Protein AF-A0A1F6ZW51-F1 (afdb_monomer_lite)

Foldseek 3Di:
DVVVVVVVVVVVVVPPPPFQWWFWDDDDFPFQDPPVPADFKGWDDKPQLRGTLGPPDQKGKIKTKIFTPDQFQWKWKWKAWDPRDIAIFDIDGWDAPDPGMTMDMTMRRDPVVSVVLQDQAWIKIFMWMWTDDPHIDGRGRRDIIITHGSVLVVPPLVCQQVFFAEQDPVQCWGQGNVGDIHHVVFKDALVPDPPPQAPTRIGGPSSCVVVVNDHDRPQPQFKAFDDPPWGAHPVGHTHPCWDAQPVDNGMIGHPPDPPPPVSDDDDDDDDFDFKFWWDDDPDNQQIWGDRPPDTDRDQWDDEPPPTIIGNDPVPHDDDDDDDDDDDDDDDDDDDDDDDDDDQDPVNVLVVPPQQVPDPPSDGDPCNVLVVDPLSVVVVVVVVVVVVLVVVLVVQLVVLVVQCVVCVVPPVSNVVSVVSNVVSVVVVVVVVVVVVVVVVVCVVVVNDSD

Radius of gyration: 39.96 Å; chains: 1; bounding box: 56×119×99 Å

Sequence (449 aa):
MKKFLFVFFVLLMLIAPHFSTVNAEEYVIAGCGTAWLVSGVDITNITGLGTTIRSGTSSHQISITFDSSENYSEYYLKINSQGNSTITTDRVSANPITANRYSVTFIINDENALRAFSTTQARTFDVTFFAKRTYFDELCSIGSYTVRPAELDSINVNTPDKYCGTYKGDTFECRAVDGILYPSADHSLCDGSRNTNSQYECCSKGFLSLTQNICPSEPISGCGKLEGTSCKTEVGTYIWNYKTCNTDATICCSQDVVLPSTCTPAPTPTPVPTCGRLVEDKNPENNVCVFGTNPVTSGFVSCLKVGECCRQASQCTPVENGGGEEGGGGDDGNLEGGLTQGPTVAQFDALNPLKIGNKNNTASPHAVRLSTPGGIVTRFLQFAFPIAGLILFAMLSWAGFEILTGAANQKSLDAGKQRATAAIVGYLLLFASYWLMQIVEVVFGISVL

pLDDT: mean 75.54, std 15.64, range [35.97, 96.81]

Structure (mmCIF, N/CA/C/O backbone):
data_AF-A0A1F6ZW51-F1
#
_entry.id   AF-A0A1F6ZW51-F1
#
loop_
_atom_site.group_PDB
_atom_site.id
_atom_site.type_symbol
_atom_site.label_atom_id
_atom_site.label_alt_id
_atom_site.label_comp_id
_atom_site.label_asym_id
_atom_site.label_entity_id
_atom_site.label_seq_id
_atom_site.pdbx_PDB_ins_code
_atom_site.Cartn_x
_atom_site.Cartn_y
_atom_site.Cartn_z
_atom_site.occupancy
_atom_site.B_iso_or_equiv
_atom_site.auth_seq_id
_atom_site.auth_comp_id
_atom_site.auth_asym_id
_atom_site.auth_atom_id
_atom_site.pdbx_PDB_model_num
ATOM 1 N N . MET A 1 1 ? 23.062 21.269 1.852 1.00 50.94 1 MET A N 1
ATOM 2 C CA . MET A 1 1 ? 22.551 20.369 0.792 1.00 50.94 1 MET A CA 1
ATOM 3 C C . MET A 1 1 ? 22.356 18.918 1.258 1.00 50.94 1 MET A C 1
ATOM 5 O O . MET A 1 1 ? 21.213 18.488 1.303 1.00 50.94 1 MET A O 1
ATOM 9 N N . LYS A 1 2 ? 23.391 18.178 1.707 1.00 54.59 2 LYS A N 1
ATOM 10 C CA . LYS A 1 2 ? 23.266 16.745 2.095 1.00 54.59 2 LYS A CA 1
ATOM 11 C C . LYS A 1 2 ? 22.192 16.423 3.152 1.00 54.59 2 LYS A C 1
ATOM 13 O O . LYS A 1 2 ? 21.449 15.466 2.984 1.00 54.59 2 LYS A O 1
ATOM 18 N N . LYS A 1 3 ? 22.069 17.230 4.214 1.00 57.91 3 LYS A N 1
ATOM 19 C CA . LYS A 1 3 ? 21.062 17.003 5.272 1.00 57.91 3 LYS A CA 1
ATOM 20 C C . LYS A 1 3 ? 19.619 17.209 4.789 1.00 57.91 3 LYS A C 1
ATOM 22 O O . LYS A 1 3 ? 18.722 16.532 5.266 1.00 57.91 3 LYS A O 1
ATOM 27 N N . PHE A 1 4 ? 19.407 18.101 3.821 1.00 51.22 4 PHE A N 1
ATOM 28 C CA . PHE A 1 4 ? 18.075 18.394 3.284 1.00 51.22 4 PHE A CA 1
ATOM 29 C C . PHE A 1 4 ? 17.617 17.319 2.286 1.00 51.22 4 PHE A C 1
ATOM 31 O O . PHE A 1 4 ? 16.457 16.924 2.294 1.00 51.22 4 PHE A O 1
ATOM 38 N N . LEU A 1 5 ? 18.556 16.768 1.504 1.00 59.06 5 LEU A N 1
ATOM 39 C CA . LEU A 1 5 ? 18.305 15.626 0.619 1.00 59.06 5 LEU A CA 1
ATOM 40 C C . LEU A 1 5 ? 17.889 14.369 1.407 1.00 59.06 5 LEU A C 1
ATOM 42 O O . LEU A 1 5 ? 16.999 13.642 0.982 1.00 59.06 5 LEU A O 1
ATOM 46 N N . PHE A 1 6 ? 18.499 14.141 2.576 1.00 70.94 6 PHE A N 1
ATOM 47 C CA . PHE A 1 6 ? 18.163 13.008 3.444 1.00 70.94 6 PHE A CA 1
ATOM 48 C C . PHE A 1 6 ? 16.745 13.123 4.022 1.00 70.94 6 PHE A C 1
ATOM 50 O O . PHE A 1 6 ? 15.981 12.166 3.970 1.00 70.94 6 PHE A O 1
ATOM 57 N N . VAL A 1 7 ? 16.359 14.310 4.504 1.00 69.88 7 VAL A N 1
ATOM 58 C CA . VAL A 1 7 ? 15.002 14.552 5.027 1.00 69.88 7 VAL A CA 1
ATOM 59 C C . VAL A 1 7 ? 13.945 14.413 3.927 1.00 69.88 7 VAL A C 1
ATOM 61 O O . VAL A 1 7 ? 12.894 13.833 4.175 1.00 69.88 7 VAL A O 1
ATOM 64 N N . PHE A 1 8 ? 14.236 14.861 2.700 1.00 62.50 8 PHE A N 1
ATOM 65 C CA . PHE A 1 8 ? 13.346 14.666 1.553 1.00 62.50 8 PHE A CA 1
ATOM 66 C C . PHE A 1 8 ? 13.146 13.182 1.220 1.00 62.50 8 PHE A C 1
ATOM 68 O O . PHE A 1 8 ? 12.015 12.756 1.013 1.00 62.50 8 PHE A O 1
ATOM 75 N N . PHE A 1 9 ? 14.213 12.378 1.235 1.00 69.81 9 PHE A N 1
ATOM 76 C CA . PHE A 1 9 ? 14.120 10.941 0.958 1.00 69.81 9 PHE A CA 1
ATOM 77 C C . PHE A 1 9 ? 13.311 10.194 2.031 1.00 69.81 9 PHE A C 1
ATOM 79 O O . PHE A 1 9 ? 12.497 9.332 1.708 1.00 69.81 9 PHE A O 1
ATOM 86 N N . VAL A 1 10 ? 13.482 10.570 3.303 1.00 67.94 10 VAL A N 1
ATOM 87 C CA . VAL A 1 10 ? 12.714 10.007 4.426 1.00 67.94 10 VAL A CA 1
ATOM 88 C C . VAL A 1 10 ? 11.240 10.420 4.356 1.00 67.94 10 VAL A C 1
ATOM 90 O O . VAL A 1 10 ? 10.364 9.582 4.546 1.00 67.94 10 VAL A O 1
ATOM 93 N N . LEU A 1 11 ? 10.942 11.679 4.021 1.00 59.03 11 LEU A N 1
ATOM 94 C CA . LEU A 1 11 ? 9.565 12.161 3.877 1.00 59.03 11 LEU A CA 1
ATOM 95 C C . LEU A 1 11 ? 8.859 11.517 2.672 1.00 59.03 11 LEU A C 1
ATOM 97 O O . LEU A 1 11 ? 7.692 11.157 2.768 1.00 59.03 11 LEU A O 1
ATOM 101 N N . LEU A 1 12 ? 9.572 11.305 1.562 1.00 55.97 12 LEU A N 1
ATOM 102 C CA . LEU A 1 12 ? 9.039 10.640 0.371 1.00 55.97 12 LEU A CA 1
ATOM 103 C C . LEU A 1 12 ? 8.797 9.138 0.612 1.00 55.97 12 LEU A C 1
ATOM 105 O O . LEU A 1 12 ? 7.846 8.586 0.067 1.00 55.97 12 LEU A O 1
ATOM 109 N N . MET A 1 13 ? 9.582 8.500 1.491 1.00 54.34 13 MET A N 1
ATOM 110 C CA . MET A 1 13 ? 9.294 7.146 1.982 1.00 54.34 13 MET A CA 1
ATOM 111 C C . MET A 1 13 ? 8.104 7.084 2.949 1.00 54.34 13 MET A C 1
ATOM 113 O O . MET A 1 13 ? 7.393 6.086 2.945 1.00 54.34 13 MET A O 1
ATOM 117 N N . LEU A 1 14 ? 7.847 8.129 3.739 1.00 50.28 14 LEU A N 1
ATOM 118 C CA . LEU A 1 14 ? 6.696 8.183 4.655 1.00 50.28 14 LEU A CA 1
ATOM 119 C C . LEU A 1 14 ? 5.360 8.465 3.948 1.00 50.28 14 LEU A C 1
ATOM 121 O O . LEU A 1 14 ? 4.307 8.176 4.505 1.00 50.28 14 LEU A O 1
ATOM 125 N N . ILE A 1 15 ? 5.390 9.020 2.732 1.00 49.09 15 ILE A N 1
ATOM 126 C CA . ILE A 1 15 ? 4.194 9.267 1.903 1.00 49.09 15 ILE A CA 1
ATOM 127 C C . ILE A 1 15 ? 3.943 8.098 0.931 1.00 49.09 15 ILE A C 1
ATOM 129 O O . ILE A 1 15 ? 2.933 8.084 0.226 1.00 49.09 15 ILE A O 1
ATOM 133 N N . ALA A 1 16 ? 4.822 7.088 0.894 1.00 42.91 16 ALA A N 1
ATOM 134 C CA . ALA A 1 16 ? 4.549 5.860 0.161 1.00 42.91 16 ALA A CA 1
ATOM 135 C C . ALA A 1 16 ? 3.307 5.201 0.787 1.00 42.91 16 ALA A C 1
ATOM 137 O O . ALA A 1 16 ? 3.344 4.838 1.964 1.00 42.91 16 ALA A O 1
ATOM 138 N N . PRO A 1 17 ? 2.191 5.064 0.053 1.00 42.09 17 PRO A N 1
ATOM 139 C CA . PRO A 1 17 ? 1.006 4.441 0.615 1.00 42.09 17 PRO A CA 1
ATOM 140 C C . PRO A 1 17 ? 1.364 3.010 1.016 1.00 42.09 17 PRO A C 1
ATOM 142 O O . PRO A 1 17 ? 2.052 2.308 0.270 1.00 42.09 17 PRO A O 1
ATOM 145 N N . HIS A 1 18 ? 0.923 2.590 2.201 1.00 38.44 18 HIS A N 1
ATOM 146 C CA . HIS A 1 18 ? 1.040 1.210 2.658 1.00 38.44 18 HIS A CA 1
ATOM 147 C C . HIS A 1 18 ? 0.195 0.317 1.740 1.00 38.44 18 HIS A C 1
ATOM 149 O O . HIS A 1 18 ? -0.981 0.070 1.987 1.00 38.44 18 HIS A O 1
ATOM 155 N N . PHE A 1 19 ? 0.783 -0.105 0.625 1.00 40.47 19 PHE A N 1
ATOM 156 C CA . PHE A 1 19 ? 0.174 -1.020 -0.323 1.00 40.47 19 PHE A CA 1
ATOM 157 C C . PHE A 1 19 ? 0.589 -2.442 0.039 1.00 40.47 19 PHE A C 1
ATOM 159 O O . PHE A 1 19 ? 1.773 -2.775 0.006 1.00 40.47 19 PHE A O 1
ATOM 166 N N . SER A 1 20 ? -0.384 -3.280 0.380 1.00 38.59 20 SER A N 1
ATOM 167 C CA . SER A 1 20 ? -0.165 -4.695 0.675 1.00 38.59 20 SER A CA 1
ATOM 168 C C . SER A 1 20 ? 0.303 -5.442 -0.585 1.00 38.59 20 SER A C 1
ATOM 170 O 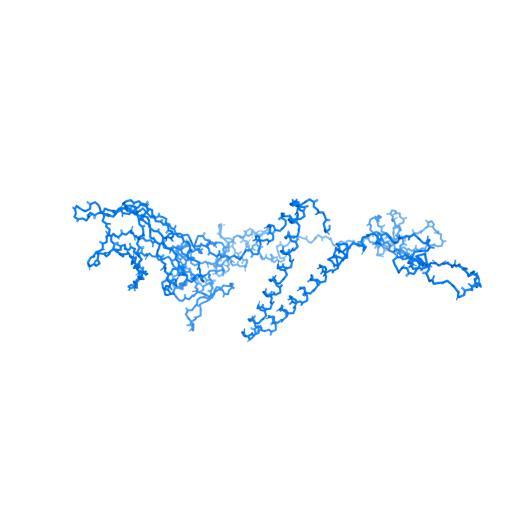O . SER A 1 20 ? -0.311 -5.327 -1.648 1.00 38.59 20 SER A O 1
ATOM 172 N N . THR A 1 21 ? 1.403 -6.194 -0.485 1.00 40.69 21 THR A N 1
ATOM 173 C CA . THR A 1 21 ? 2.072 -6.878 -1.610 1.00 40.69 21 THR A CA 1
ATOM 174 C C . THR A 1 21 ? 1.906 -8.399 -1.575 1.00 40.69 21 THR A C 1
ATOM 176 O O . THR A 1 21 ? 2.290 -9.028 -0.599 1.00 40.69 21 THR A O 1
ATOM 179 N N . VAL A 1 22 ? 1.350 -8.990 -2.634 1.00 43.81 22 VAL A N 1
ATOM 180 C CA . VAL A 1 22 ? 1.050 -10.428 -2.809 1.00 43.81 22 VAL A CA 1
ATOM 181 C C . VAL A 1 22 ? 2.308 -11.173 -3.269 1.00 43.81 22 VAL A C 1
ATOM 183 O O . VAL A 1 22 ? 2.810 -10.866 -4.347 1.00 43.81 22 VAL A O 1
ATOM 186 N N . ASN A 1 23 ? 2.816 -12.137 -2.502 1.00 46.66 23 ASN A N 1
ATOM 187 C CA . ASN A 1 23 ? 3.912 -13.016 -2.934 1.00 46.66 23 ASN A CA 1
ATOM 188 C C . ASN A 1 23 ? 3.341 -14.315 -3.522 1.00 46.66 23 ASN A C 1
ATOM 190 O O . ASN A 1 23 ? 2.468 -14.939 -2.919 1.00 46.66 23 ASN A O 1
ATOM 194 N N . ALA A 1 24 ? 3.833 -14.731 -4.689 1.00 47.44 24 ALA A N 1
ATOM 195 C CA . ALA A 1 24 ? 3.562 -16.060 -5.229 1.00 47.44 24 ALA A CA 1
ATOM 196 C C . ALA A 1 24 ? 4.763 -16.979 -4.973 1.00 47.44 24 ALA A C 1
ATOM 198 O O . ALA A 1 24 ? 5.914 -16.573 -5.120 1.00 47.44 24 ALA A O 1
ATOM 199 N N . GLU A 1 25 ? 4.484 -18.221 -4.593 1.00 51.22 25 GLU A N 1
ATOM 200 C CA . GLU A 1 25 ? 5.490 -19.261 -4.383 1.00 51.22 25 GLU A CA 1
ATOM 201 C C . GLU A 1 25 ? 5.865 -19.862 -5.754 1.00 51.22 25 GLU A C 1
ATOM 203 O O . GLU A 1 25 ? 4.990 -20.308 -6.499 1.00 51.22 25 GLU A O 1
ATOM 208 N N . GLU A 1 26 ? 7.145 -19.803 -6.135 1.00 51.72 26 GLU A N 1
ATOM 209 C CA . GLU A 1 26 ? 7.634 -20.264 -7.442 1.00 51.72 26 GLU A CA 1
ATOM 210 C C . GLU A 1 26 ? 7.613 -21.801 -7.510 1.00 51.72 26 GLU A C 1
ATOM 212 O O . GLU A 1 26 ? 8.305 -22.479 -6.750 1.00 51.72 26 GLU A O 1
ATOM 217 N N . TYR A 1 27 ? 6.794 -22.362 -8.406 1.00 56.97 27 TYR A N 1
ATOM 218 C CA . TYR A 1 27 ? 6.702 -23.806 -8.636 1.00 56.97 27 TYR A CA 1
ATOM 219 C C . TYR A 1 27 ? 7.538 -24.223 -9.853 1.00 56.97 27 TYR A C 1
ATOM 221 O O . TYR A 1 27 ? 7.608 -23.504 -10.851 1.00 56.97 27 TYR A O 1
ATOM 229 N N . VAL A 1 28 ? 8.158 -25.403 -9.771 1.00 59.47 28 VAL A N 1
ATOM 230 C CA . VAL A 1 28 ? 9.006 -25.974 -10.827 1.00 59.47 28 VAL A CA 1
ATOM 231 C C . VAL A 1 28 ? 8.170 -26.201 -12.087 1.00 59.47 28 VAL A C 1
ATOM 233 O O . VAL A 1 28 ? 7.170 -26.915 -12.048 1.00 59.47 28 VAL A O 1
ATOM 236 N N . ILE A 1 29 ? 8.593 -25.606 -13.205 1.00 58.81 29 ILE A N 1
ATOM 237 C CA . ILE A 1 29 ? 7.963 -25.787 -14.517 1.00 58.81 29 ILE A CA 1
ATOM 238 C C . ILE A 1 29 ? 8.009 -27.282 -14.852 1.00 58.81 29 ILE A C 1
ATOM 240 O O . ILE A 1 29 ? 9.082 -27.846 -15.080 1.00 58.81 29 ILE A O 1
ATOM 244 N N . ALA A 1 30 ? 6.851 -27.941 -14.853 1.00 58.06 30 ALA A N 1
ATOM 245 C CA . ALA A 1 30 ? 6.746 -29.290 -15.379 1.00 58.06 30 ALA A CA 1
ATOM 246 C C . ALA A 1 30 ? 6.960 -29.181 -16.892 1.00 58.06 30 ALA A C 1
ATOM 248 O O . ALA A 1 30 ? 6.148 -28.580 -17.590 1.00 58.06 30 ALA A O 1
ATOM 249 N N . GLY A 1 31 ? 8.100 -29.677 -17.380 1.00 58.41 31 GLY A N 1
ATOM 250 C CA . GLY A 1 31 ? 8.487 -29.552 -18.782 1.00 58.41 31 GLY A CA 1
ATOM 251 C C . GLY A 1 31 ? 7.355 -29.963 -19.726 1.00 58.41 31 GLY A C 1
ATOM 252 O O . GLY A 1 31 ? 6.717 -31.003 -19.545 1.00 58.41 31 GLY A O 1
ATOM 253 N N . CYS A 1 32 ? 7.125 -29.132 -20.737 1.00 65.25 32 CYS A N 1
ATOM 254 C CA . CYS A 1 32 ? 6.124 -29.321 -21.775 1.00 65.25 32 CYS A CA 1
ATOM 255 C C . CYS A 1 32 ? 6.506 -30.477 -22.699 1.00 65.25 32 CYS A C 1
ATOM 257 O O . CYS A 1 32 ? 7.011 -30.267 -23.790 1.00 65.25 32 CYS A O 1
ATOM 259 N N . GLY A 1 33 ? 6.285 -31.707 -22.237 1.00 53.31 33 GLY A N 1
ATOM 260 C CA . GLY A 1 33 ? 6.323 -32.908 -23.059 1.00 53.31 33 GLY A CA 1
ATOM 261 C C . GLY A 1 33 ? 7.681 -33.236 -23.686 1.00 53.31 33 GLY A C 1
ATOM 262 O O . GLY A 1 33 ? 8.020 -32.804 -24.777 1.00 53.31 33 GLY A O 1
ATOM 263 N N . THR A 1 34 ? 8.350 -34.232 -23.114 1.00 44.34 34 THR A N 1
ATOM 264 C CA . THR A 1 34 ? 9.069 -35.237 -23.918 1.00 44.34 34 THR A CA 1
ATOM 265 C C . THR A 1 34 ? 8.115 -36.315 -24.458 1.00 44.34 34 THR A C 1
ATOM 267 O O . THR A 1 34 ? 8.551 -37.394 -24.858 1.00 44.34 34 THR A O 1
ATOM 270 N N . ALA A 1 35 ? 6.797 -36.064 -24.471 1.00 54.19 35 ALA A N 1
ATOM 271 C CA . ALA A 1 35 ? 5.835 -36.976 -25.075 1.00 54.19 35 ALA A CA 1
ATOM 272 C C . ALA A 1 35 ? 6.156 -37.083 -26.572 1.00 54.19 35 ALA A C 1
ATOM 274 O O . ALA A 1 35 ? 6.052 -36.101 -27.300 1.00 54.19 35 ALA A O 1
ATOM 275 N N . TRP A 1 36 ? 6.554 -38.277 -27.022 1.00 56.22 36 TRP A N 1
ATOM 276 C CA . TRP A 1 36 ? 7.219 -38.536 -28.313 1.00 56.22 36 TRP A CA 1
ATOM 277 C C . TRP A 1 36 ? 6.453 -38.107 -29.588 1.00 56.22 36 TRP A C 1
ATOM 279 O O . TRP A 1 36 ? 6.946 -38.309 -30.692 1.00 56.22 36 TRP A O 1
ATOM 289 N N . LEU A 1 37 ? 5.248 -37.542 -29.447 1.00 56.81 37 LEU A N 1
ATOM 290 C CA . LEU A 1 37 ? 4.341 -37.151 -30.529 1.00 56.81 37 LEU A CA 1
ATOM 291 C C . LEU A 1 37 ? 4.108 -35.641 -30.648 1.00 56.81 37 LEU A C 1
ATOM 293 O O . LEU A 1 37 ? 3.535 -35.222 -31.648 1.00 56.81 37 LEU A O 1
ATOM 297 N N . VAL A 1 38 ? 4.536 -34.825 -29.680 1.00 57.25 38 VAL A N 1
ATOM 298 C CA . VAL A 1 38 ? 4.334 -33.368 -29.729 1.00 57.25 38 VAL A CA 1
ATOM 299 C C . VAL A 1 38 ? 5.700 -32.707 -29.834 1.00 57.25 38 VAL A C 1
ATOM 301 O O . VAL A 1 38 ? 6.374 -32.442 -28.845 1.00 57.25 38 VAL A O 1
ATOM 304 N N . SER A 1 39 ? 6.168 -32.517 -31.067 1.00 59.88 39 SER A N 1
ATOM 305 C CA . SER A 1 39 ? 7.356 -31.707 -31.302 1.00 59.88 39 SER A CA 1
ATOM 306 C C . SER A 1 39 ? 7.021 -30.243 -31.034 1.00 59.88 39 SER A C 1
ATOM 308 O O . SER A 1 39 ? 6.154 -29.668 -31.687 1.00 59.88 39 SER A O 1
ATOM 310 N N . GLY A 1 40 ? 7.787 -29.621 -30.142 1.00 69.56 40 GLY A N 1
ATOM 311 C CA . GLY A 1 40 ? 8.331 -28.324 -30.511 1.00 69.56 40 GLY A CA 1
ATOM 312 C C . GLY A 1 40 ? 7.864 -27.112 -29.732 1.00 69.56 40 GLY A C 1
ATOM 313 O O . GLY A 1 40 ? 7.778 -26.073 -30.364 1.00 69.56 40 GLY A O 1
ATOM 314 N N . VAL A 1 41 ? 7.636 -27.186 -28.417 1.00 79.88 41 VAL A N 1
ATOM 315 C CA . VAL A 1 41 ? 7.681 -25.984 -27.564 1.00 79.88 41 VAL A CA 1
ATOM 316 C C . VAL A 1 41 ? 8.369 -26.299 -26.235 1.00 79.88 41 VAL A C 1
ATOM 318 O O . VAL A 1 41 ? 7.853 -27.083 -25.447 1.00 79.88 41 VAL A O 1
ATOM 321 N N . ASP A 1 42 ? 9.508 -25.658 -25.975 1.00 85.94 42 ASP A N 1
ATOM 322 C CA . ASP A 1 42 ? 10.234 -25.723 -24.704 1.00 85.94 42 ASP A CA 1
ATOM 323 C C . ASP A 1 42 ? 10.175 -24.362 -23.998 1.00 85.94 42 ASP A C 1
ATOM 325 O O . ASP A 1 42 ? 10.673 -23.357 -24.513 1.00 85.94 42 ASP A O 1
ATOM 329 N N . ILE A 1 43 ? 9.521 -24.293 -22.837 1.00 85.19 43 ILE A N 1
ATOM 330 C CA . ILE A 1 43 ? 9.380 -23.039 -22.088 1.00 85.19 43 ILE A CA 1
ATOM 331 C C . ILE A 1 43 ? 10.682 -22.768 -21.334 1.00 85.19 43 ILE A C 1
ATOM 333 O O . ILE A 1 43 ? 11.032 -23.478 -20.397 1.00 85.19 43 ILE A O 1
ATOM 337 N N . THR A 1 44 ? 11.373 -21.692 -21.710 1.00 87.00 44 THR A N 1
ATOM 338 C CA . THR A 1 44 ? 12.673 -21.329 -21.124 1.00 87.00 44 THR A CA 1
ATOM 339 C C . THR A 1 44 ? 12.547 -20.365 -19.952 1.00 87.00 44 THR A C 1
ATOM 341 O O . THR A 1 44 ? 13.374 -20.396 -19.044 1.00 87.00 44 THR A O 1
ATOM 344 N N . ASN A 1 45 ? 11.544 -19.482 -19.968 1.00 86.31 45 ASN A N 1
ATOM 345 C CA . ASN A 1 45 ? 11.333 -18.501 -18.907 1.00 86.31 45 ASN A CA 1
ATOM 346 C C . ASN A 1 45 ? 9.871 -18.045 -18.847 1.00 86.31 45 ASN A C 1
ATOM 348 O O . ASN A 1 45 ? 9.234 -17.833 -19.880 1.00 86.31 45 ASN A O 1
ATOM 352 N N . ILE A 1 46 ? 9.366 -17.824 -17.637 1.00 85.12 46 ILE A N 1
ATOM 353 C CA . ILE A 1 46 ? 8.049 -17.253 -17.372 1.00 85.12 46 ILE A CA 1
ATOM 354 C C . ILE A 1 46 ? 8.235 -16.097 -16.394 1.00 85.12 46 ILE A C 1
ATOM 356 O O . ILE A 1 46 ? 8.717 -16.279 -15.282 1.00 85.12 46 ILE A O 1
ATOM 360 N N . THR A 1 47 ? 7.805 -14.901 -16.783 1.00 85.31 47 THR A N 1
ATOM 361 C CA . THR A 1 47 ? 7.789 -13.718 -15.920 1.00 85.31 47 THR A CA 1
ATOM 362 C C . THR A 1 47 ? 6.367 -13.180 -15.782 1.00 85.31 47 THR A C 1
ATOM 364 O O . THR A 1 47 ? 5.496 -13.425 -16.615 1.00 85.31 47 THR A O 1
ATOM 367 N N . GLY A 1 48 ? 6.081 -12.483 -14.683 1.00 79.56 48 GLY A N 1
ATOM 368 C CA . GLY A 1 48 ? 4.756 -11.904 -14.424 1.00 79.56 48 GLY A CA 1
ATOM 369 C C . GLY A 1 48 ? 3.751 -12.856 -13.761 1.00 79.56 48 GLY A C 1
ATOM 370 O O . GLY A 1 48 ? 2.888 -12.407 -13.011 1.00 79.56 48 GLY A O 1
ATOM 371 N N . LEU A 1 49 ? 3.902 -14.169 -13.935 1.00 74.94 49 LEU A N 1
ATOM 372 C CA . LEU A 1 49 ? 2.956 -15.168 -13.419 1.00 74.94 49 LEU A CA 1
ATOM 373 C C . LEU A 1 49 ? 2.982 -15.289 -11.882 1.00 74.94 49 LEU A C 1
ATOM 375 O O . LEU A 1 49 ? 1.936 -15.437 -11.262 1.00 74.94 49 LEU A O 1
ATOM 379 N N . GLY A 1 50 ? 4.160 -15.122 -11.270 1.00 63.00 50 GLY A N 1
ATOM 380 C CA . GLY A 1 50 ? 4.324 -15.026 -9.814 1.00 63.00 50 GLY A CA 1
ATOM 381 C C . GLY A 1 50 ? 4.366 -13.595 -9.265 1.00 63.00 50 GLY A C 1
ATOM 382 O O . GLY A 1 50 ? 4.665 -13.387 -8.091 1.00 63.00 50 GLY A O 1
ATOM 383 N N . THR A 1 51 ? 4.135 -12.584 -10.107 1.00 62.44 51 THR A N 1
ATOM 384 C CA . THR A 1 51 ? 4.229 -11.191 -9.653 1.00 62.44 51 THR A CA 1
ATOM 385 C C . THR A 1 51 ? 2.946 -10.740 -8.971 1.00 62.44 51 THR A C 1
ATOM 387 O O . THR A 1 51 ? 1.841 -11.122 -9.352 1.00 62.44 51 THR A O 1
ATOM 390 N N . THR A 1 52 ? 3.113 -9.905 -7.950 1.00 56.38 52 THR A N 1
ATOM 391 C CA . THR A 1 52 ? 2.042 -9.320 -7.150 1.00 56.38 52 THR A CA 1
ATOM 392 C C . THR A 1 52 ? 0.975 -8.629 -8.003 1.00 56.38 52 THR A C 1
ATOM 394 O O . THR A 1 52 ? 1.237 -7.572 -8.579 1.00 56.38 52 THR A O 1
ATOM 397 N N . ILE A 1 53 ? -0.256 -9.148 -7.999 1.00 58.72 53 ILE A N 1
ATOM 398 C CA . ILE A 1 53 ? -1.412 -8.436 -8.553 1.00 58.72 53 ILE A CA 1
ATOM 399 C C . ILE A 1 53 ? -1.897 -7.449 -7.492 1.00 58.72 53 ILE A C 1
ATOM 401 O O . ILE A 1 53 ? -2.348 -7.834 -6.414 1.00 58.72 53 ILE A O 1
ATOM 405 N N . ARG A 1 54 ? -1.750 -6.151 -7.770 1.00 55.72 54 ARG A N 1
ATOM 406 C CA . ARG A 1 54 ? -2.199 -5.088 -6.861 1.00 55.72 54 ARG A CA 1
ATOM 407 C C . ARG A 1 54 ? -3.693 -4.847 -7.063 1.00 55.72 54 ARG A C 1
ATOM 409 O O . ARG A 1 54 ? -4.133 -4.667 -8.201 1.00 55.72 54 ARG A O 1
ATOM 416 N N . SER A 1 55 ? -4.456 -4.783 -5.973 1.00 50.53 55 SER A N 1
ATOM 417 C CA . SER A 1 55 ? -5.852 -4.336 -6.027 1.00 50.53 55 SER A CA 1
ATOM 418 C C . SER A 1 55 ? -5.932 -2.954 -6.691 1.00 50.53 55 SER A C 1
ATOM 420 O O . SER A 1 55 ? -5.137 -2.065 -6.380 1.00 50.53 55 SER A O 1
ATOM 422 N N . GLY A 1 56 ? -6.838 -2.802 -7.661 1.00 55.38 56 GLY A N 1
ATOM 423 C CA . GLY A 1 56 ? -6.989 -1.582 -8.462 1.00 55.38 56 GLY A CA 1
ATOM 424 C C . GLY A 1 56 ? -6.105 -1.494 -9.714 1.00 55.38 56 GLY A C 1
ATOM 425 O O . GLY A 1 56 ? -6.124 -0.466 -10.389 1.00 55.38 56 GLY A O 1
ATOM 426 N N . THR A 1 57 ? -5.345 -2.539 -10.058 1.00 61.81 57 THR A N 1
ATOM 427 C CA . THR A 1 57 ? -4.703 -2.614 -11.381 1.00 61.81 57 THR A CA 1
ATOM 428 C C . THR A 1 57 ? -5.743 -2.907 -12.457 1.00 61.81 57 THR A C 1
ATOM 430 O O . THR A 1 57 ? -6.571 -3.798 -12.306 1.00 61.81 57 THR A O 1
ATOM 433 N N . SER A 1 58 ? -5.709 -2.143 -13.549 1.00 72.88 58 SER A N 1
ATOM 434 C CA . SER A 1 58 ? -6.602 -2.330 -14.700 1.00 72.88 58 SER A CA 1
ATOM 435 C C . SER A 1 58 ? -6.163 -3.468 -15.625 1.00 72.88 58 SER A C 1
ATOM 437 O O . SER A 1 58 ? -6.911 -3.849 -16.517 1.00 72.88 58 SER A O 1
ATOM 439 N N . SER A 1 59 ? -4.936 -3.967 -15.457 1.00 81.69 59 SER A N 1
ATOM 440 C CA . SER A 1 59 ? -4.341 -4.988 -16.317 1.00 81.69 59 SER A CA 1
ATOM 441 C C . SER A 1 59 ? -3.186 -5.699 -15.615 1.00 81.69 59 SER A C 1
ATOM 443 O O . SER A 1 59 ? -2.368 -5.028 -14.978 1.00 81.69 59 SER A O 1
ATOM 445 N N . HIS A 1 60 ? -3.051 -7.012 -15.809 1.00 83.06 60 HIS A N 1
ATOM 446 C CA . HIS A 1 60 ? -1.879 -7.791 -15.378 1.00 83.06 60 HIS A CA 1
ATOM 447 C C . HIS A 1 60 ? -1.138 -8.385 -16.576 1.00 83.06 60 HIS A C 1
ATOM 449 O O . HIS A 1 60 ? -1.783 -8.875 -17.500 1.00 83.06 60 HIS A O 1
ATOM 455 N N . GLN A 1 61 ? 0.197 -8.351 -16.573 1.00 88.25 61 GLN A N 1
ATOM 456 C CA . GLN A 1 61 ? 1.010 -8.843 -17.690 1.00 88.25 61 GLN A CA 1
ATOM 457 C C . GLN A 1 61 ? 1.772 -10.112 -17.312 1.00 88.25 61 GLN A C 1
ATOM 459 O O . GLN A 1 61 ? 2.492 -10.143 -16.316 1.00 88.25 61 GLN A O 1
ATOM 464 N N . ILE A 1 62 ? 1.658 -11.140 -18.148 1.00 88.31 62 ILE A N 1
ATOM 465 C CA . ILE A 1 62 ? 2.411 -12.393 -18.046 1.00 88.31 62 ILE A CA 1
ATOM 466 C C . ILE A 1 62 ? 3.258 -12.507 -19.306 1.00 88.31 62 ILE A C 1
ATOM 468 O O . ILE A 1 62 ? 2.708 -12.474 -20.400 1.00 88.31 62 ILE A O 1
ATOM 472 N N . SER A 1 63 ? 4.577 -12.644 -19.185 1.00 89.31 63 SER A N 1
ATOM 473 C CA . SER A 1 63 ? 5.454 -12.843 -20.343 1.00 89.31 63 SER A CA 1
ATOM 474 C C . SER A 1 63 ? 6.089 -14.226 -20.321 1.00 89.31 63 SER A C 1
ATOM 476 O O . SER A 1 63 ? 6.652 -14.640 -19.313 1.00 89.31 63 SER A O 1
ATOM 478 N N . ILE A 1 64 ? 6.020 -14.938 -21.441 1.00 89.62 64 ILE A N 1
ATOM 479 C CA . ILE A 1 64 ? 6.563 -16.289 -21.595 1.00 89.62 64 ILE A CA 1
ATOM 480 C C . ILE A 1 64 ? 7.586 -16.272 -22.724 1.00 89.62 64 ILE A C 1
ATOM 482 O O . ILE A 1 64 ? 7.297 -15.805 -23.824 1.00 89.62 64 ILE A O 1
ATOM 486 N N . THR A 1 65 ? 8.779 -16.793 -22.444 1.00 90.12 65 THR A N 1
ATOM 487 C CA . THR A 1 65 ? 9.819 -17.059 -23.440 1.00 90.12 65 THR A CA 1
ATOM 488 C C . THR A 1 65 ? 9.917 -18.559 -23.663 1.00 90.12 65 THR A C 1
ATOM 490 O O . THR A 1 65 ? 10.069 -19.324 -22.710 1.00 90.12 65 THR A O 1
ATOM 493 N N . PHE A 1 66 ? 9.849 -18.986 -24.917 1.00 91.12 66 PHE A N 1
ATOM 494 C CA . PHE A 1 66 ? 9.896 -20.397 -25.285 1.00 91.12 66 PHE A CA 1
ATOM 495 C C . PHE A 1 66 ? 10.649 -20.605 -26.598 1.00 91.12 66 PHE A C 1
ATOM 497 O O . PHE A 1 66 ? 10.705 -19.712 -27.446 1.00 91.12 66 PHE A O 1
ATOM 504 N N . ASP A 1 67 ? 11.219 -21.793 -26.755 1.00 90.19 67 ASP A N 1
ATOM 505 C CA . ASP A 1 67 ? 11.849 -22.245 -27.984 1.00 90.19 67 ASP A CA 1
ATOM 506 C C . ASP A 1 67 ? 10.876 -23.168 -28.734 1.00 90.19 67 ASP A C 1
ATOM 508 O O . ASP A 1 67 ? 10.373 -24.134 -28.169 1.00 90.19 67 ASP A O 1
ATOM 512 N N . SER A 1 68 ? 10.574 -22.864 -29.997 1.00 89.44 68 SER A N 1
ATOM 513 C CA . SER A 1 68 ? 9.672 -23.639 -30.849 1.00 89.44 68 SER A CA 1
ATOM 514 C C . SER A 1 68 ? 10.312 -23.951 -32.196 1.00 89.44 68 SER A C 1
ATOM 516 O O . SER A 1 68 ? 10.846 -23.062 -32.860 1.00 89.44 68 SER A O 1
ATOM 518 N N . SER A 1 69 ? 10.238 -25.215 -32.622 1.00 87.69 69 SER A N 1
ATOM 519 C CA . SER A 1 69 ? 10.660 -25.645 -33.966 1.00 87.69 69 SER A CA 1
ATOM 520 C C . SER A 1 69 ? 9.618 -25.334 -35.040 1.00 87.69 69 SER A C 1
ATOM 522 O O . SER A 1 69 ? 9.892 -25.462 -36.231 1.00 87.69 69 SER A O 1
ATOM 524 N N . GLU A 1 70 ? 8.412 -24.963 -34.618 1.00 87.00 70 GLU A N 1
ATOM 525 C CA . GLU A 1 70 ? 7.281 -24.661 -35.482 1.00 87.00 70 GLU A CA 1
ATOM 526 C C . GLU A 1 70 ? 6.837 -23.205 -35.320 1.00 87.00 70 GLU A C 1
ATOM 528 O O . GLU A 1 70 ? 6.947 -22.618 -34.242 1.00 87.00 70 GLU A O 1
ATOM 533 N N . ASN A 1 71 ? 6.328 -22.607 -36.396 1.00 85.62 71 ASN A N 1
ATOM 534 C CA . ASN A 1 71 ? 5.820 -21.240 -36.364 1.00 85.62 71 ASN A CA 1
ATOM 535 C C . ASN A 1 71 ? 4.289 -21.255 -36.269 1.00 85.62 71 ASN A C 1
ATOM 537 O O . ASN A 1 71 ? 3.606 -21.553 -37.251 1.00 85.62 71 ASN A O 1
ATOM 541 N N . TYR A 1 72 ? 3.758 -20.949 -35.086 1.00 88.81 72 TYR A N 1
ATOM 542 C CA . TYR A 1 72 ? 2.320 -20.806 -34.861 1.00 88.81 72 TYR A CA 1
ATOM 543 C C . TYR A 1 72 ? 1.880 -19.354 -35.059 1.00 88.81 72 TYR A C 1
ATOM 545 O O . TYR A 1 72 ? 2.600 -18.421 -34.704 1.00 88.81 72 TYR A O 1
ATOM 553 N N . SER A 1 73 ? 0.672 -19.152 -35.593 1.00 88.06 73 SER A N 1
ATOM 554 C CA . SER A 1 73 ? 0.177 -17.809 -35.925 1.00 88.06 73 SER A CA 1
ATOM 555 C C . SER A 1 73 ? -0.328 -17.027 -34.711 1.00 88.06 73 SER A C 1
ATOM 557 O O . SER A 1 73 ? -0.307 -15.802 -34.711 1.00 88.06 73 SER A O 1
ATOM 559 N N . GLU A 1 74 ? -0.847 -17.726 -33.699 1.00 91.50 74 GLU A N 1
ATOM 560 C CA . GLU A 1 74 ? -1.457 -17.122 -32.512 1.00 91.50 74 GLU A CA 1
ATOM 561 C C . GLU A 1 74 ? -1.176 -17.986 -31.281 1.00 91.50 74 GLU A C 1
ATOM 563 O O . GLU A 1 74 ? -1.204 -19.218 -31.358 1.00 91.50 74 GLU A O 1
ATOM 568 N N . TYR A 1 75 ? -0.987 -17.323 -30.144 1.00 91.38 75 TYR A N 1
ATOM 569 C CA . TYR A 1 75 ? -0.806 -17.926 -28.828 1.00 91.38 75 TYR A CA 1
ATOM 570 C C . TYR A 1 75 ? -1.800 -17.315 -27.840 1.00 91.38 75 TYR A C 1
ATOM 572 O O . TYR A 1 75 ? -2.177 -16.149 -27.977 1.00 91.38 75 TYR A O 1
ATOM 580 N N . TYR A 1 76 ? -2.224 -18.080 -26.837 1.00 92.25 76 TYR A N 1
ATOM 581 C CA . TYR A 1 76 ? -3.025 -17.567 -25.722 1.00 92.25 76 TYR A CA 1
ATOM 582 C C . TYR A 1 76 ? -2.848 -18.434 -24.475 1.00 92.25 76 TYR A C 1
ATOM 584 O O . TYR A 1 76 ? -2.414 -19.587 -24.543 1.00 92.25 76 TYR A O 1
ATOM 592 N N . LEU A 1 77 ? -3.214 -17.867 -23.329 1.00 90.94 77 LEU A N 1
ATOM 593 C CA . LEU A 1 77 ? -3.257 -18.567 -22.057 1.00 90.94 77 LEU A CA 1
ATOM 594 C C . LEU A 1 77 ? -4.695 -18.838 -21.645 1.00 90.94 77 LEU A C 1
ATOM 596 O O . LEU A 1 77 ? -5.567 -17.970 -21.743 1.00 90.94 77 LEU A O 1
ATOM 600 N N . LYS A 1 78 ? -4.918 -20.043 -21.129 1.00 89.94 78 LYS A N 1
ATOM 601 C CA . LYS A 1 78 ? -6.126 -20.396 -20.392 1.00 89.94 78 LYS A CA 1
ATOM 602 C C . LYS A 1 78 ? -5.750 -20.605 -18.933 1.00 89.94 78 LYS A C 1
ATOM 604 O O . LYS A 1 78 ? -4.867 -21.400 -18.633 1.00 89.94 78 LYS A O 1
ATOM 609 N N . ILE A 1 79 ? -6.426 -19.899 -18.041 1.00 88.69 79 ILE A N 1
ATOM 610 C CA . ILE A 1 79 ? -6.225 -19.966 -16.597 1.00 88.69 79 ILE A CA 1
ATOM 611 C C . ILE A 1 79 ? -7.519 -20.513 -15.998 1.00 88.69 79 ILE A C 1
ATOM 613 O O . ILE A 1 79 ? -8.557 -19.848 -16.023 1.00 88.69 79 ILE A O 1
ATOM 617 N N . ASN A 1 80 ? -7.479 -21.742 -15.496 1.00 88.25 80 ASN A N 1
ATOM 618 C CA . ASN A 1 80 ? -8.620 -22.374 -14.843 1.00 88.25 80 ASN A CA 1
ATOM 619 C C . ASN A 1 80 ? -8.543 -22.099 -13.337 1.00 88.25 80 ASN A C 1
ATOM 621 O O . ASN A 1 80 ? -7.514 -22.354 -12.717 1.00 88.25 80 ASN A O 1
ATOM 625 N N . SER A 1 81 ? -9.620 -21.583 -12.743 1.00 82.81 81 SER A N 1
ATOM 626 C CA . SER A 1 81 ? -9.722 -21.396 -11.291 1.00 82.81 81 SER A CA 1
ATOM 627 C C . SER A 1 81 ? -10.573 -22.499 -10.656 1.00 82.81 81 SER A C 1
ATOM 629 O O . SER A 1 81 ? -11.519 -23.006 -11.271 1.00 82.81 81 SER A O 1
ATOM 631 N N . GLN A 1 82 ? -10.279 -22.846 -9.400 1.00 74.75 82 GLN A N 1
ATOM 632 C CA . GLN A 1 82 ? -11.134 -23.722 -8.597 1.00 74.75 82 GLN A CA 1
ATOM 633 C C . GLN A 1 82 ? -12.519 -23.066 -8.431 1.00 74.75 82 GLN A C 1
ATOM 635 O O . GLN A 1 82 ? -12.665 -22.051 -7.751 1.00 74.75 82 GLN A O 1
ATOM 640 N N . GLY A 1 83 ? -13.529 -23.604 -9.122 1.00 71.81 83 GLY A N 1
ATOM 641 C CA . GLY A 1 83 ? -14.860 -22.989 -9.241 1.00 71.81 83 GLY A CA 1
ATOM 642 C C . GLY A 1 83 ? -15.443 -22.962 -10.657 1.00 71.81 83 GLY A C 1
ATOM 643 O O . GLY A 1 83 ? -16.494 -22.362 -10.863 1.00 71.81 83 GLY A O 1
ATOM 644 N N . ASN A 1 84 ? -14.796 -23.622 -11.625 1.00 67.50 84 ASN A N 1
ATOM 645 C CA . ASN A 1 84 ? -15.263 -23.751 -13.013 1.00 67.50 84 ASN A CA 1
ATOM 646 C C . ASN A 1 84 ? -15.267 -22.433 -13.813 1.00 67.50 84 ASN A C 1
ATOM 648 O O . ASN A 1 84 ? -15.809 -22.377 -14.918 1.00 67.50 84 ASN A O 1
ATOM 652 N N . SER A 1 85 ? -14.644 -21.374 -13.288 1.00 77.38 85 SER A N 1
ATOM 653 C CA . SER A 1 85 ? -14.349 -20.175 -14.063 1.00 77.38 85 SER A CA 1
ATOM 654 C C . SER A 1 85 ? -13.054 -20.384 -14.842 1.00 77.38 85 SER A C 1
ATOM 656 O O . SER A 1 85 ? -12.026 -20.805 -14.305 1.00 77.38 85 SER A O 1
ATOM 658 N N . THR A 1 86 ? -13.119 -20.111 -16.141 1.00 85.06 86 THR A N 1
ATOM 659 C CA . THR A 1 86 ? -11.965 -20.177 -17.035 1.00 85.06 86 THR A CA 1
ATOM 660 C C . THR A 1 86 ? -11.722 -18.795 -17.604 1.00 85.06 86 THR A C 1
ATOM 662 O O . THR A 1 86 ? -12.618 -18.174 -18.171 1.00 85.06 86 THR A O 1
ATOM 665 N N . ILE A 1 87 ? -10.514 -18.292 -17.395 1.00 85.69 87 ILE A N 1
ATOM 666 C CA . ILE A 1 87 ? -10.070 -16.991 -17.878 1.00 85.69 87 ILE A CA 1
ATOM 667 C C . ILE A 1 87 ? -9.216 -17.272 -19.105 1.00 85.69 87 ILE A C 1
ATOM 669 O O . ILE A 1 87 ? -8.272 -18.057 -19.039 1.00 85.69 87 ILE A O 1
ATOM 673 N N . THR A 1 88 ? -9.556 -16.659 -20.231 1.00 87.31 88 THR A N 1
ATOM 674 C CA . THR A 1 88 ? -8.768 -16.779 -21.460 1.00 87.31 88 THR A CA 1
ATOM 675 C C . THR A 1 88 ? -8.176 -15.416 -21.760 1.00 87.31 88 THR A C 1
ATOM 677 O O . THR A 1 88 ? -8.904 -14.426 -21.758 1.00 87.31 88 THR A O 1
ATOM 680 N N . THR A 1 89 ? -6.865 -15.346 -21.972 1.00 87.88 89 THR A N 1
ATOM 681 C CA . THR A 1 89 ? -6.220 -14.088 -22.356 1.00 87.88 89 THR A CA 1
ATOM 682 C C . THR A 1 89 ? -6.522 -13.753 -23.807 1.00 87.88 89 THR A C 1
ATOM 684 O O . THR A 1 89 ? -6.888 -14.626 -24.601 1.00 87.88 89 THR A O 1
ATOM 687 N N . ASP A 1 90 ? -6.267 -12.502 -24.181 1.00 87.69 90 ASP A N 1
ATOM 688 C CA . ASP A 1 90 ? -6.252 -12.120 -25.585 1.00 87.69 90 ASP A CA 1
ATOM 689 C C . ASP A 1 90 ? -5.257 -12.979 -26.376 1.00 87.69 90 ASP A C 1
ATOM 691 O O . ASP A 1 90 ? -4.224 -13.432 -25.863 1.00 87.69 90 ASP A O 1
ATOM 695 N N . ARG A 1 91 ? -5.599 -13.216 -27.643 1.00 89.38 91 ARG A N 1
ATOM 696 C CA . ARG A 1 91 ? -4.719 -13.904 -28.585 1.00 89.38 91 ARG A CA 1
ATOM 697 C C . ARG A 1 91 ? -3.634 -12.948 -29.029 1.00 89.38 91 ARG A C 1
ATOM 699 O O . ARG A 1 91 ? -3.909 -11.810 -29.400 1.00 89.38 91 ARG A O 1
ATOM 706 N N . VAL A 1 92 ? -2.411 -13.441 -29.034 1.00 91.00 92 VAL A N 1
ATOM 707 C CA . VAL A 1 92 ? -1.229 -12.639 -29.317 1.00 91.00 92 VAL A CA 1
ATOM 708 C C . VAL A 1 92 ? -0.361 -13.350 -30.343 1.00 91.00 92 VAL A C 1
ATOM 710 O O . VAL A 1 92 ? -0.147 -14.561 -30.279 1.00 91.00 92 VAL A O 1
ATOM 713 N N . SER A 1 93 ? 0.113 -12.586 -31.324 1.00 89.38 93 SER A N 1
ATOM 714 C CA . SER A 1 93 ? 1.116 -13.050 -32.279 1.00 89.38 93 SER A CA 1
ATOM 715 C C . SER A 1 93 ? 2.491 -12.936 -31.632 1.00 89.38 93 SER A C 1
ATOM 717 O O . SER A 1 93 ? 2.813 -11.902 -31.045 1.00 89.38 93 SER A O 1
ATOM 719 N N . ALA A 1 94 ? 3.311 -13.976 -31.754 1.00 87.62 94 ALA A N 1
ATOM 720 C CA . ALA A 1 94 ? 4.691 -13.927 -31.294 1.00 87.62 94 ALA A CA 1
ATOM 721 C C . ALA A 1 94 ? 5.597 -13.415 -32.412 1.00 87.62 94 ALA A C 1
ATOM 723 O O . ALA A 1 94 ? 5.527 -13.907 -33.537 1.00 87.62 94 ALA A O 1
ATOM 724 N N . ASN A 1 95 ? 6.490 -12.482 -32.090 1.00 84.44 95 ASN A N 1
ATOM 725 C CA . ASN A 1 95 ? 7.603 -12.163 -32.974 1.00 84.44 95 ASN A CA 1
ATOM 726 C C . ASN A 1 95 ? 8.819 -13.001 -32.553 1.00 84.44 95 ASN A C 1
ATOM 728 O O . ASN A 1 95 ? 9.145 -13.028 -31.360 1.00 84.44 95 ASN A O 1
ATOM 732 N N . PRO A 1 96 ? 9.494 -13.690 -33.491 1.00 88.25 96 PRO A N 1
ATOM 733 C CA . PRO A 1 96 ? 10.696 -14.442 -33.166 1.00 88.25 96 PRO A CA 1
ATOM 734 C C . PRO A 1 96 ? 11.804 -13.488 -32.702 1.00 88.25 96 PRO A C 1
ATOM 736 O O . PRO A 1 96 ? 12.118 -12.504 -33.370 1.00 88.25 96 PRO A O 1
ATOM 739 N N . ILE A 1 97 ? 12.415 -13.794 -31.559 1.00 90.25 97 ILE A N 1
ATOM 740 C CA . ILE A 1 97 ? 13.657 -13.168 -31.084 1.00 90.25 97 ILE A CA 1
ATOM 741 C C . ILE A 1 97 ? 14.845 -13.750 -31.858 1.00 90.25 97 ILE A C 1
ATOM 743 O O . ILE A 1 97 ? 15.765 -13.035 -32.245 1.00 90.25 97 ILE A O 1
ATOM 747 N N . THR A 1 98 ? 14.824 -15.066 -32.077 1.00 91.88 98 THR A N 1
ATOM 748 C CA . THR A 1 98 ? 15.775 -15.791 -32.933 1.00 91.88 98 THR A CA 1
ATOM 749 C C . THR A 1 98 ? 15.009 -16.797 -33.789 1.00 91.88 98 THR A C 1
ATOM 751 O O . THR A 1 98 ? 13.800 -16.925 -33.622 1.00 91.88 98 THR A O 1
ATOM 754 N N . ALA A 1 99 ? 15.692 -17.538 -34.670 1.00 90.25 99 ALA A N 1
ATOM 755 C CA . ALA A 1 99 ? 15.061 -18.495 -35.587 1.00 90.25 99 ALA A CA 1
ATOM 756 C C . ALA A 1 99 ? 14.032 -19.426 -34.914 1.00 90.25 99 ALA A C 1
ATOM 758 O O . ALA A 1 99 ? 12.991 -19.689 -35.504 1.00 90.25 99 ALA A O 1
ATOM 759 N N . ASN A 1 100 ? 14.300 -19.850 -33.672 1.00 90.62 100 ASN A N 1
ATOM 760 C CA . ASN A 1 100 ? 13.431 -20.760 -32.925 1.00 90.62 100 ASN A CA 1
ATOM 761 C C . ASN A 1 100 ? 12.991 -20.205 -31.564 1.00 90.62 100 ASN A C 1
ATOM 763 O O . ASN A 1 100 ? 12.339 -20.926 -30.828 1.00 90.62 100 ASN A O 1
ATOM 767 N N . ARG A 1 101 ? 13.339 -18.966 -31.193 1.00 93.12 101 ARG A N 1
ATOM 768 C CA . ARG A 1 101 ? 13.009 -18.409 -29.867 1.00 93.12 101 ARG A CA 1
ATOM 769 C C . ARG A 1 101 ? 11.948 -17.340 -29.980 1.00 93.12 101 ARG A C 1
ATOM 771 O O . ARG A 1 101 ? 12.140 -16.384 -30.726 1.00 93.12 101 ARG A O 1
ATOM 778 N N . TYR A 1 102 ? 10.911 -17.436 -29.165 1.00 91.94 102 TYR A N 1
ATOM 779 C CA . TYR A 1 102 ? 9.777 -16.522 -29.150 1.00 91.94 102 TYR A CA 1
ATOM 780 C C . TYR A 1 102 ? 9.589 -15.936 -27.751 1.00 91.94 102 TYR A C 1
ATOM 782 O O . TYR A 1 102 ? 9.883 -16.586 -26.748 1.00 91.94 102 TYR A O 1
ATOM 790 N N . SER A 1 103 ? 9.101 -14.698 -27.685 1.00 92.62 103 SER A N 1
ATOM 791 C CA . SER A 1 103 ? 8.634 -14.083 -26.442 1.00 92.62 103 SER A CA 1
ATOM 792 C C . SER A 1 103 ? 7.266 -13.472 -26.666 1.00 92.62 103 SER A C 1
ATOM 794 O O . SER A 1 103 ? 7.032 -12.786 -27.665 1.00 92.62 103 SER A O 1
ATOM 796 N N . VAL A 1 104 ? 6.356 -13.774 -25.750 1.00 91.88 104 VAL A N 1
ATOM 797 C CA . VAL A 1 104 ? 4.954 -13.394 -25.841 1.00 91.88 104 VAL A CA 1
ATOM 798 C C . VAL A 1 104 ? 4.510 -12.811 -24.515 1.00 91.88 104 VAL A C 1
ATOM 800 O O . VAL A 1 104 ? 4.731 -13.422 -23.472 1.00 91.88 104 VAL A O 1
ATOM 803 N N . THR A 1 105 ? 3.862 -11.649 -24.562 1.00 89.94 105 THR A N 1
ATOM 804 C CA . THR A 1 105 ? 3.261 -10.999 -23.395 1.00 89.94 105 THR A CA 1
ATOM 805 C C . THR A 1 105 ? 1.745 -11.073 -23.497 1.00 89.94 105 THR A C 1
ATOM 807 O O . THR A 1 105 ? 1.147 -10.545 -24.431 1.00 89.94 105 THR A O 1
ATOM 810 N N . PHE A 1 106 ? 1.124 -11.717 -22.518 1.00 90.31 106 PHE A N 1
ATOM 811 C CA . PHE A 1 106 ? -0.317 -11.814 -22.348 1.00 90.31 106 PHE A CA 1
ATOM 812 C C . PHE A 1 106 ? -0.778 -10.747 -21.367 1.00 90.31 106 PHE A C 1
ATOM 814 O O . PHE A 1 106 ? -0.157 -10.555 -20.320 1.00 90.31 106 PHE A O 1
ATOM 821 N N . ILE A 1 107 ? -1.879 -10.076 -21.693 1.00 86.06 107 ILE A N 1
ATOM 822 C CA . ILE A 1 107 ? -2.496 -9.081 -20.820 1.00 86.06 107 ILE A CA 1
ATOM 823 C C . ILE A 1 107 ? -3.835 -9.634 -20.330 1.00 86.06 107 ILE A C 1
ATOM 825 O O . ILE A 1 107 ? -4.685 -10.028 -21.125 1.00 86.06 107 ILE A O 1
ATOM 829 N N . ILE A 1 108 ? -4.017 -9.672 -19.013 1.00 86.38 108 ILE A N 1
ATOM 830 C CA . ILE A 1 108 ? -5.287 -9.998 -18.366 1.00 86.38 108 ILE A CA 1
ATOM 831 C C . ILE A 1 108 ? -5.979 -8.677 -18.041 1.00 86.38 108 ILE A C 1
ATOM 833 O O . ILE A 1 108 ? -5.585 -7.995 -17.097 1.00 86.38 108 ILE A O 1
ATOM 837 N N . ASN A 1 109 ? -6.997 -8.330 -18.828 1.00 82.31 109 ASN A N 1
ATOM 838 C CA . ASN A 1 109 ? -7.822 -7.128 -18.640 1.00 82.31 109 ASN A CA 1
ATOM 839 C C . ASN A 1 109 ? -9.229 -7.446 -18.105 1.00 82.31 109 ASN A C 1
ATOM 841 O O . ASN A 1 109 ? -10.043 -6.545 -17.921 1.00 82.31 109 ASN A O 1
ATOM 845 N N . ASP A 1 110 ? -9.541 -8.725 -17.892 1.00 80.62 110 ASP A N 1
ATOM 846 C CA . ASP A 1 110 ? -10.848 -9.143 -17.395 1.00 80.62 110 ASP A CA 1
ATOM 847 C C . ASP A 1 110 ? -10.973 -8.801 -15.902 1.00 80.62 110 ASP A C 1
ATOM 849 O O . ASP A 1 110 ? -10.213 -9.288 -15.062 1.00 80.62 110 ASP A O 1
ATOM 853 N N . GLU A 1 111 ? -11.937 -7.948 -15.561 1.00 76.19 111 GLU A N 1
ATOM 854 C CA . GLU A 1 111 ? -12.149 -7.494 -14.186 1.00 76.19 111 GLU A CA 1
ATOM 855 C C . GLU A 1 111 ? -12.534 -8.648 -13.246 1.00 76.19 111 GLU A C 1
ATOM 857 O O . GLU A 1 111 ? -12.118 -8.669 -12.088 1.00 76.19 111 GLU A O 1
ATOM 862 N N . ASN A 1 112 ? -13.277 -9.649 -13.729 1.00 73.75 112 ASN A N 1
ATOM 863 C CA . ASN A 1 112 ? -13.632 -10.824 -12.935 1.00 73.75 112 ASN A CA 1
ATOM 864 C C . ASN A 1 112 ? -12.405 -11.705 -12.684 1.00 73.75 112 ASN A C 1
ATOM 866 O O . ASN A 1 112 ? -12.240 -12.226 -11.579 1.00 73.75 112 ASN A O 1
ATOM 870 N N . ALA A 1 113 ? -11.520 -11.827 -13.677 1.00 72.44 113 ALA A N 1
ATOM 871 C CA . ALA A 1 113 ? -10.231 -12.491 -13.518 1.00 72.44 113 ALA A CA 1
ATOM 872 C C . ALA A 1 113 ? -9.358 -11.782 -12.477 1.00 72.44 113 ALA A C 1
ATOM 874 O O . ALA A 1 113 ? -8.857 -12.415 -11.550 1.00 72.44 113 ALA A O 1
ATOM 875 N N . LEU A 1 114 ? -9.226 -10.457 -12.584 1.00 71.94 114 LEU A N 1
ATOM 876 C CA . LEU A 1 114 ? -8.446 -9.638 -11.654 1.00 71.94 114 LEU A CA 1
ATOM 877 C C . LEU A 1 114 ? -9.017 -9.691 -10.228 1.00 71.94 114 LEU A C 1
ATOM 879 O O . LEU A 1 114 ? -8.260 -9.805 -9.264 1.00 71.94 114 LEU A O 1
ATOM 883 N N . ARG A 1 115 ? -10.347 -9.719 -10.076 1.00 69.94 115 ARG A N 1
ATOM 884 C CA . ARG A 1 115 ? -11.012 -9.943 -8.781 1.00 69.94 115 ARG A CA 1
ATOM 885 C C . ARG A 1 115 ? -10.733 -11.334 -8.211 1.00 69.94 115 ARG A C 1
ATOM 887 O O . ARG A 1 115 ? -10.565 -11.452 -7.000 1.00 69.94 115 ARG A O 1
ATOM 894 N N . ALA A 1 116 ? -10.633 -12.368 -9.050 1.00 68.56 116 ALA A N 1
ATOM 895 C CA . ALA A 1 116 ? -10.282 -13.718 -8.604 1.00 68.56 116 ALA A CA 1
ATOM 896 C C . ALA A 1 116 ? -8.851 -13.798 -8.043 1.00 68.56 116 ALA A C 1
ATOM 898 O O . ALA A 1 116 ? -8.601 -14.586 -7.136 1.00 68.56 116 ALA A O 1
ATOM 899 N N . PHE A 1 117 ? -7.930 -12.962 -8.528 1.00 67.31 117 PHE A N 1
ATOM 900 C CA . PHE A 1 117 ? -6.585 -12.829 -7.956 1.00 67.31 117 PHE A CA 1
ATOM 901 C C . PHE A 1 117 ? -6.533 -11.951 -6.696 1.00 67.31 117 PHE A C 1
ATOM 903 O O . PHE A 1 117 ? -5.593 -12.054 -5.914 1.00 67.31 117 PHE A O 1
ATOM 910 N N . SER A 1 118 ? -7.541 -11.101 -6.485 1.00 62.06 118 SER A N 1
ATOM 911 C CA . SER A 1 118 ? -7.646 -10.184 -5.342 1.00 62.06 118 SER A CA 1
ATOM 912 C C . SER A 1 118 ? -8.311 -10.809 -4.105 1.00 62.06 118 SER A C 1
ATOM 914 O O . SER A 1 118 ? -8.594 -10.091 -3.144 1.00 62.06 118 SER A O 1
ATOM 916 N N . THR A 1 119 ? -8.620 -12.109 -4.107 1.00 64.12 119 THR A N 1
ATOM 917 C CA . THR A 1 119 ? -9.311 -12.732 -2.967 1.00 64.12 119 THR A CA 1
ATOM 918 C C . THR A 1 119 ? -8.389 -12.872 -1.763 1.00 64.12 119 THR A C 1
ATOM 920 O O . THR A 1 119 ? -7.198 -13.099 -1.937 1.00 64.12 119 THR A O 1
ATOM 923 N N . THR A 1 120 ? -8.935 -12.800 -0.545 1.00 59.50 120 THR A N 1
ATOM 924 C CA . THR A 1 120 ? -8.175 -12.980 0.714 1.00 59.50 120 THR A CA 1
ATOM 925 C C . THR A 1 120 ? -7.905 -14.450 1.065 1.00 59.50 120 THR A C 1
ATOM 927 O O . THR A 1 120 ? -7.240 -14.751 2.056 1.00 59.50 120 THR A O 1
ATOM 930 N N . GLN A 1 121 ? -8.369 -15.381 0.232 1.00 63.59 121 GLN A N 1
ATOM 931 C CA . GLN A 1 121 ? -7.988 -16.786 0.294 1.00 63.59 121 GLN A CA 1
ATOM 932 C C . GLN A 1 121 ? -6.911 -17.100 -0.738 1.00 63.59 121 GLN A C 1
ATOM 934 O O . GLN A 1 121 ? -6.937 -16.573 -1.852 1.00 63.59 121 GLN A O 1
ATOM 939 N N . ALA A 1 122 ? -6.002 -18.009 -0.384 1.00 68.38 122 ALA A N 1
ATOM 940 C CA . ALA A 1 122 ? -5.099 -18.600 -1.357 1.00 68.38 122 ALA A CA 1
ATOM 941 C C . ALA A 1 122 ? -5.914 -19.335 -2.430 1.00 68.38 122 ALA A C 1
ATOM 943 O O . ALA A 1 122 ? -6.779 -20.151 -2.106 1.00 68.38 122 ALA A O 1
ATOM 944 N N . ARG A 1 123 ? -5.643 -19.042 -3.702 1.00 73.75 123 ARG A N 1
ATOM 945 C CA . ARG A 1 123 ? -6.281 -19.722 -4.832 1.00 73.75 123 ARG A CA 1
ATOM 946 C C . ARG A 1 123 ? -5.239 -20.351 -5.724 1.00 73.75 123 ARG A C 1
ATOM 948 O O . ARG A 1 123 ? -4.249 -19.717 -6.077 1.00 73.75 123 ARG A O 1
ATOM 955 N N . THR A 1 124 ? -5.508 -21.587 -6.109 1.00 77.69 124 THR A N 1
ATOM 956 C CA . THR A 1 124 ? -4.695 -22.326 -7.062 1.00 77.69 124 THR A CA 1
ATOM 957 C C . THR A 1 124 ? -5.314 -22.218 -8.454 1.00 77.69 124 THR A C 1
ATOM 959 O O . THR A 1 124 ? -6.527 -22.383 -8.615 1.00 77.69 124 THR A O 1
ATOM 962 N N . PHE A 1 125 ? -4.483 -21.912 -9.444 1.00 83.25 125 PHE A N 1
ATOM 963 C CA . PHE A 1 125 ? -4.861 -21.747 -10.839 1.00 83.25 125 PHE A CA 1
ATOM 964 C C . PHE A 1 125 ? -4.061 -22.702 -11.710 1.00 83.25 125 PHE A C 1
ATOM 966 O O . PHE A 1 125 ? -2.833 -22.688 -11.665 1.00 83.25 125 PHE A O 1
ATOM 973 N N . ASP A 1 126 ? -4.746 -23.468 -12.550 1.00 84.19 126 ASP A N 1
ATOM 974 C CA . ASP A 1 126 ? -4.082 -24.290 -13.557 1.00 84.19 126 ASP A CA 1
ATOM 975 C C . ASP A 1 126 ? -3.938 -23.475 -14.835 1.00 84.19 126 ASP A C 1
ATOM 977 O O . ASP A 1 126 ? -4.932 -23.007 -15.403 1.00 84.19 126 ASP A O 1
ATOM 981 N N . VAL A 1 127 ? -2.696 -23.276 -15.269 1.00 85.44 127 VAL A N 1
ATOM 982 C CA . VAL A 1 127 ? -2.393 -22.475 -16.452 1.00 85.44 127 VAL A CA 1
ATOM 983 C C . VAL A 1 127 ? -1.989 -23.390 -17.595 1.00 85.44 127 VAL A C 1
ATOM 985 O O . VAL A 1 127 ? -1.012 -24.135 -17.510 1.00 85.44 127 VAL A O 1
ATOM 988 N N . THR A 1 128 ? -2.724 -23.289 -18.695 1.00 87.75 128 THR A N 1
ATOM 989 C CA . THR A 1 128 ? -2.477 -24.049 -19.917 1.00 87.75 128 THR A CA 1
ATOM 990 C C . THR A 1 128 ? -2.116 -23.092 -21.047 1.00 87.75 128 THR A C 1
ATOM 992 O O . THR A 1 128 ? -2.822 -22.112 -21.313 1.00 87.75 128 THR A O 1
ATOM 995 N N . PHE A 1 129 ? -1.005 -23.386 -21.715 1.00 88.00 129 PHE A N 1
ATOM 996 C CA . PHE A 1 129 ? -0.518 -22.673 -22.882 1.00 88.00 129 PHE A CA 1
ATOM 997 C C . PHE A 1 129 ? -1.030 -23.325 -24.161 1.00 88.00 129 PHE A C 1
ATOM 999 O O . PHE A 1 129 ? -0.866 -24.530 -24.372 1.00 88.00 129 PHE A O 1
ATOM 1006 N N . PHE A 1 130 ? -1.627 -22.513 -25.027 1.00 89.00 130 PHE A N 1
ATOM 1007 C CA . PHE A 1 130 ? -2.173 -22.954 -26.300 1.00 89.00 130 PHE A CA 1
ATOM 1008 C C . PHE A 1 130 ? -1.534 -22.193 -27.454 1.00 89.00 130 PHE A C 1
ATOM 1010 O O . PHE A 1 130 ? -1.255 -20.993 -27.353 1.00 89.00 130 PHE A O 1
ATOM 1017 N N . ALA A 1 131 ? -1.393 -22.881 -28.584 1.00 87.25 131 ALA A N 1
ATOM 1018 C CA . ALA A 1 131 ? -1.080 -22.257 -29.857 1.00 87.25 131 ALA A CA 1
ATOM 1019 C C . ALA A 1 131 ? -2.038 -22.722 -30.944 1.00 87.25 131 ALA A C 1
ATOM 1021 O O . ALA A 1 131 ? -2.713 -23.748 -30.843 1.00 87.25 131 ALA A O 1
ATOM 1022 N N . LYS A 1 132 ? -2.110 -21.925 -32.004 1.00 84.50 132 LYS A N 1
ATOM 1023 C CA . LYS A 1 132 ? -2.971 -22.195 -33.145 1.00 84.50 132 LYS A CA 1
ATOM 1024 C C . LYS A 1 132 ? -2.141 -22.468 -34.388 1.00 84.50 132 LYS A C 1
ATOM 1026 O O . LYS A 1 132 ? -1.370 -21.610 -34.823 1.00 84.50 132 LYS A O 1
ATOM 1031 N N . ARG A 1 133 ? -2.361 -23.643 -34.983 1.00 78.12 133 ARG A N 1
ATOM 1032 C CA . ARG A 1 133 ? -1.860 -23.996 -36.319 1.00 78.12 133 ARG A CA 1
ATOM 1033 C C . ARG A 1 133 ? -2.996 -23.979 -37.340 1.00 78.12 133 ARG A C 1
ATOM 1035 O O . ARG A 1 133 ? -3.055 -23.101 -38.190 1.00 78.12 133 ARG A O 1
ATOM 1042 N N . THR A 1 134 ? -3.923 -24.930 -37.215 1.00 75.56 134 THR A N 1
ATOM 1043 C CA . THR A 1 134 ? -5.191 -24.996 -37.981 1.00 75.56 134 THR A CA 1
ATOM 1044 C C . THR A 1 134 ? -6.383 -25.067 -37.028 1.00 75.56 134 THR A C 1
ATOM 1046 O O . THR A 1 134 ? -7.371 -24.358 -37.207 1.00 75.56 134 THR A O 1
ATOM 1049 N N . TYR A 1 135 ? -6.234 -25.860 -35.967 1.00 73.56 135 TYR A N 1
ATOM 1050 C CA . TYR A 1 135 ? -7.092 -25.880 -34.789 1.00 73.56 135 TYR A CA 1
ATOM 1051 C C . TYR A 1 135 ? -6.277 -25.433 -33.570 1.00 73.56 135 TYR A C 1
ATOM 1053 O O . TYR A 1 135 ? -5.083 -25.138 -33.688 1.00 73.56 135 TYR A O 1
ATOM 1061 N N . PHE A 1 136 ? -6.944 -25.294 -32.427 1.00 70.88 136 PHE A N 1
ATOM 1062 C CA . PHE A 1 136 ? -6.261 -25.007 -31.174 1.00 70.88 136 PHE A CA 1
ATOM 1063 C C . PHE A 1 136 ? -5.634 -26.283 -30.646 1.00 70.88 136 PHE A C 1
ATOM 1065 O O . PHE A 1 136 ? -6.349 -27.200 -30.243 1.00 70.88 136 PHE A O 1
ATOM 1072 N N . ASP A 1 137 ? -4.309 -26.306 -30.665 1.00 75.94 137 ASP A N 1
ATOM 1073 C CA . ASP A 1 137 ? -3.528 -27.402 -30.132 1.00 75.94 137 ASP A CA 1
ATOM 1074 C C . ASP A 1 137 ? -3.139 -27.021 -28.699 1.00 75.94 137 ASP A C 1
ATOM 1076 O O . ASP A 1 137 ? -2.528 -25.974 -28.445 1.00 75.94 137 ASP A O 1
ATOM 1080 N N . GLU A 1 138 ? -3.559 -27.846 -27.740 1.00 79.31 138 GLU A N 1
ATOM 1081 C CA . GLU A 1 138 ? -3.059 -27.754 -26.373 1.00 79.31 138 GLU A CA 1
ATOM 1082 C C . GLU A 1 138 ? -1.573 -28.100 -26.402 1.00 79.31 138 GLU A C 1
ATOM 1084 O O . GLU A 1 138 ? -1.203 -29.250 -26.631 1.00 79.31 138 GLU A O 1
ATOM 1089 N N . LEU A 1 139 ? -0.719 -27.088 -26.233 1.00 74.62 139 LEU A N 1
ATOM 1090 C CA . LEU A 1 139 ? 0.722 -27.294 -26.281 1.00 74.62 139 LEU A CA 1
ATOM 1091 C C . LEU A 1 139 ? 1.218 -27.856 -24.958 1.00 74.62 139 LEU A C 1
ATOM 1093 O O . LEU A 1 139 ? 1.982 -28.818 -24.935 1.00 74.62 139 LEU A O 1
ATOM 1097 N N . CYS A 1 140 ? 0.825 -27.211 -23.856 1.00 76.69 140 CYS A N 1
ATOM 1098 C CA . CYS A 1 140 ? 1.399 -27.519 -22.560 1.00 76.69 140 CYS A CA 1
ATOM 1099 C C . CYS A 1 140 ? 0.558 -27.049 -21.376 1.00 76.69 140 CYS A C 1
ATOM 1101 O O . CYS A 1 140 ? 0.169 -25.883 -21.293 1.00 76.69 140 CYS A O 1
ATOM 1103 N N . SER A 1 141 ? 0.387 -27.933 -20.395 1.00 80.81 141 SER A N 1
ATOM 1104 C CA . SER A 1 141 ? 0.031 -27.537 -19.034 1.00 80.81 141 SER A CA 1
ATOM 1105 C C . SER A 1 141 ? 1.276 -26.979 -18.345 1.00 80.81 141 SER A C 1
ATOM 1107 O O . SER A 1 141 ? 2.165 -27.737 -17.971 1.00 80.81 141 SER A O 1
ATOM 1109 N N . ILE A 1 142 ? 1.333 -25.659 -18.180 1.00 78.94 142 ILE A N 1
ATOM 1110 C CA . ILE A 1 142 ? 2.486 -24.946 -17.612 1.00 78.94 142 ILE A CA 1
ATOM 1111 C C . ILE A 1 142 ? 2.676 -25.323 -16.137 1.00 78.94 142 ILE A C 1
ATOM 1113 O O . ILE A 1 142 ? 3.799 -25.459 -15.654 1.00 78.94 142 ILE A O 1
ATOM 1117 N N . GLY A 1 143 ? 1.565 -25.507 -15.423 1.00 77.94 143 GLY A N 1
ATOM 1118 C CA . GLY A 1 143 ? 1.565 -25.895 -14.022 1.00 77.94 143 GLY A CA 1
ATOM 1119 C C . GLY A 1 143 ? 0.390 -25.316 -13.250 1.00 77.94 143 GLY A C 1
ATOM 1120 O O . GLY A 1 143 ? -0.478 -24.634 -13.802 1.00 77.94 143 GLY A O 1
ATOM 1121 N N . SER A 1 144 ? 0.396 -25.608 -11.953 1.00 76.81 144 SER A N 1
ATOM 1122 C CA . SER A 1 144 ? -0.585 -25.123 -10.993 1.00 76.81 144 SER A CA 1
ATOM 1123 C C . SER A 1 144 ? 0.061 -24.049 -10.122 1.00 76.81 144 SER A C 1
ATOM 1125 O O . SER A 1 144 ? 1.065 -24.301 -9.457 1.00 76.81 144 SER A O 1
ATOM 1127 N N . TYR A 1 145 ? -0.490 -22.841 -10.144 1.00 72.62 145 TYR A N 1
ATOM 1128 C CA . TYR A 1 145 ? 0.056 -21.678 -9.453 1.00 72.62 145 TYR A CA 1
ATOM 1129 C C . TYR A 1 145 ? -0.854 -21.278 -8.307 1.00 72.62 145 TYR A C 1
ATOM 1131 O O . TYR A 1 145 ? -2.027 -20.978 -8.519 1.00 72.62 145 TYR A O 1
ATOM 1139 N N . THR A 1 146 ? -0.317 -21.246 -7.088 1.00 68.50 146 THR A N 1
ATOM 1140 C CA . THR A 1 146 ? -1.069 -20.776 -5.921 1.00 68.50 146 THR A CA 1
ATOM 1141 C C . THR A 1 146 ? -0.751 -19.314 -5.660 1.00 68.50 146 THR A C 1
ATOM 1143 O O . THR A 1 146 ? 0.351 -18.970 -5.237 1.00 68.50 146 THR A O 1
ATOM 1146 N N . VAL A 1 147 ? -1.730 -18.447 -5.898 1.00 65.94 147 VAL A N 1
ATOM 1147 C CA . VAL A 1 147 ? -1.655 -17.034 -5.530 1.00 65.94 147 VAL A CA 1
ATOM 1148 C C . VAL A 1 147 ? -2.120 -16.920 -4.086 1.00 65.94 147 VAL A C 1
ATOM 1150 O O . VAL A 1 147 ? -3.280 -17.204 -3.779 1.00 65.94 147 VAL A O 1
ATOM 1153 N N . ARG A 1 148 ? -1.206 -16.545 -3.185 1.00 59.59 148 ARG A N 1
ATOM 1154 C CA . ARG A 1 148 ? -1.514 -16.287 -1.775 1.00 59.59 148 ARG A CA 1
ATOM 1155 C C . ARG A 1 148 ? -1.685 -14.786 -1.571 1.00 59.59 148 ARG A C 1
ATOM 1157 O O . ARG A 1 148 ? -0.787 -14.043 -1.955 1.00 59.59 148 ARG A O 1
ATOM 1164 N N . PRO A 1 149 ? -2.783 -14.316 -0.965 1.00 59.31 149 PRO A N 1
ATOM 1165 C CA . PRO A 1 149 ? -2.948 -12.901 -0.677 1.00 59.31 149 PRO A CA 1
ATOM 1166 C C . PRO A 1 149 ? -1.794 -12.410 0.194 1.00 59.31 149 PRO A C 1
ATOM 1168 O O . PRO A 1 149 ? -1.460 -13.035 1.196 1.00 59.31 149 PRO A O 1
ATOM 1171 N N . ALA A 1 150 ? -1.246 -11.256 -0.186 1.00 52.38 150 ALA A N 1
ATOM 1172 C CA . ALA A 1 150 ? -0.226 -10.477 0.520 1.00 52.38 150 ALA A CA 1
ATOM 1173 C C . ALA A 1 150 ? -0.326 -10.524 2.035 1.00 52.38 150 ALA A C 1
ATOM 1175 O O . ALA A 1 150 ? 0.663 -10.580 2.761 1.00 52.38 150 ALA A O 1
ATOM 1176 N N . GLU A 1 151 ? -1.571 -10.414 2.485 1.00 57.12 151 GLU A N 1
ATOM 1177 C CA . GLU A 1 151 ? -1.870 -10.185 3.869 1.00 57.12 151 GLU A CA 1
ATOM 1178 C C . GLU A 1 151 ? -1.427 -11.377 4.709 1.00 57.12 151 GLU A C 1
ATOM 1180 O O . GLU A 1 151 ? -0.854 -11.116 5.757 1.00 57.12 151 GLU A O 1
ATOM 1185 N N . LEU A 1 152 ? -1.527 -12.623 4.209 1.00 56.06 152 LEU A N 1
ATOM 1186 C CA . LEU A 1 152 ? -1.170 -13.857 4.933 1.00 56.06 152 LEU A CA 1
ATOM 1187 C C . LEU A 1 152 ? 0.271 -13.889 5.450 1.00 56.06 152 LEU A C 1
ATOM 1189 O O . LEU A 1 152 ? 0.474 -14.279 6.596 1.00 56.06 152 LEU A O 1
ATOM 1193 N N . ASP A 1 153 ? 1.250 -13.424 4.674 1.00 56.19 153 ASP A N 1
ATOM 1194 C CA . ASP A 1 153 ? 2.653 -13.402 5.122 1.00 56.19 153 ASP A CA 1
ATOM 1195 C C . ASP A 1 153 ? 2.931 -12.256 6.113 1.00 56.19 153 ASP A C 1
ATOM 1197 O O . ASP A 1 153 ? 3.922 -12.269 6.843 1.00 56.19 153 ASP A O 1
ATOM 1201 N N . SER A 1 154 ? 2.037 -11.263 6.163 1.00 62.34 154 SER A N 1
ATOM 1202 C CA . SER A 1 154 ? 2.084 -10.118 7.080 1.00 62.34 154 SER A CA 1
ATOM 1203 C C . SER A 1 154 ? 1.086 -10.210 8.240 1.00 62.34 154 SER A C 1
ATOM 1205 O O . SER A 1 154 ? 0.973 -9.259 9.022 1.00 62.34 154 SER A O 1
ATOM 1207 N N . ILE A 1 155 ? 0.359 -11.330 8.379 1.00 73.94 155 ILE A N 1
ATOM 1208 C CA . ILE A 1 155 ? -0.563 -11.526 9.500 1.00 73.94 155 ILE A CA 1
ATOM 1209 C C . ILE A 1 155 ? 0.272 -11.646 10.767 1.00 73.94 155 ILE A C 1
ATOM 1211 O O . ILE A 1 155 ? 0.811 -12.695 11.118 1.00 73.94 155 ILE A O 1
ATOM 1215 N N . ASN A 1 156 ? 0.361 -10.534 11.484 1.00 77.69 156 ASN A N 1
ATOM 1216 C CA . ASN A 1 156 ? 0.880 -10.523 12.831 1.00 77.69 156 ASN A CA 1
ATOM 1217 C C . ASN A 1 156 ? -0.144 -11.203 13.748 1.00 77.69 156 ASN A C 1
ATOM 1219 O O . ASN A 1 156 ? -1.141 -10.603 14.149 1.00 77.69 156 ASN A O 1
ATOM 1223 N N . VAL A 1 157 ? 0.119 -12.465 14.088 1.00 81.31 157 VAL A N 1
ATOM 1224 C CA . VAL A 1 157 ? -0.687 -13.256 15.035 1.00 81.31 157 VAL A CA 1
ATOM 1225 C C . VAL A 1 157 ? -0.818 -12.598 16.414 1.00 81.31 157 VAL A C 1
ATOM 1227 O O . VAL A 1 157 ? -1.740 -12.925 17.154 1.00 81.31 157 VAL A O 1
ATOM 1230 N N . ASN A 1 158 ? 0.050 -11.636 16.746 1.00 77.06 158 ASN A N 1
ATOM 1231 C CA . ASN A 1 158 ? -0.005 -10.888 18.003 1.00 77.06 158 ASN A CA 1
ATOM 1232 C C . ASN A 1 158 ? -0.980 -9.695 17.975 1.00 77.06 158 ASN A C 1
ATOM 1234 O O . ASN A 1 158 ? -1.122 -9.019 18.987 1.00 77.06 158 ASN A O 1
ATOM 1238 N N . THR A 1 159 ? -1.637 -9.410 16.845 1.00 79.81 159 THR A N 1
ATOM 1239 C CA . THR A 1 159 ? -2.643 -8.336 16.717 1.00 79.81 159 THR A CA 1
ATOM 1240 C C . THR A 1 159 ? -3.971 -8.902 16.194 1.00 79.81 159 THR A C 1
ATOM 1242 O O . THR A 1 159 ? -4.344 -8.623 15.049 1.00 79.81 159 THR A O 1
ATOM 1245 N N . PRO A 1 160 ? -4.667 -9.746 16.979 1.00 85.25 160 PRO A N 1
ATOM 1246 C CA . PRO A 1 160 ? -5.893 -10.421 16.545 1.00 85.25 160 PRO A CA 1
ATOM 1247 C C . PRO A 1 160 ? -7.036 -9.453 16.213 1.00 85.25 160 PRO A C 1
ATOM 1249 O O . PRO A 1 160 ? -7.829 -9.737 15.321 1.00 85.25 160 PRO A O 1
ATOM 1252 N N . ASP A 1 161 ? -7.068 -8.286 16.850 1.00 82.81 161 ASP A N 1
ATOM 1253 C CA . ASP A 1 161 ? -8.090 -7.237 16.721 1.00 82.81 161 ASP A CA 1
ATOM 1254 C C . ASP A 1 161 ? -8.263 -6.731 15.278 1.00 82.81 161 ASP A C 1
ATOM 1256 O O . ASP A 1 161 ? -9.338 -6.284 14.882 1.00 82.81 161 ASP A O 1
ATOM 1260 N N . LYS A 1 162 ? -7.203 -6.832 14.467 1.00 84.94 162 LYS A N 1
ATOM 1261 C CA . LYS A 1 162 ? -7.214 -6.468 13.044 1.00 84.94 162 LYS A CA 1
ATOM 1262 C C . LYS A 1 162 ? -7.955 -7.499 12.176 1.00 84.94 162 LYS A C 1
ATOM 1264 O O . LYS A 1 162 ? -8.435 -7.191 11.087 1.00 84.94 162 LYS A O 1
ATOM 1269 N N . TYR A 1 163 ? -8.024 -8.748 12.631 1.00 90.00 163 TYR A N 1
ATOM 1270 C CA . TYR A 1 163 ? -8.483 -9.889 11.832 1.00 90.00 163 TYR A CA 1
ATOM 1271 C C . TYR A 1 163 ? -9.731 -10.568 12.392 1.00 90.00 163 TYR A C 1
ATOM 1273 O O . TYR A 1 163 ? -10.374 -11.336 11.678 1.00 90.00 163 TYR A O 1
ATOM 1281 N N . CYS A 1 164 ? -10.071 -10.302 13.648 1.00 91.75 164 CYS A N 1
ATOM 1282 C CA . CYS A 1 164 ? -11.184 -10.898 14.365 1.00 91.75 164 CYS A CA 1
ATOM 1283 C C . CYS A 1 164 ? -12.113 -9.819 14.914 1.00 91.75 164 CYS A C 1
ATOM 1285 O O . CYS A 1 164 ? -11.679 -8.707 15.211 1.00 91.75 164 CYS A O 1
ATOM 1287 N N . GLY A 1 165 ? -13.401 -10.133 15.030 1.00 91.44 165 GLY A N 1
ATOM 1288 C CA . GLY A 1 165 ? -14.391 -9.166 15.486 1.00 91.44 165 GLY A CA 1
ATOM 1289 C C . GLY A 1 165 ? -15.802 -9.726 15.622 1.00 91.44 165 GLY A C 1
ATOM 1290 O O . GLY A 1 165 ? -15.991 -10.890 15.983 1.00 91.44 165 GLY A O 1
ATOM 1291 N N . THR A 1 166 ? -16.791 -8.872 15.362 1.00 90.19 166 THR A N 1
ATOM 1292 C CA . THR A 1 166 ? -18.222 -9.158 15.538 1.00 90.19 166 THR A CA 1
ATOM 1293 C C . THR A 1 166 ? -18.858 -9.546 14.209 1.00 90.19 166 THR A C 1
ATOM 1295 O O . THR A 1 166 ? -18.654 -8.880 13.188 1.00 90.19 166 THR A O 1
ATOM 1298 N N . TYR A 1 167 ? -19.660 -10.604 14.215 1.00 91.62 167 TYR A N 1
ATOM 1299 C CA . TYR A 1 167 ? -20.361 -11.083 13.039 1.00 91.62 167 TYR A CA 1
ATOM 1300 C C . TYR A 1 167 ? -21.690 -10.344 12.882 1.00 91.62 167 TYR A C 1
ATOM 1302 O O . TYR A 1 167 ? -22.545 -10.329 13.764 1.00 91.62 167 TYR A O 1
ATOM 1310 N N . LYS A 1 168 ? -21.899 -9.725 11.721 1.00 90.56 168 LYS A N 1
ATOM 1311 C CA . LYS A 1 168 ? -23.174 -9.097 11.379 1.00 90.56 168 LYS A CA 1
ATOM 1312 C C . LYS A 1 168 ? -24.058 -10.090 10.642 1.00 90.56 168 LYS A C 1
ATOM 1314 O O . LYS A 1 168 ? -23.893 -10.298 9.442 1.00 90.56 168 LYS A O 1
ATOM 1319 N N . GLY A 1 169 ? -25.039 -10.641 11.357 1.00 87.50 169 GLY A N 1
ATOM 1320 C CA . GLY A 1 169 ? -26.014 -11.583 10.799 1.00 87.50 169 GLY A CA 1
ATOM 1321 C C . GLY A 1 169 ? -26.785 -11.048 9.587 1.00 87.50 169 GLY A C 1
ATOM 1322 O O . GLY A 1 169 ? -27.067 -11.817 8.675 1.00 87.50 169 GLY A O 1
ATOM 1323 N N . ASP A 1 170 ? -27.057 -9.740 9.533 1.00 91.12 170 ASP A N 1
ATOM 1324 C CA . ASP A 1 170 ? -27.835 -9.134 8.442 1.00 91.12 170 ASP A CA 1
ATOM 1325 C C . ASP A 1 170 ? -27.061 -9.054 7.115 1.00 91.12 170 ASP A C 1
ATOM 1327 O O . ASP A 1 170 ? -27.651 -9.198 6.046 1.00 91.12 170 ASP A O 1
ATOM 1331 N N . THR A 1 171 ? -25.745 -8.808 7.167 1.00 89.06 171 THR A N 1
ATOM 1332 C CA . THR A 1 171 ? -24.898 -8.663 5.967 1.00 89.06 171 THR A CA 1
ATOM 1333 C C . THR A 1 171 ? -24.038 -9.889 5.682 1.00 89.06 171 THR A C 1
ATOM 1335 O O . THR A 1 171 ? -23.443 -9.970 4.610 1.00 89.06 171 THR A O 1
ATOM 1338 N N . PHE A 1 172 ? -24.003 -10.868 6.592 1.00 90.62 172 PHE A N 1
ATOM 1339 C CA . PHE A 1 172 ? -23.087 -12.010 6.545 1.00 90.62 172 PHE A CA 1
ATOM 1340 C C . PHE A 1 172 ? -21.624 -11.554 6.439 1.00 90.62 172 PHE A C 1
ATOM 1342 O O . PHE A 1 172 ? -20.836 -12.101 5.667 1.00 90.62 172 PHE A O 1
ATOM 1349 N N . GLU A 1 173 ? -21.257 -10.522 7.196 1.00 91.06 173 GLU A N 1
ATOM 1350 C CA . GLU A 1 173 ? -19.909 -9.951 7.217 1.00 91.06 173 GLU A CA 1
ATOM 1351 C C . GLU A 1 173 ? -19.340 -10.000 8.631 1.00 91.06 173 GLU A C 1
ATOM 1353 O O . GLU A 1 173 ? -20.041 -9.758 9.613 1.00 91.06 173 GLU A O 1
ATOM 1358 N N . CYS A 1 174 ? -18.042 -10.253 8.736 1.00 91.06 174 CYS A N 1
ATOM 1359 C CA . CYS A 1 174 ? -17.300 -10.121 9.974 1.00 91.06 174 CYS A CA 1
ATOM 1360 C C . CYS A 1 174 ? -16.661 -8.737 10.045 1.00 91.06 174 CYS A C 1
ATOM 1362 O O . CYS A 1 174 ? -15.852 -8.387 9.190 1.00 91.06 174 CYS A O 1
ATOM 1364 N N . ARG A 1 175 ? -17.006 -7.938 11.053 1.00 89.94 175 ARG A N 1
ATOM 1365 C CA . ARG A 1 175 ? -16.386 -6.633 11.291 1.00 89.94 175 ARG A CA 1
ATOM 1366 C C . ARG A 1 175 ? -15.301 -6.782 12.347 1.00 89.94 175 ARG A C 1
ATOM 1368 O O . ARG A 1 175 ? -15.646 -6.940 13.514 1.00 89.94 175 ARG A O 1
ATOM 1375 N N . ALA A 1 176 ? -14.034 -6.693 11.952 1.00 87.81 176 ALA A N 1
ATOM 1376 C CA . ALA A 1 176 ? -12.913 -6.633 12.887 1.00 87.81 176 ALA A CA 1
ATOM 1377 C C . ALA A 1 176 ? -12.984 -5.404 13.805 1.00 87.81 176 ALA A C 1
ATOM 1379 O O . ALA A 1 176 ? -13.697 -4.438 13.516 1.00 87.81 176 ALA A O 1
ATOM 1380 N N . VAL A 1 177 ? -12.255 -5.448 14.922 1.00 78.38 177 VAL A N 1
ATOM 1381 C CA . VAL A 1 177 ? -12.254 -4.388 15.949 1.00 78.38 177 VAL A CA 1
ATOM 1382 C C . VAL A 1 177 ?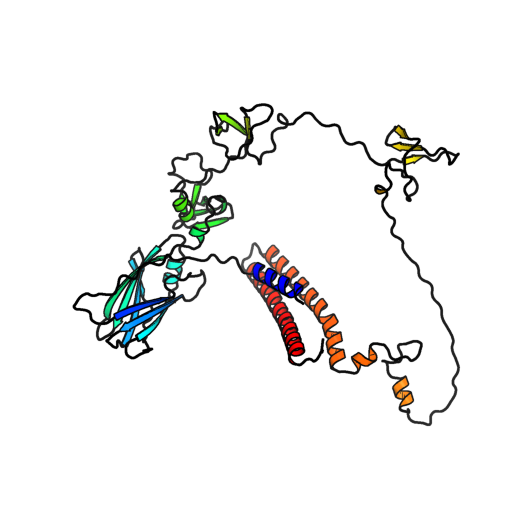 -11.783 -3.051 15.379 1.00 78.38 177 VAL A C 1
ATOM 1384 O O . VAL A 1 177 ? -12.311 -1.999 15.736 1.00 78.38 177 VAL A O 1
ATOM 1387 N N . ASP A 1 178 ? -10.842 -3.080 14.437 1.00 78.38 178 ASP A N 1
ATOM 1388 C CA . ASP A 1 178 ? -10.359 -1.894 13.722 1.00 78.38 178 ASP A CA 1
ATOM 1389 C C . ASP A 1 178 ? -11.354 -1.337 12.680 1.00 78.38 178 ASP A C 1
ATOM 1391 O O . ASP A 1 178 ? -11.124 -0.281 12.087 1.00 78.38 178 ASP A O 1
ATOM 1395 N N . GLY A 1 179 ? -12.479 -2.025 12.471 1.00 80.19 179 GLY A N 1
ATOM 1396 C CA . GLY A 1 179 ? -13.541 -1.650 11.546 1.00 80.19 179 GLY A CA 1
ATOM 1397 C C . GLY A 1 179 ? -13.436 -2.276 10.155 1.00 80.19 179 GLY A C 1
ATOM 1398 O O . GLY A 1 179 ? -14.344 -2.045 9.350 1.00 80.19 179 GLY A O 1
ATOM 1399 N N . ILE A 1 180 ? -12.400 -3.072 9.860 1.00 82.56 180 ILE A N 1
ATOM 1400 C CA . ILE A 1 180 ? -12.287 -3.788 8.582 1.00 82.56 180 ILE A CA 1
ATOM 1401 C C . ILE A 1 180 ? -13.432 -4.802 8.455 1.00 82.56 180 ILE A C 1
ATOM 1403 O O . ILE A 1 180 ? -13.761 -5.528 9.393 1.00 82.56 180 ILE A O 1
ATOM 1407 N N . LEU A 1 181 ? -14.060 -4.843 7.279 1.00 88.44 181 LEU A N 1
ATOM 1408 C CA . LEU A 1 181 ? -15.142 -5.773 6.961 1.00 88.44 181 LEU A CA 1
ATOM 1409 C C . LEU A 1 181 ? -14.598 -6.943 6.137 1.00 88.44 181 LEU A C 1
ATOM 1411 O O . LEU A 1 181 ? -14.074 -6.742 5.043 1.00 88.44 181 LEU A O 1
ATOM 1415 N N . TYR A 1 182 ? -14.774 -8.159 6.644 1.00 85.88 182 TYR A N 1
ATOM 1416 C CA . TYR A 1 182 ? -14.473 -9.405 5.950 1.00 85.88 182 TYR A CA 1
ATOM 1417 C C . TYR A 1 182 ? -15.787 -10.058 5.486 1.00 85.88 182 TYR A C 1
ATOM 1419 O O . TYR A 1 182 ? -16.585 -10.487 6.327 1.00 85.88 182 TYR A O 1
ATOM 1427 N N . PRO A 1 183 ? -16.050 -10.166 4.172 1.00 88.38 183 PRO A N 1
ATOM 1428 C CA . PRO A 1 183 ? -17.275 -10.783 3.657 1.00 88.38 183 PRO A CA 1
ATOM 1429 C C . PRO A 1 183 ? -17.362 -12.275 4.012 1.00 88.38 183 PRO A C 1
ATOM 1431 O O . PRO A 1 183 ? -16.370 -12.878 4.417 1.00 88.38 183 PRO A O 1
ATOM 1434 N N . SER A 1 184 ? -18.533 -12.901 3.852 1.00 87.12 184 SER A N 1
ATOM 1435 C CA . SER A 1 184 ? -18.777 -14.332 4.154 1.00 87.12 184 SER A CA 1
ATOM 1436 C C . SER A 1 184 ? -17.817 -15.306 3.472 1.00 87.12 184 SER A C 1
ATOM 1438 O O . SER A 1 184 ? -17.499 -16.368 4.011 1.00 87.12 184 SER A O 1
ATOM 1440 N N . ALA A 1 185 ? -17.308 -14.941 2.296 1.00 82.31 185 ALA A N 1
ATOM 1441 C CA . ALA A 1 185 ? -16.276 -15.714 1.625 1.00 82.31 185 ALA A CA 1
ATOM 1442 C C . ALA A 1 185 ? -14.980 -15.756 2.447 1.00 82.31 185 ALA A C 1
ATOM 1444 O O . ALA A 1 185 ? -14.304 -16.775 2.445 1.00 82.31 185 ALA A O 1
ATOM 1445 N N . ASP A 1 186 ? -14.674 -14.726 3.225 1.00 84.06 186 ASP A N 1
ATOM 1446 C CA . ASP A 1 186 ? -13.324 -14.416 3.692 1.00 84.06 186 ASP A CA 1
ATOM 1447 C C . ASP A 1 186 ? -13.152 -14.519 5.212 1.00 84.06 186 ASP A C 1
ATOM 1449 O O . ASP A 1 186 ? -12.040 -14.395 5.725 1.00 84.06 186 ASP A O 1
ATOM 1453 N N . HIS A 1 187 ? -14.224 -14.819 5.940 1.00 90.56 187 HIS A N 1
ATOM 1454 C CA . HIS A 1 187 ? -14.184 -15.115 7.367 1.00 90.56 187 HIS A CA 1
ATOM 1455 C C . HIS A 1 187 ? -14.808 -16.477 7.667 1.00 90.56 187 HIS A C 1
ATOM 1457 O O . HIS A 1 187 ? -15.548 -17.039 6.858 1.00 90.56 187 HIS A O 1
ATOM 1463 N N . SER A 1 188 ? -14.510 -17.001 8.847 1.00 93.00 188 SER A N 1
ATOM 1464 C CA . SER A 1 188 ? -15.260 -18.104 9.440 1.00 93.00 188 SER A CA 1
ATOM 1465 C C . SER A 1 188 ? -15.750 -17.682 10.817 1.00 93.00 188 SER A C 1
ATOM 1467 O O . SER A 1 188 ? -15.100 -16.888 11.504 1.00 93.00 188 SER A O 1
ATOM 1469 N N . LEU A 1 189 ? -16.911 -18.205 11.208 1.00 91.31 189 LEU A N 1
ATOM 1470 C CA . LEU A 1 189 ? -17.420 -18.042 12.562 1.00 91.31 189 LEU A CA 1
ATOM 1471 C C . LEU A 1 189 ? -16.513 -18.779 13.544 1.00 91.31 189 LEU A C 1
ATOM 1473 O O . LEU A 1 189 ? -15.994 -19.858 13.256 1.00 91.31 189 LEU A O 1
ATOM 1477 N N . CYS A 1 190 ? -16.369 -18.201 14.726 1.00 85.69 190 CYS A N 1
ATOM 1478 C CA . CYS A 1 190 ? -15.661 -18.813 15.839 1.00 85.69 190 CYS A CA 1
ATOM 1479 C C . CYS A 1 190 ? -16.520 -19.826 16.615 1.00 85.69 190 CYS A C 1
ATOM 1481 O O . CYS A 1 190 ? -16.042 -20.383 17.603 1.00 85.69 190 CYS A O 1
ATOM 1483 N N . ASP A 1 191 ? -17.754 -20.101 16.166 1.00 68.56 191 ASP A N 1
ATOM 1484 C CA . ASP A 1 191 ? -18.764 -20.855 16.929 1.00 68.56 191 ASP A CA 1
ATOM 1485 C C . ASP A 1 191 ? -18.461 -22.358 17.113 1.00 68.56 191 ASP A C 1
ATOM 1487 O O . ASP A 1 191 ? -19.053 -23.007 17.974 1.00 68.56 191 ASP A O 1
ATOM 1491 N N . GLY A 1 192 ? -17.478 -22.895 16.381 1.00 58.31 192 GLY A N 1
ATOM 1492 C CA . GLY A 1 192 ? -17.100 -24.312 16.417 1.00 58.31 192 GLY A CA 1
ATOM 1493 C C . GLY A 1 192 ? -15.733 -24.620 17.036 1.00 58.31 192 GLY A C 1
ATOM 1494 O O . GLY A 1 192 ? -15.305 -25.777 17.024 1.00 58.31 192 GLY A O 1
ATOM 1495 N N . SER A 1 193 ? -15.005 -23.622 17.545 1.00 48.31 193 SER A N 1
ATOM 1496 C CA . SER A 1 193 ? -13.698 -23.861 18.169 1.00 48.31 193 SER A CA 1
ATOM 1497 C C . SER A 1 193 ? -13.873 -24.405 19.590 1.00 48.31 193 SER A C 1
ATOM 1499 O O . SER A 1 193 ? -14.844 -24.089 20.270 1.00 48.31 193 SER A O 1
ATOM 1501 N N . ARG A 1 194 ? -12.911 -25.195 20.085 1.00 49.09 194 ARG A N 1
ATOM 1502 C CA . ARG A 1 194 ? -12.849 -25.797 21.441 1.00 49.09 194 ARG A CA 1
ATOM 1503 C C . ARG A 1 194 ? -12.788 -24.767 22.591 1.00 49.09 194 ARG A C 1
ATOM 1505 O O . ARG A 1 194 ? -12.372 -25.088 23.702 1.00 49.09 194 ARG A O 1
ATOM 1512 N N . ASN A 1 195 ? -13.183 -23.531 22.319 1.00 51.31 195 ASN A N 1
ATOM 1513 C CA . ASN A 1 195 ? -12.937 -22.338 23.092 1.00 51.31 195 ASN A CA 1
ATOM 1514 C C . ASN A 1 195 ? -14.284 -21.617 23.265 1.00 51.31 195 ASN A C 1
ATOM 1516 O O . ASN A 1 195 ? -14.554 -20.636 22.578 1.00 51.31 195 ASN A O 1
ATOM 1520 N N . THR A 1 196 ? -15.115 -22.042 24.220 1.00 54.94 196 THR A N 1
ATOM 1521 C CA . THR A 1 196 ? -16.354 -21.331 24.629 1.00 54.94 196 THR A CA 1
ATOM 1522 C C . THR A 1 196 ? -16.108 -19.915 25.177 1.00 54.94 196 THR A C 1
ATOM 1524 O O . THR A 1 196 ? -17.032 -19.257 25.637 1.00 54.94 196 THR A O 1
ATOM 1527 N N . ASN A 1 197 ? -14.856 -19.455 25.153 1.00 57.72 197 ASN A N 1
ATOM 1528 C CA . ASN A 1 197 ? -14.363 -18.245 25.798 1.00 57.72 197 ASN A CA 1
ATOM 1529 C C . ASN A 1 197 ? -13.775 -17.235 24.787 1.00 57.72 197 ASN A C 1
ATOM 1531 O O . ASN A 1 197 ? -13.051 -16.327 25.190 1.00 57.72 197 ASN A O 1
ATOM 1535 N N . SER A 1 198 ? -14.015 -17.407 23.480 1.00 62.34 198 SER A N 1
ATOM 1536 C CA . SER A 1 198 ? -13.644 -16.402 22.472 1.00 62.34 198 SER A CA 1
ATOM 1537 C C . SER A 1 198 ? -14.570 -15.190 22.587 1.00 62.34 198 SER A C 1
ATOM 1539 O O . SER A 1 198 ? -15.786 -15.352 22.578 1.00 62.34 198 SER A O 1
ATOM 1541 N N . GLN A 1 199 ? -14.006 -13.982 22.673 1.00 66.50 199 GLN A N 1
ATOM 1542 C CA . GLN A 1 199 ? -14.778 -12.732 22.585 1.00 66.50 199 GLN A CA 1
ATOM 1543 C C . GLN A 1 199 ? -15.112 -12.354 21.131 1.00 66.50 199 GLN A C 1
ATOM 1545 O O . GLN A 1 199 ? -15.973 -11.513 20.885 1.00 66.50 199 GLN A O 1
ATOM 1550 N N . TYR A 1 200 ? -14.441 -12.985 20.165 1.00 78.06 200 TYR A N 1
ATOM 1551 C CA . TYR A 1 200 ? -14.687 -12.791 18.743 1.00 78.06 200 TYR A CA 1
ATOM 1552 C C . TYR A 1 200 ? -15.712 -13.795 18.234 1.00 78.06 200 TYR A C 1
ATOM 1554 O O . TYR A 1 200 ? -15.569 -15.000 18.455 1.00 78.06 200 TYR A O 1
ATOM 1562 N N . GLU A 1 201 ? -16.717 -13.290 17.523 1.00 89.06 201 GLU A N 1
ATOM 1563 C CA . GLU A 1 201 ? -17.752 -14.097 16.871 1.00 89.06 201 GLU A CA 1
ATOM 1564 C C . GLU A 1 201 ? -17.255 -14.659 15.535 1.00 89.06 201 GLU A C 1
ATOM 1566 O O . GLU A 1 201 ? -17.714 -15.705 15.074 1.00 89.06 201 GLU A O 1
ATOM 1571 N N . CYS A 1 202 ? -16.291 -13.982 14.915 1.00 92.19 202 CYS A N 1
ATOM 1572 C CA . CYS A 1 202 ? -15.740 -14.340 13.620 1.00 92.19 202 CYS A CA 1
ATOM 1573 C C . CYS A 1 202 ? -14.295 -13.846 13.474 1.00 92.19 202 CYS A C 1
ATOM 1575 O O . CYS A 1 202 ? -13.887 -12.860 14.090 1.00 92.19 202 CYS A O 1
ATOM 1577 N N . CYS A 1 203 ? -13.531 -14.525 12.623 1.00 92.56 203 CYS A N 1
ATOM 1578 C CA . CYS A 1 203 ? -12.173 -14.141 12.243 1.00 92.56 203 CYS A CA 1
ATOM 1579 C C . CYS A 1 203 ? -11.959 -14.355 10.747 1.00 92.56 203 CYS A C 1
ATOM 1581 O O . CYS A 1 203 ? -12.579 -15.237 10.143 1.00 92.56 203 CYS A O 1
ATOM 1583 N N . SER A 1 204 ? -11.037 -13.599 10.151 1.00 92.38 204 SER A N 1
ATOM 1584 C CA . SER A 1 204 ? -10.611 -13.826 8.773 1.00 92.38 204 SER A CA 1
ATOM 1585 C C . SER A 1 204 ? -10.063 -15.250 8.609 1.00 92.38 204 SER A C 1
ATOM 1587 O O . SER A 1 204 ? -9.364 -15.788 9.474 1.00 92.38 204 SER A O 1
ATOM 1589 N N . LYS A 1 205 ? -10.368 -15.887 7.475 1.00 89.75 205 LYS A N 1
ATOM 1590 C CA . LYS A 1 205 ? -9.879 -17.240 7.167 1.00 89.75 205 LYS A CA 1
ATOM 1591 C C . LYS A 1 205 ? -8.359 -17.296 7.085 1.00 89.75 205 LYS A C 1
ATOM 1593 O O . LYS A 1 205 ? -7.776 -18.309 7.458 1.00 89.75 205 LYS A O 1
ATOM 1598 N N . GLY A 1 206 ? -7.722 -16.210 6.639 1.00 84.69 206 GLY A N 1
ATOM 1599 C CA . GLY A 1 206 ? -6.266 -16.094 6.620 1.00 84.69 206 GLY A CA 1
ATOM 1600 C C . GLY A 1 206 ? -5.662 -16.213 8.021 1.00 84.69 206 GLY A C 1
ATOM 1601 O O . GLY A 1 206 ? -4.747 -17.008 8.226 1.00 84.69 206 GLY A O 1
ATOM 1602 N N . PHE A 1 207 ? -6.225 -15.497 9.000 1.00 87.88 207 PHE A N 1
ATOM 1603 C CA . PHE A 1 207 ? -5.784 -15.573 10.394 1.00 87.88 207 PHE A CA 1
ATOM 1604 C C . PHE A 1 207 ? -6.012 -16.972 10.974 1.00 87.88 207 PHE A C 1
ATOM 1606 O O . PHE A 1 207 ? -5.090 -17.571 11.525 1.00 87.88 207 PHE A O 1
ATOM 1613 N N . LEU A 1 208 ? -7.209 -17.531 10.773 1.00 88.31 208 LEU A N 1
ATOM 1614 C CA . LEU A 1 208 ? -7.546 -18.870 11.260 1.00 88.31 208 LEU A CA 1
ATOM 1615 C C . LEU A 1 208 ? -6.662 -19.957 10.646 1.00 88.31 208 LEU A C 1
ATOM 1617 O O . LEU A 1 208 ? -6.242 -20.869 11.349 1.00 88.31 208 LEU A O 1
ATOM 1621 N N . SER A 1 209 ? -6.311 -19.861 9.363 1.00 84.25 209 SER A N 1
ATOM 1622 C CA . SER A 1 209 ? -5.402 -20.821 8.733 1.00 84.25 209 SER A CA 1
ATOM 1623 C C . SER A 1 209 ? -4.022 -20.838 9.398 1.00 84.25 209 SER A C 1
ATOM 1625 O O . SER A 1 209 ? -3.408 -21.901 9.482 1.00 84.25 209 SER A O 1
ATOM 1627 N N . LEU A 1 210 ? -3.531 -19.688 9.871 1.00 82.12 210 LEU A N 1
ATOM 1628 C CA . LEU A 1 210 ? -2.238 -19.579 10.554 1.00 82.12 210 LEU A CA 1
ATOM 1629 C C . LEU A 1 210 ? -2.310 -20.044 12.009 1.00 82.12 210 LEU A C 1
ATOM 1631 O O . LEU A 1 210 ? -1.372 -20.668 12.501 1.00 82.12 210 LEU A O 1
ATOM 1635 N N . THR A 1 211 ? -3.429 -19.794 12.692 1.00 81.88 211 THR A N 1
ATOM 1636 C CA . THR A 1 211 ? -3.644 -20.218 14.083 1.00 81.88 211 THR A CA 1
ATOM 1637 C C . THR A 1 211 ? -4.238 -21.620 14.211 1.00 81.88 211 THR A C 1
ATOM 1639 O O . THR A 1 211 ? -4.696 -21.989 15.286 1.00 81.88 211 THR A O 1
ATOM 1642 N N . GLN A 1 212 ? -4.246 -22.424 13.142 1.00 85.94 212 GLN A N 1
ATOM 1643 C CA . GLN A 1 212 ? -4.821 -23.779 13.133 1.00 85.94 212 GLN A CA 1
ATOM 1644 C C . GLN A 1 212 ? -6.313 -23.814 13.526 1.00 85.94 212 GLN A C 1
ATOM 1646 O O . GLN A 1 212 ? -6.769 -24.699 14.248 1.00 85.94 212 GLN A O 1
ATOM 1651 N N . ASN A 1 213 ? -7.082 -22.847 13.028 1.00 84.56 213 ASN A N 1
ATOM 1652 C CA . ASN A 1 213 ? -8.496 -22.601 13.320 1.00 84.56 213 ASN A CA 1
ATOM 1653 C C . ASN A 1 213 ? -8.786 -22.290 14.798 1.00 84.56 213 ASN A C 1
ATOM 1655 O O . ASN A 1 213 ? -9.908 -22.474 15.272 1.00 84.56 213 ASN A O 1
ATOM 1659 N N . ILE A 1 214 ? -7.786 -21.803 15.535 1.00 82.69 214 ILE A N 1
ATOM 1660 C CA . ILE A 1 214 ? -7.949 -21.361 16.918 1.00 82.69 214 ILE A CA 1
ATOM 1661 C C . ILE A 1 214 ? -8.294 -19.870 16.905 1.00 82.69 214 ILE A C 1
ATOM 1663 O O . ILE A 1 214 ? -7.467 -19.033 16.535 1.00 82.69 214 ILE A O 1
ATOM 1667 N N . CYS A 1 215 ? -9.518 -19.534 17.316 1.00 86.25 215 CYS A N 1
ATOM 1668 C CA . CYS A 1 215 ? -9.899 -18.144 17.546 1.00 86.25 215 CYS A CA 1
ATOM 1669 C C . CYS A 1 215 ? -9.153 -17.578 18.764 1.00 86.25 215 CYS A C 1
ATOM 1671 O O . CYS A 1 215 ? -9.023 -18.279 19.778 1.00 86.25 215 CYS A O 1
ATOM 1673 N N . PRO A 1 216 ? -8.668 -16.330 18.682 1.00 80.62 216 PRO A N 1
ATOM 1674 C CA . PRO A 1 216 ? -7.961 -15.700 19.777 1.00 80.62 216 PRO A CA 1
ATOM 1675 C C . PRO A 1 216 ? -8.950 -15.419 20.909 1.00 80.62 216 PRO A C 1
ATOM 1677 O O . PRO A 1 216 ? -9.995 -14.811 20.714 1.00 80.62 216 PRO A O 1
ATOM 1680 N N . SER A 1 217 ? -8.632 -15.865 22.116 1.00 71.25 217 SER A N 1
ATOM 1681 C CA . SER A 1 217 ? -9.241 -15.311 23.321 1.00 71.25 217 SER A CA 1
ATOM 1682 C C . SER A 1 217 ? -8.394 -14.109 23.719 1.00 71.25 217 SER A C 1
ATOM 1684 O O . SER A 1 217 ? -7.196 -14.292 23.950 1.00 71.25 217 SER A O 1
ATOM 1686 N N . GLU A 1 218 ? -8.957 -12.901 23.778 1.00 59.94 218 GLU A N 1
ATOM 1687 C CA . GLU A 1 218 ? -8.237 -11.766 24.365 1.00 59.94 218 GLU A CA 1
ATOM 1688 C C . GLU A 1 218 ? -7.645 -12.143 25.740 1.00 59.94 218 GLU A C 1
ATOM 1690 O O . GLU A 1 218 ? -8.261 -12.913 26.492 1.00 59.94 218 GLU A O 1
ATOM 1695 N N . PRO A 1 219 ? -6.481 -11.585 26.112 1.00 54.75 219 PRO A N 1
ATOM 1696 C CA . PRO A 1 219 ? -6.066 -11.555 27.503 1.00 54.75 219 PRO A CA 1
ATOM 1697 C C . PRO A 1 219 ? -7.094 -10.729 28.277 1.00 54.75 219 PRO A C 1
ATOM 1699 O O . PRO A 1 219 ? -7.212 -9.524 28.084 1.00 54.75 219 PRO A O 1
ATOM 1702 N N . ILE A 1 220 ? -7.862 -11.374 29.150 1.00 55.75 220 ILE A N 1
ATOM 1703 C CA . ILE A 1 220 ? -8.882 -10.676 29.933 1.00 55.75 220 ILE A CA 1
ATOM 1704 C C . ILE A 1 220 ? -8.171 -9.616 30.778 1.00 55.75 220 ILE A C 1
ATOM 1706 O O . ILE A 1 220 ? -7.338 -9.947 31.629 1.00 55.75 220 ILE A O 1
ATOM 1710 N N . SER A 1 221 ? -8.493 -8.340 30.558 1.00 61.69 221 SER A N 1
ATOM 1711 C CA . SER A 1 221 ? -8.065 -7.277 31.459 1.00 61.69 221 SER A CA 1
ATOM 1712 C C . SER A 1 221 ? -8.822 -7.455 32.773 1.00 61.69 221 SER A C 1
ATOM 1714 O O . SER A 1 221 ? -10.011 -7.158 32.881 1.00 61.69 221 SER A O 1
ATOM 1716 N N . GLY A 1 222 ? -8.151 -8.016 33.767 1.00 79.50 222 GLY A N 1
ATOM 1717 C CA . GLY A 1 222 ? -8.739 -8.281 35.067 1.00 79.50 222 GLY A CA 1
ATOM 1718 C C . GLY A 1 222 ? -7.728 -8.885 36.023 1.00 79.50 222 GLY A C 1
ATOM 1719 O O . GLY A 1 222 ? -6.574 -9.138 35.665 1.00 79.50 222 GLY A O 1
ATOM 1720 N N . CYS A 1 223 ? -8.181 -9.099 37.250 1.00 88.44 223 CYS A N 1
ATOM 1721 C CA . CYS A 1 223 ? -7.467 -9.866 38.256 1.00 88.44 223 CYS A CA 1
ATOM 1722 C C . CYS A 1 223 ? -8.120 -11.239 38.420 1.00 88.44 223 CYS A C 1
ATOM 1724 O O . CYS A 1 223 ? -9.320 -11.409 38.202 1.00 88.44 223 CYS A O 1
ATOM 1726 N N . GLY A 1 224 ? -7.318 -12.215 38.813 1.00 91.88 224 GLY A N 1
ATOM 1727 C CA . GLY A 1 224 ? -7.712 -13.595 39.021 1.00 91.88 224 GLY A CA 1
ATOM 1728 C C . GLY A 1 224 ? -6.847 -14.277 40.077 1.00 91.88 224 GLY A C 1
ATOM 1729 O O . GLY A 1 224 ? -6.031 -13.638 40.747 1.00 91.88 224 GLY A O 1
ATOM 1730 N N . LYS A 1 225 ? -7.030 -15.590 40.219 1.00 95.06 225 LYS A N 1
ATOM 1731 C CA . LYS A 1 225 ? -6.287 -16.451 41.134 1.00 95.06 225 LYS A CA 1
ATOM 1732 C C . LYS A 1 225 ? -5.269 -17.304 40.378 1.00 95.06 225 LYS A C 1
ATOM 1734 O O . LYS A 1 225 ? -5.547 -17.804 39.287 1.00 95.06 225 LYS A O 1
ATOM 1739 N N . LEU A 1 226 ? -4.087 -17.465 40.957 1.00 92.69 226 LEU A N 1
ATOM 1740 C CA . LEU A 1 226 ? -3.005 -18.272 40.418 1.00 92.69 226 LEU A CA 1
ATOM 1741 C C . LEU A 1 226 ? -3.208 -19.740 40.816 1.00 92.69 226 LEU A C 1
ATOM 1743 O O . LEU A 1 226 ? -3.124 -20.096 41.991 1.00 92.69 226 LEU A O 1
ATOM 1747 N N . GLU A 1 227 ? -3.451 -20.596 39.830 1.00 92.94 227 GLU A N 1
ATOM 1748 C CA . GLU A 1 227 ? -3.549 -22.046 39.985 1.00 92.94 227 GLU A CA 1
ATOM 1749 C C . GLU A 1 227 ? -2.341 -22.698 39.300 1.00 92.94 227 GLU A C 1
ATOM 1751 O O . GLU A 1 227 ? -2.301 -22.863 38.079 1.00 92.94 227 GLU A O 1
ATOM 1756 N N . GLY A 1 228 ? -1.309 -23.032 40.079 1.00 91.19 228 GLY A N 1
ATOM 1757 C CA . GLY A 1 228 ? -0.036 -23.508 39.533 1.00 91.19 228 GLY A CA 1
ATOM 1758 C C . GLY A 1 228 ? 0.724 -22.385 38.822 1.00 91.19 228 GLY A C 1
ATOM 1759 O O . GLY A 1 228 ? 1.141 -21.423 39.461 1.00 91.19 228 GLY A O 1
ATOM 1760 N N . THR A 1 229 ? 0.916 -22.505 37.506 1.00 83.88 229 THR A N 1
ATOM 1761 C CA . THR A 1 229 ? 1.595 -21.500 36.660 1.00 83.88 229 THR A CA 1
ATOM 1762 C C . THR A 1 229 ? 0.626 -20.698 35.788 1.00 83.88 229 THR A C 1
ATOM 1764 O O . THR A 1 229 ? 1.048 -20.062 34.825 1.00 83.88 229 THR A O 1
ATOM 1767 N N . SER A 1 230 ? -0.680 -20.768 36.055 1.00 76.12 230 SER A N 1
ATOM 1768 C CA . SER A 1 230 ? -1.706 -20.131 35.227 1.00 76.12 230 SER A CA 1
ATOM 1769 C C . SER A 1 230 ? -2.629 -19.256 36.068 1.00 76.12 230 SER A C 1
ATOM 1771 O O . SER A 1 230 ? -3.086 -19.668 37.131 1.00 76.12 230 SER A O 1
ATOM 1773 N N . CYS A 1 231 ? -2.917 -18.050 35.581 1.00 85.44 231 CYS A N 1
ATOM 1774 C CA . CYS A 1 231 ? -3.828 -17.102 36.216 1.00 85.44 231 CYS A CA 1
ATOM 1775 C C . CYS A 1 231 ? -5.251 -17.247 35.660 1.00 85.44 231 CYS A C 1
ATOM 1777 O O . CYS A 1 231 ? -5.409 -17.225 34.438 1.00 85.44 231 CYS A O 1
ATOM 1779 N N . LYS A 1 232 ? -6.276 -17.367 36.516 1.00 85.50 232 LYS A N 1
ATOM 1780 C CA . LYS A 1 232 ? -7.688 -17.496 36.103 1.00 85.50 232 LYS A CA 1
ATOM 1781 C C . LYS A 1 232 ? -8.615 -16.517 36.818 1.00 85.50 232 LYS A C 1
ATOM 1783 O O . LYS A 1 232 ? -8.504 -16.339 38.025 1.00 85.50 232 LYS A O 1
ATOM 1788 N N . THR A 1 233 ? -9.567 -15.928 36.103 1.00 83.56 233 THR A N 1
ATOM 1789 C CA . THR A 1 233 ? -10.662 -15.136 36.690 1.00 83.56 233 THR A CA 1
ATOM 1790 C C . THR A 1 233 ? -11.620 -16.015 37.508 1.00 83.56 233 THR A C 1
ATOM 1792 O O . THR A 1 233 ? -11.591 -17.241 37.400 1.00 83.56 233 THR A O 1
ATOM 1795 N N . GLU A 1 234 ? -12.517 -15.407 38.294 1.00 83.00 234 GLU A N 1
ATOM 1796 C CA . GLU A 1 234 ? -13.561 -16.141 39.042 1.00 83.00 234 GLU A CA 1
ATOM 1797 C C . GLU A 1 234 ? -14.495 -16.961 38.137 1.00 83.00 234 GLU A C 1
ATOM 1799 O O . GLU A 1 234 ? -15.040 -17.976 38.562 1.00 83.00 234 GLU A O 1
ATOM 1804 N N . VAL A 1 235 ? -14.634 -16.561 36.870 1.00 73.00 235 VAL A N 1
ATOM 1805 C CA . VAL A 1 235 ? -15.404 -17.279 35.840 1.00 73.00 235 VAL A CA 1
ATOM 1806 C C . VAL A 1 235 ? -14.605 -18.404 35.159 1.00 73.00 235 VAL A C 1
ATOM 1808 O O . VAL A 1 235 ? -15.116 -19.065 34.260 1.00 73.00 235 VAL A O 1
ATOM 1811 N N . GLY A 1 236 ? -13.364 -18.657 35.592 1.00 72.69 236 GLY A N 1
ATOM 1812 C CA . GLY A 1 236 ? -12.512 -19.736 35.084 1.00 72.69 236 GLY A CA 1
ATOM 1813 C C . GLY A 1 236 ? -11.734 -19.397 33.809 1.00 72.69 236 GLY A C 1
ATOM 1814 O O . GLY A 1 236 ? -11.180 -20.293 33.171 1.00 72.69 236 GLY A O 1
ATOM 1815 N N . THR A 1 237 ? -11.669 -18.123 33.426 1.00 68.38 237 THR A N 1
ATOM 1816 C CA . THR A 1 237 ? -11.061 -17.677 32.165 1.00 68.38 237 THR A CA 1
ATOM 1817 C C . THR A 1 237 ? -9.588 -17.286 32.373 1.00 68.38 237 THR A C 1
ATOM 1819 O O . THR A 1 237 ? -9.252 -16.655 33.372 1.00 68.38 237 THR A O 1
ATOM 1822 N N . TYR A 1 238 ? -8.690 -17.658 31.453 1.00 69.12 238 TYR A N 1
ATOM 1823 C CA . TYR A 1 238 ? -7.232 -17.508 31.615 1.00 69.12 238 TYR A CA 1
ATOM 1824 C C . TYR A 1 238 ? -6.702 -16.101 31.284 1.00 69.12 238 TYR A C 1
ATOM 1826 O O . TYR A 1 238 ? -6.997 -15.567 30.218 1.00 69.12 238 TYR A O 1
ATOM 1834 N N . ILE A 1 239 ? -5.848 -15.545 32.151 1.00 76.75 239 ILE A N 1
ATOM 1835 C CA . ILE A 1 239 ? -5.174 -14.247 31.963 1.00 76.75 239 ILE A CA 1
ATOM 1836 C C . ILE A 1 239 ? -3.714 -14.486 31.533 1.00 76.75 239 ILE A C 1
ATOM 1838 O O . ILE A 1 239 ? -2.948 -15.123 32.259 1.00 76.75 239 ILE A O 1
ATOM 1842 N N . TRP A 1 240 ? -3.315 -13.958 30.371 1.00 68.94 240 TRP A N 1
ATOM 1843 C CA . TRP A 1 240 ? -1.945 -14.035 29.834 1.00 68.94 240 TRP A CA 1
ATOM 1844 C C . TRP A 1 240 ? -1.131 -12.775 30.173 1.00 68.94 240 TRP A C 1
ATOM 1846 O O . TRP A 1 240 ? -1.707 -11.720 30.414 1.00 68.94 240 TRP A O 1
ATOM 1856 N N . ASN A 1 241 ? 0.207 -12.880 30.215 1.00 75.00 241 ASN A N 1
ATOM 1857 C CA . ASN A 1 241 ? 1.121 -11.792 30.617 1.00 75.00 241 ASN A CA 1
ATOM 1858 C C . ASN A 1 241 ? 0.787 -11.159 31.981 1.00 75.00 241 ASN A C 1
ATOM 1860 O O . ASN A 1 241 ? 0.967 -9.961 32.191 1.00 75.00 241 ASN A O 1
ATOM 1864 N N . TYR A 1 242 ? 0.308 -11.969 32.925 1.00 85.75 242 TYR A N 1
ATOM 1865 C CA . TYR A 1 242 ? -0.068 -11.497 34.250 1.00 85.75 242 TYR A CA 1
ATOM 1866 C C . TYR A 1 242 ? 1.154 -11.142 35.109 1.00 85.75 242 TYR A C 1
ATOM 1868 O O . TYR A 1 242 ? 2.249 -11.685 34.952 1.00 85.75 242 TYR A O 1
ATOM 1876 N N . LYS A 1 243 ? 0.938 -10.263 36.085 1.00 91.31 243 LYS A N 1
ATOM 1877 C CA . LYS A 1 243 ? 1.864 -10.008 37.188 1.00 91.31 243 LYS A CA 1
ATOM 1878 C C . LYS A 1 243 ? 1.202 -10.437 38.493 1.00 91.31 243 LYS A C 1
ATOM 1880 O O . LYS A 1 243 ? 0.026 -10.151 38.712 1.00 91.31 243 LYS A O 1
ATOM 1885 N N . THR A 1 244 ? 1.932 -11.149 39.346 1.00 90.56 244 THR A N 1
ATOM 1886 C CA . THR A 1 244 ? 1.450 -11.523 40.685 1.00 90.56 244 THR A CA 1
ATOM 1887 C C . THR A 1 244 ? 1.536 -10.323 41.629 1.00 90.56 244 THR A C 1
ATOM 1889 O O . THR A 1 244 ? 2.503 -9.558 41.547 1.00 90.56 244 THR A O 1
ATOM 1892 N N . CYS A 1 245 ? 0.565 -10.141 42.531 1.00 87.50 245 CYS A N 1
ATOM 1893 C CA . CYS A 1 245 ? 0.697 -9.122 43.580 1.00 87.50 245 CYS A CA 1
ATOM 1894 C C . CYS A 1 245 ? 1.844 -9.498 44.535 1.00 87.50 245 CYS A C 1
ATOM 1896 O O . CYS A 1 245 ? 2.041 -10.661 44.876 1.00 87.50 245 CYS A O 1
ATOM 1898 N N . ASN A 1 246 ? 2.598 -8.497 44.999 1.00 82.81 246 ASN A N 1
ATOM 1899 C CA . ASN A 1 246 ? 3.706 -8.716 45.940 1.00 82.81 246 ASN A CA 1
ATOM 1900 C C . ASN A 1 246 ? 3.227 -9.159 47.333 1.00 82.81 246 ASN A C 1
ATOM 1902 O O . ASN A 1 246 ? 3.987 -9.771 48.077 1.00 82.81 246 ASN A O 1
ATOM 1906 N N . THR A 1 247 ? 1.998 -8.800 47.704 1.00 83.44 247 THR A N 1
ATOM 1907 C CA . THR A 1 247 ? 1.397 -9.095 49.011 1.00 83.44 247 THR A CA 1
ATOM 1908 C C . THR A 1 247 ? 0.757 -10.481 49.070 1.00 83.44 247 THR A C 1
ATOM 1910 O O . THR A 1 247 ? 0.746 -11.087 50.137 1.00 83.44 247 THR A O 1
ATOM 1913 N N . ASP A 1 248 ? 0.266 -10.996 47.939 1.00 90.62 248 ASP A N 1
ATOM 1914 C CA . ASP A 1 248 ? -0.320 -12.330 47.815 1.00 90.62 248 ASP A CA 1
ATOM 1915 C C . ASP A 1 248 ? 0.027 -12.929 46.444 1.00 90.62 248 ASP A C 1
ATOM 1917 O O . ASP A 1 248 ? -0.500 -12.515 45.407 1.00 90.62 248 ASP A O 1
ATOM 1921 N N . ALA A 1 249 ? 0.913 -13.929 46.448 1.00 89.19 249 ALA A N 1
ATOM 1922 C CA . ALA A 1 249 ? 1.354 -14.625 45.240 1.00 89.19 249 ALA A CA 1
ATOM 1923 C C . ALA A 1 249 ? 0.234 -15.445 44.572 1.00 89.19 249 ALA A C 1
ATOM 1925 O O . ALA A 1 249 ? 0.397 -15.883 43.434 1.00 89.19 249 ALA A O 1
ATOM 1926 N N . THR A 1 250 ? -0.897 -15.654 45.255 1.00 93.06 250 THR A N 1
ATOM 1927 C CA . THR A 1 250 ? -2.064 -16.341 44.696 1.00 93.06 250 THR A CA 1
ATOM 1928 C C . THR A 1 250 ? -2.965 -15.420 43.879 1.00 93.06 250 THR A C 1
ATOM 1930 O O . THR A 1 250 ? -3.871 -15.925 43.228 1.00 93.06 250 THR A O 1
ATOM 1933 N N . ILE A 1 251 ? -2.723 -14.103 43.859 1.00 91.56 251 ILE A N 1
ATOM 1934 C CA . ILE A 1 251 ? -3.485 -13.137 43.056 1.00 91.56 251 ILE A CA 1
ATOM 1935 C C . ILE A 1 251 ? -2.622 -12.645 41.898 1.00 91.56 251 ILE A C 1
ATOM 1937 O O . ILE A 1 251 ? -1.463 -12.261 42.070 1.00 91.56 251 ILE A O 1
ATOM 1941 N N . CYS A 1 252 ? -3.202 -12.630 40.706 1.00 91.69 252 CYS A N 1
ATOM 1942 C CA . CYS A 1 252 ? -2.527 -12.268 39.469 1.00 91.69 252 CYS A CA 1
ATOM 1943 C C . CYS A 1 252 ? -3.430 -11.381 38.613 1.00 91.69 252 CYS A C 1
ATOM 1945 O O . CYS A 1 252 ? -4.629 -11.621 38.521 1.00 91.69 252 CYS A O 1
ATOM 1947 N N . CYS A 1 253 ? -2.869 -10.344 37.997 1.00 91.38 253 CYS A N 1
ATOM 1948 C CA . CYS A 1 253 ? -3.629 -9.399 37.178 1.00 91.38 253 CYS A CA 1
ATOM 1949 C C . CYS A 1 253 ? -2.917 -9.126 35.855 1.00 91.38 253 CYS A C 1
ATOM 1951 O O . CYS A 1 253 ? -1.687 -9.205 35.793 1.00 91.38 253 CYS A O 1
ATOM 1953 N N . SER A 1 254 ? -3.680 -8.786 34.814 1.00 87.50 254 SER A N 1
ATOM 1954 C CA . SER A 1 254 ? -3.110 -8.276 33.559 1.00 87.50 254 SER A CA 1
ATOM 1955 C C . SER A 1 254 ? -2.261 -7.022 33.827 1.00 87.50 254 SER A C 1
ATOM 1957 O O . SER A 1 254 ? -2.611 -6.215 34.690 1.00 87.50 254 SER A O 1
ATOM 1959 N N . GLN A 1 255 ? -1.142 -6.861 33.111 1.00 80.81 255 GLN A N 1
ATOM 1960 C CA . GLN A 1 255 ? -0.211 -5.733 33.288 1.00 80.81 255 GLN A CA 1
ATOM 1961 C C . GLN A 1 255 ? -0.856 -4.362 33.056 1.00 80.81 255 GLN A C 1
ATOM 1963 O O . GLN A 1 255 ? -0.389 -3.374 33.621 1.00 80.81 255 GLN A O 1
ATOM 1968 N N . ASP A 1 256 ? -1.936 -4.320 32.279 1.00 71.19 256 ASP A N 1
ATOM 1969 C CA . ASP A 1 256 ? -2.625 -3.084 31.908 1.00 71.19 256 ASP A CA 1
ATOM 1970 C C . ASP A 1 256 ? -3.646 -2.632 32.967 1.00 71.19 256 ASP A C 1
ATOM 1972 O O . ASP A 1 256 ? -4.165 -1.516 32.910 1.00 71.19 256 ASP A O 1
ATOM 1976 N N . VAL A 1 257 ? -3.936 -3.478 33.963 1.00 76.06 257 VAL A N 1
ATOM 1977 C CA . VAL A 1 257 ? -4.855 -3.146 35.055 1.00 76.06 257 VAL A CA 1
ATOM 1978 C C . VAL A 1 257 ? -4.074 -2.498 36.191 1.00 76.06 257 VAL A C 1
ATOM 1980 O O . VAL A 1 257 ? -3.178 -3.103 36.783 1.00 76.06 257 VAL A O 1
ATOM 1983 N N . VAL A 1 258 ? -4.456 -1.265 36.542 1.00 70.06 258 VAL A N 1
ATOM 1984 C CA . VAL A 1 258 ? -4.002 -0.620 37.778 1.00 70.06 258 VAL A CA 1
ATOM 1985 C C . VAL A 1 258 ? -4.438 -1.512 38.934 1.00 70.06 258 VAL A C 1
ATOM 1987 O O . VAL A 1 258 ? -5.632 -1.638 39.210 1.00 70.06 258 VAL A O 1
ATOM 1990 N N . LEU A 1 259 ? -3.465 -2.172 39.567 1.00 72.38 259 LEU A N 1
ATOM 1991 C CA . LEU A 1 259 ? -3.720 -3.069 40.686 1.00 72.38 259 LEU A CA 1
ATOM 1992 C C . LEU A 1 259 ? -4.589 -2.340 41.726 1.00 72.38 259 LEU A C 1
ATOM 1994 O O . LEU A 1 259 ? -4.290 -1.182 42.044 1.00 72.38 259 LEU A O 1
ATOM 1998 N N . PRO A 1 260 ? -5.653 -2.976 42.253 1.00 66.31 260 PRO A N 1
ATOM 1999 C CA . PRO A 1 260 ? -6.485 -2.370 43.285 1.00 66.31 260 PRO A CA 1
ATOM 2000 C C . PRO A 1 260 ? -5.603 -1.866 44.434 1.00 66.31 260 PRO A C 1
ATOM 2002 O O . PRO A 1 260 ? -4.579 -2.471 44.749 1.00 66.31 260 PRO A O 1
ATOM 2005 N N . SER A 1 261 ? -5.987 -0.754 45.068 1.00 59.72 261 SER A N 1
ATOM 2006 C CA . SER A 1 261 ? -5.216 -0.061 46.123 1.00 59.72 261 SER A CA 1
ATOM 2007 C C . SER A 1 261 ? -4.884 -0.926 47.352 1.00 59.72 261 SER A C 1
ATOM 2009 O O . SER A 1 261 ? -4.121 -0.525 48.227 1.00 59.72 261 SER A O 1
ATOM 2011 N N . THR A 1 262 ? -5.400 -2.149 47.417 1.00 55.66 262 THR A N 1
ATOM 2012 C CA . THR A 1 262 ? -4.977 -3.181 48.367 1.00 55.66 262 THR A CA 1
ATOM 2013 C C . THR A 1 262 ? -3.631 -3.834 48.011 1.00 55.66 262 THR A C 1
ATOM 2015 O O . THR A 1 262 ? -3.054 -4.512 48.857 1.00 55.66 262 THR A O 1
ATOM 2018 N N . CYS A 1 263 ? -3.086 -3.598 46.811 1.00 57.16 263 CYS A N 1
ATOM 2019 C CA . CYS A 1 263 ? -1.737 -4.003 46.395 1.00 57.16 263 CYS A CA 1
ATOM 2020 C C . CYS A 1 263 ? -0.719 -2.836 46.388 1.00 57.16 263 CYS A C 1
ATOM 2022 O O . CYS A 1 263 ? 0.417 -3.034 45.950 1.00 57.16 263 CYS A O 1
ATOM 2024 N N . THR A 1 264 ? -1.060 -1.630 46.875 1.00 41.44 264 THR A N 1
ATOM 2025 C CA . THR A 1 264 ? -0.066 -0.544 47.006 1.00 41.44 264 THR A CA 1
ATOM 2026 C C . THR A 1 264 ? 0.804 -0.692 48.264 1.00 41.44 264 THR A C 1
ATOM 2028 O O . THR A 1 264 ? 0.266 -0.921 49.349 1.00 41.44 264 THR A O 1
ATOM 2031 N N . PRO A 1 265 ? 2.137 -0.514 48.167 1.00 45.50 265 PRO A N 1
ATOM 2032 C CA . PRO A 1 265 ? 2.991 -0.334 49.339 1.00 45.50 265 PRO A CA 1
ATOM 2033 C C . PRO A 1 265 ? 2.609 0.951 50.096 1.00 45.50 265 PRO A C 1
ATOM 2035 O O . PRO A 1 265 ? 2.112 1.905 49.499 1.00 45.50 265 PRO A O 1
ATOM 2038 N N . ALA A 1 266 ? 2.832 0.954 51.414 1.00 35.97 266 ALA A N 1
ATOM 2039 C CA . ALA A 1 266 ? 2.474 2.035 52.335 1.00 35.97 266 ALA A CA 1
ATOM 2040 C C . ALA A 1 266 ? 2.860 3.441 51.810 1.00 35.97 266 ALA A C 1
ATOM 2042 O O . ALA A 1 266 ? 3.931 3.596 51.213 1.00 35.97 266 ALA A O 1
ATOM 2043 N N . PRO A 1 267 ? 2.019 4.474 52.030 1.00 35.97 267 PRO A N 1
ATOM 2044 C CA . PRO A 1 267 ? 2.217 5.790 51.433 1.00 35.97 267 PRO A CA 1
ATOM 2045 C C . PRO A 1 267 ? 3.543 6.419 51.874 1.00 35.97 267 PRO A C 1
ATOM 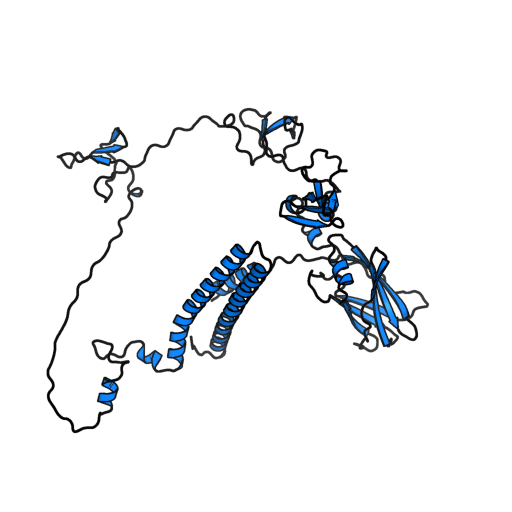2047 O O . PRO A 1 267 ? 3.837 6.552 53.061 1.00 35.97 267 PRO A O 1
ATOM 2050 N N . THR A 1 268 ? 4.331 6.834 50.884 1.00 43.44 268 THR A N 1
ATOM 2051 C CA . THR A 1 268 ? 5.507 7.695 51.056 1.00 43.44 268 THR A CA 1
ATOM 2052 C C . THR A 1 268 ? 5.036 9.136 51.329 1.00 43.44 268 THR A C 1
ATOM 2054 O O . THR A 1 268 ? 4.078 9.575 50.688 1.00 43.44 268 THR A O 1
ATOM 2057 N N . PRO A 1 269 ? 5.650 9.874 52.277 1.00 36.47 269 PRO A N 1
ATOM 2058 C CA . PRO A 1 269 ? 5.154 11.170 52.744 1.00 36.47 269 PRO A CA 1
ATOM 2059 C C . PRO A 1 269 ? 5.164 12.269 51.668 1.00 36.47 269 PRO A C 1
ATOM 2061 O O . PRO A 1 269 ? 6.077 12.369 50.850 1.00 36.47 269 PRO A O 1
ATOM 2064 N N . THR A 1 270 ? 4.130 13.110 51.721 1.00 37.41 270 THR A N 1
ATOM 2065 C CA . THR A 1 270 ? 3.810 14.228 50.821 1.00 37.41 270 THR A CA 1
ATOM 2066 C C . THR A 1 270 ? 4.960 15.245 50.678 1.00 37.41 270 THR A C 1
ATOM 2068 O O . THR A 1 270 ? 5.561 15.618 51.689 1.00 37.41 270 THR A O 1
ATOM 2071 N N . PRO A 1 271 ? 5.259 15.752 49.462 1.00 46.25 271 PRO A N 1
ATOM 2072 C CA . PRO A 1 271 ? 6.337 16.716 49.245 1.00 46.25 271 PRO A CA 1
ATOM 2073 C C . PRO A 1 271 ? 6.041 18.093 49.862 1.00 46.25 271 PRO A C 1
ATOM 2075 O O . PRO A 1 271 ? 4.951 18.647 49.729 1.00 46.25 271 PRO A O 1
ATOM 2078 N N . VAL A 1 272 ? 7.059 18.644 50.525 1.00 46.59 272 VAL A N 1
ATOM 2079 C CA . VAL A 1 272 ? 7.072 19.956 51.190 1.00 46.59 272 VAL A CA 1
ATOM 2080 C C . VAL A 1 272 ? 7.232 21.082 50.144 1.00 46.59 272 VAL A C 1
ATOM 2082 O O . VAL A 1 272 ? 8.081 20.952 49.258 1.00 46.59 272 VAL A O 1
ATOM 2085 N N . PRO A 1 273 ? 6.472 22.195 50.225 1.00 53.62 273 PRO A N 1
ATOM 2086 C CA . PRO A 1 273 ? 6.580 23.319 49.287 1.00 53.62 273 PRO A CA 1
ATOM 2087 C C . PRO A 1 273 ? 7.963 23.993 49.334 1.00 53.62 273 PRO A C 1
ATOM 2089 O O . PRO A 1 273 ? 8.566 24.145 50.397 1.00 53.62 273 PRO A O 1
ATOM 2092 N N . THR A 1 274 ? 8.475 24.381 48.162 1.00 68.44 274 THR A N 1
ATOM 2093 C CA . THR A 1 274 ? 9.912 24.639 47.941 1.00 68.44 274 THR A CA 1
ATOM 2094 C C . THR A 1 274 ? 10.328 26.122 47.965 1.00 68.44 274 THR A C 1
ATOM 2096 O O . THR A 1 274 ? 11.518 26.404 48.079 1.00 68.44 274 THR A O 1
ATOM 2099 N N . CYS A 1 275 ? 9.389 27.075 47.949 1.00 79.94 275 CYS A N 1
ATOM 2100 C CA . CYS A 1 275 ? 9.673 28.512 48.100 1.00 79.94 275 CYS A CA 1
ATOM 2101 C C . CYS A 1 275 ? 8.750 29.153 49.147 1.00 79.94 275 CYS A C 1
ATOM 2103 O O . CYS A 1 275 ? 7.626 28.695 49.360 1.00 79.94 275 CYS A O 1
ATOM 2105 N N . GLY A 1 276 ? 9.262 30.174 49.835 1.00 83.62 276 GLY A N 1
ATOM 2106 C CA . GLY A 1 276 ? 8.609 30.890 50.926 1.00 83.62 276 GLY A CA 1
ATOM 2107 C C . GLY A 1 276 ? 8.539 32.398 50.675 1.00 83.62 276 GLY A C 1
ATOM 2108 O O . GLY A 1 276 ? 9.026 32.909 49.665 1.00 83.62 276 GLY A O 1
ATOM 2109 N N . ARG A 1 277 ? 7.920 33.118 51.614 1.00 85.94 277 ARG A N 1
ATOM 2110 C CA . ARG A 1 277 ? 7.774 34.579 51.565 1.00 85.94 277 ARG A CA 1
ATOM 2111 C C . ARG A 1 277 ? 8.814 35.241 52.466 1.00 85.94 277 ARG A C 1
ATOM 2113 O O . ARG A 1 277 ? 8.978 34.830 53.616 1.00 85.94 277 ARG A O 1
ATOM 2120 N N . LEU A 1 278 ? 9.481 36.273 51.957 1.00 85.12 278 LEU A N 1
ATOM 2121 C CA . LEU A 1 278 ? 10.409 37.086 52.737 1.00 85.12 278 LEU A CA 1
ATOM 2122 C C . LEU A 1 278 ? 9.604 38.061 53.609 1.00 85.12 278 LEU A C 1
ATOM 2124 O O . LEU A 1 278 ? 8.718 38.763 53.116 1.00 85.12 278 LEU A O 1
ATOM 2128 N N . VAL A 1 279 ? 9.884 38.090 54.909 1.00 85.94 279 VAL A N 1
ATOM 2129 C CA . VAL A 1 279 ? 9.330 39.083 55.834 1.00 85.94 279 VAL A CA 1
ATOM 2130 C C . VAL A 1 279 ? 10.463 40.032 56.201 1.00 85.94 279 VAL A C 1
ATOM 2132 O O . VAL A 1 279 ? 11.440 39.613 56.820 1.00 85.94 279 VAL A O 1
ATOM 2135 N N . GLU A 1 280 ? 10.351 41.288 55.768 1.00 81.88 280 GLU A N 1
ATOM 2136 C CA . GLU A 1 280 ? 11.333 42.331 56.075 1.00 81.88 280 GLU A CA 1
ATOM 2137 C C . GLU A 1 280 ? 11.144 42.823 57.514 1.00 81.88 280 GLU A C 1
ATOM 2139 O O . GLU A 1 280 ? 10.048 43.235 57.909 1.00 81.88 280 GLU A O 1
ATOM 2144 N N . ASP A 1 281 ? 12.220 42.769 58.297 1.00 77.69 281 ASP A N 1
ATOM 2145 C CA . ASP A 1 281 ? 12.313 43.433 59.597 1.00 77.69 281 ASP A CA 1
ATOM 2146 C C . ASP A 1 281 ? 12.892 44.847 59.395 1.00 77.69 281 ASP A C 1
ATOM 2148 O O . ASP A 1 281 ? 13.575 45.133 58.412 1.00 77.69 281 ASP A O 1
ATOM 2152 N N . LYS A 1 282 ? 12.656 45.758 60.343 1.00 76.81 282 LYS A N 1
ATOM 2153 C CA . LYS A 1 282 ? 13.209 47.123 60.326 1.00 76.81 282 LYS A CA 1
ATOM 2154 C C . LYS A 1 282 ? 14.740 47.147 60.355 1.00 76.81 282 LYS A C 1
ATOM 2156 O O . LYS A 1 282 ? 15.329 48.186 60.065 1.00 76.81 282 LYS A O 1
ATOM 2161 N N . ASN A 1 283 ? 15.372 46.034 60.725 1.00 76.38 283 ASN A N 1
ATOM 2162 C CA . ASN A 1 283 ? 16.805 45.831 60.598 1.00 76.38 283 ASN A CA 1
ATOM 2163 C C . ASN A 1 283 ? 17.092 44.916 59.386 1.00 76.38 283 ASN A C 1
ATOM 2165 O O . ASN A 1 283 ? 16.731 43.739 59.442 1.00 76.38 283 ASN A O 1
ATOM 2169 N N . PRO A 1 284 ? 17.756 45.402 58.318 1.00 69.25 284 PRO A N 1
ATOM 2170 C CA . PRO A 1 284 ? 17.995 44.624 57.097 1.00 69.25 284 PRO A CA 1
ATOM 2171 C C . PRO A 1 284 ? 18.867 43.374 57.302 1.00 69.25 284 PRO A C 1
ATOM 2173 O O . PRO A 1 284 ? 18.875 42.491 56.447 1.00 69.25 284 PRO A O 1
ATOM 2176 N N . GLU A 1 285 ? 19.569 43.258 58.433 1.00 76.56 285 GLU A N 1
ATOM 2177 C CA . GLU A 1 285 ? 20.332 42.053 58.790 1.00 76.56 285 GLU A CA 1
ATOM 2178 C C . GLU A 1 285 ? 19.454 40.898 59.319 1.00 76.56 285 GLU A C 1
ATOM 2180 O O . GLU A 1 285 ? 19.933 39.773 59.433 1.00 76.56 285 GLU A O 1
ATOM 2185 N N . ASN A 1 286 ? 18.166 41.142 59.591 1.00 81.44 286 ASN A N 1
ATOM 2186 C CA . ASN A 1 286 ? 17.241 40.188 60.219 1.00 81.44 286 ASN A CA 1
ATOM 2187 C C . ASN A 1 286 ? 16.127 39.683 59.287 1.00 81.44 286 ASN A C 1
ATOM 2189 O O . ASN A 1 286 ? 15.070 39.258 59.753 1.00 81.44 286 ASN A O 1
ATOM 2193 N N . ASN A 1 287 ? 16.326 39.707 57.970 1.00 82.19 287 ASN A N 1
ATOM 2194 C CA . ASN A 1 287 ? 15.314 39.185 57.052 1.00 82.19 287 ASN A CA 1
ATOM 2195 C C . ASN A 1 287 ? 15.069 37.687 57.300 1.00 82.19 287 ASN A C 1
ATOM 2197 O O . ASN A 1 287 ? 16.003 36.885 57.317 1.00 82.19 287 ASN A O 1
ATOM 2201 N N . VAL A 1 288 ? 13.800 37.302 57.467 1.00 86.44 288 VAL A N 1
ATOM 2202 C CA . VAL A 1 288 ? 13.395 35.910 57.715 1.00 86.44 288 VAL A CA 1
ATOM 2203 C C . VAL A 1 288 ? 12.584 35.397 56.533 1.00 86.44 288 VAL A C 1
ATOM 2205 O O . VAL A 1 288 ? 11.617 36.027 56.101 1.00 86.44 288 VAL A O 1
ATOM 2208 N N . CYS A 1 289 ? 12.957 34.225 56.023 1.00 86.56 289 CYS A N 1
ATOM 2209 C CA . CYS A 1 289 ? 12.191 33.530 54.998 1.00 86.56 289 CYS A CA 1
ATOM 2210 C C . CYS A 1 289 ? 11.199 32.565 55.656 1.00 86.56 289 CYS A C 1
ATOM 2212 O O . CYS A 1 289 ? 11.606 31.685 56.416 1.00 86.56 289 CYS A O 1
ATOM 2214 N N . VAL A 1 290 ? 9.902 32.703 55.381 1.00 86.12 290 VAL A N 1
ATOM 2215 C CA . VAL A 1 290 ? 8.867 31.854 55.987 1.00 86.12 290 VAL A CA 1
ATOM 2216 C C . VAL A 1 290 ? 8.347 30.848 54.960 1.00 86.12 290 VAL A C 1
ATOM 2218 O O . VAL A 1 290 ? 7.721 31.223 53.966 1.00 86.12 290 VAL A O 1
ATOM 2221 N N . PHE A 1 291 ? 8.584 29.557 55.217 1.00 84.38 291 PHE A N 1
ATOM 2222 C CA . PHE A 1 291 ? 8.033 28.446 54.434 1.00 84.38 291 PHE A CA 1
ATOM 2223 C C . PHE A 1 291 ? 6.818 27.877 55.178 1.00 84.38 291 PHE A C 1
ATOM 2225 O O . PHE A 1 291 ? 6.958 27.130 56.150 1.00 84.38 291 PHE A O 1
ATOM 2232 N N . GLY A 1 292 ? 5.612 28.265 54.762 1.00 82.75 292 GLY A N 1
ATOM 2233 C CA . GLY A 1 292 ? 4.391 27.937 55.503 1.00 82.75 292 GLY A CA 1
ATOM 2234 C C . GLY A 1 292 ? 4.341 28.673 56.845 1.00 82.75 292 GLY A C 1
ATOM 2235 O O . GLY A 1 292 ? 4.216 29.891 56.863 1.00 82.75 292 GLY A O 1
ATOM 2236 N N . THR A 1 293 ? 4.439 27.951 57.965 1.00 80.38 293 THR A N 1
ATOM 2237 C CA . THR A 1 293 ? 4.451 28.526 59.328 1.00 80.38 293 THR A CA 1
ATOM 2238 C C . THR A 1 293 ? 5.833 28.536 59.980 1.00 80.38 293 THR A C 1
ATOM 2240 O O . THR A 1 293 ? 5.967 29.007 61.106 1.00 80.38 293 THR A O 1
ATOM 2243 N N . ASN A 1 294 ? 6.859 28.005 59.308 1.00 81.56 294 ASN A N 1
ATOM 2244 C CA . ASN A 1 294 ? 8.187 27.840 59.893 1.00 81.56 294 ASN A CA 1
ATOM 2245 C C . ASN A 1 294 ? 9.141 28.940 59.393 1.00 81.56 294 ASN A C 1
ATOM 2247 O O . ASN A 1 294 ? 9.460 28.959 58.197 1.00 81.56 294 ASN A O 1
ATOM 2251 N N . PRO A 1 295 ? 9.605 29.848 60.272 1.00 86.44 295 PRO A N 1
ATOM 2252 C CA . PRO A 1 295 ? 10.621 30.833 59.925 1.00 86.44 295 PRO A CA 1
ATOM 2253 C C . PRO A 1 295 ? 11.999 30.175 59.782 1.00 86.44 295 PRO A C 1
ATOM 2255 O O . PRO A 1 295 ? 12.400 29.357 60.610 1.00 86.44 295 PRO A O 1
ATOM 2258 N N . VAL A 1 296 ? 12.741 30.553 58.741 1.00 86.25 296 VAL A N 1
ATOM 2259 C CA . VAL A 1 296 ? 14.123 30.131 58.493 1.00 86.25 296 VAL A CA 1
ATOM 2260 C C . VAL A 1 296 ? 15.009 31.374 58.469 1.00 86.25 296 VAL A C 1
ATOM 2262 O O . VAL A 1 296 ? 14.790 32.286 57.673 1.00 86.25 296 VAL A O 1
ATOM 2265 N N . THR A 1 297 ? 16.003 31.409 59.356 1.00 84.56 297 THR A N 1
ATOM 2266 C CA . THR A 1 297 ? 16.871 32.576 59.588 1.00 84.56 297 THR A CA 1
ATOM 2267 C C . THR A 1 297 ? 18.212 32.509 58.852 1.00 84.56 297 THR A C 1
ATOM 2269 O O . THR A 1 297 ? 18.944 33.490 58.839 1.00 84.56 297 THR A O 1
ATOM 2272 N N . SER A 1 298 ? 18.559 31.383 58.218 1.00 85.12 298 SER A N 1
ATOM 2273 C CA . SER A 1 298 ? 19.801 31.242 57.446 1.00 85.12 298 SER A CA 1
ATOM 2274 C C . SER A 1 298 ? 19.659 30.259 56.276 1.00 85.12 298 SER A C 1
ATOM 2276 O O . SER A 1 298 ? 18.802 29.376 56.286 1.00 85.12 298 SER A O 1
ATOM 2278 N N . GLY A 1 299 ? 20.494 30.416 55.242 1.00 82.88 299 GLY A N 1
ATOM 2279 C CA . GLY A 1 299 ? 20.573 29.471 54.117 1.00 82.88 299 GLY A CA 1
ATOM 2280 C C . GLY A 1 299 ? 19.480 29.600 53.046 1.00 82.88 299 GLY A C 1
ATOM 2281 O O . GLY A 1 299 ? 19.218 28.630 52.337 1.00 82.88 299 GLY A O 1
ATOM 2282 N N . PHE A 1 300 ? 18.841 30.765 52.917 1.00 85.81 300 PHE A N 1
ATOM 2283 C CA . PHE A 1 300 ? 17.914 31.073 51.821 1.00 85.81 300 PHE A CA 1
ATOM 2284 C C . PHE A 1 300 ? 18.529 32.085 50.841 1.00 85.81 300 PHE A C 1
ATOM 2286 O O . PHE A 1 300 ? 19.437 32.835 51.194 1.00 85.81 300 PHE A O 1
ATOM 2293 N N . VAL A 1 301 ? 18.021 32.109 49.609 1.00 84.56 301 VAL A N 1
ATOM 2294 C CA . VAL A 1 301 ? 18.393 33.069 48.561 1.00 84.56 301 VAL A CA 1
ATOM 2295 C C . VAL A 1 301 ? 17.185 33.962 48.279 1.00 84.56 301 VAL A C 1
ATOM 2297 O O . VAL A 1 301 ? 16.087 33.447 48.052 1.00 84.56 301 VAL A O 1
ATOM 2300 N N . SER A 1 302 ? 17.364 35.285 48.314 1.00 81.25 302 SER A N 1
ATOM 2301 C CA . SER A 1 302 ? 16.333 36.241 47.894 1.00 81.25 302 SER A CA 1
ATOM 2302 C C . SER A 1 302 ? 16.239 36.272 46.366 1.00 81.25 302 SER A C 1
ATOM 2304 O O . SER A 1 302 ? 17.251 36.393 45.673 1.00 81.25 302 SER A O 1
ATOM 2306 N N . CYS A 1 303 ? 15.030 36.137 45.820 1.00 81.75 303 CYS A N 1
ATOM 2307 C CA . CYS A 1 303 ? 14.812 36.246 44.378 1.00 81.75 303 CYS A CA 1
ATOM 2308 C C . CYS A 1 303 ? 14.643 37.721 43.963 1.00 81.75 303 CYS A C 1
ATOM 2310 O O . CYS A 1 303 ? 14.191 38.548 44.750 1.00 81.75 303 CYS A O 1
ATOM 2312 N N . LEU A 1 304 ? 14.984 38.061 42.710 1.00 76.50 304 LEU A N 1
ATOM 2313 C CA . LEU A 1 304 ? 14.933 39.446 42.197 1.00 76.50 304 LEU A CA 1
ATOM 2314 C C . LEU A 1 304 ? 13.518 40.059 42.168 1.00 76.50 304 LEU A C 1
ATOM 2316 O O . LEU A 1 304 ? 13.383 41.278 42.088 1.00 76.50 304 LEU A O 1
ATOM 2320 N N . LYS A 1 305 ? 12.462 39.236 42.216 1.00 67.50 305 LYS A N 1
ATOM 2321 C CA . LYS A 1 305 ? 11.090 39.718 42.411 1.00 67.50 305 LYS A CA 1
ATOM 2322 C C . LYS A 1 305 ? 10.864 40.010 43.893 1.00 67.50 305 LYS A C 1
ATOM 2324 O O . LYS A 1 305 ? 11.054 39.143 44.740 1.00 67.50 305 LYS A O 1
ATOM 2329 N N . VAL A 1 306 ? 10.448 41.241 44.180 1.00 71.50 306 VAL A N 1
ATOM 2330 C CA . VAL A 1 306 ? 10.262 41.783 45.532 1.00 71.50 306 VAL A CA 1
ATOM 2331 C C . VAL A 1 306 ? 9.360 40.861 46.372 1.00 71.50 306 VAL A C 1
ATOM 2333 O O . VAL A 1 306 ? 8.162 40.768 46.113 1.00 71.50 306 VAL A O 1
ATOM 2336 N N . GLY A 1 307 ? 9.941 40.190 47.376 1.00 76.75 307 GLY A N 1
ATOM 2337 C CA . GLY A 1 307 ? 9.209 39.488 48.443 1.00 76.75 307 GLY A CA 1
ATOM 2338 C C . GLY A 1 307 ? 9.278 37.952 48.478 1.00 76.75 307 GLY A C 1
ATOM 2339 O O . GLY A 1 307 ? 8.684 37.362 49.384 1.00 76.75 307 GLY A O 1
ATOM 2340 N N . GLU A 1 308 ? 9.992 37.283 47.566 1.00 83.88 308 GLU A N 1
ATOM 2341 C CA . GLU A 1 308 ? 10.112 35.810 47.552 1.00 83.88 308 GLU A CA 1
ATOM 2342 C C . GLU A 1 308 ? 11.521 35.313 47.917 1.00 83.88 308 GLU A C 1
ATOM 2344 O O . GLU A 1 308 ? 12.538 35.932 47.589 1.00 83.88 308 GLU A O 1
ATOM 2349 N N . CYS A 1 309 ? 11.584 34.165 48.597 1.00 87.06 309 CYS A N 1
ATOM 2350 C CA . CYS A 1 309 ? 12.829 33.515 49.001 1.00 87.06 309 CYS A CA 1
ATOM 2351 C C . CYS A 1 309 ? 12.752 31.992 48.814 1.00 87.06 309 CYS A C 1
ATOM 2353 O O . CYS A 1 309 ? 11.764 31.347 49.167 1.00 87.06 309 CYS A O 1
ATOM 2355 N N . CYS A 1 310 ? 13.811 31.399 48.264 1.00 86.12 310 CYS A N 1
ATOM 2356 C CA . CYS A 1 310 ? 13.894 29.962 47.983 1.00 86.12 310 CYS A CA 1
ATOM 2357 C C . CYS A 1 310 ? 15.169 29.361 48.594 1.00 86.12 310 CYS A C 1
ATOM 2359 O O . CYS A 1 310 ? 16.102 30.079 48.960 1.00 86.12 310 CYS A O 1
ATOM 2361 N N . ARG A 1 311 ? 15.234 28.028 48.719 1.00 84.06 311 ARG A N 1
ATOM 2362 C CA . ARG A 1 311 ? 16.418 27.346 49.284 1.00 84.06 311 ARG A CA 1
ATOM 2363 C C . ARG A 1 311 ? 17.602 27.281 48.316 1.00 84.06 311 ARG A C 1
ATOM 2365 O O . ARG A 1 311 ? 18.731 27.102 48.758 1.00 84.06 311 ARG A O 1
ATOM 2372 N N . GLN A 1 312 ? 17.362 27.392 47.009 1.00 84.00 312 GLN A N 1
ATOM 2373 C CA . GLN A 1 312 ? 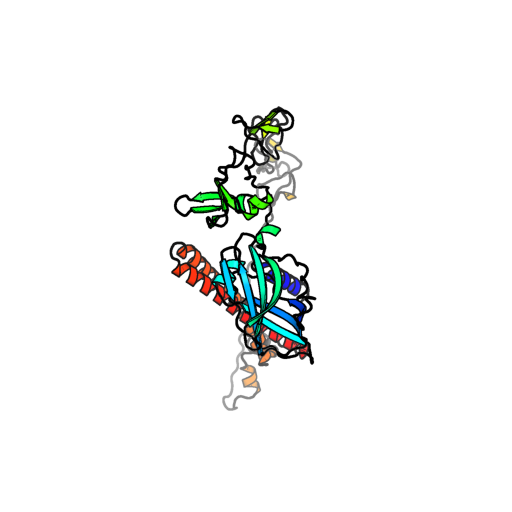18.402 27.342 45.979 1.00 84.00 312 GLN A CA 1
ATOM 2374 C C . GLN A 1 312 ? 18.169 28.422 44.917 1.00 84.00 312 GLN A C 1
ATOM 2376 O O . GLN A 1 312 ? 17.034 28.676 44.524 1.00 84.00 312 GLN A O 1
ATOM 2381 N N . ALA A 1 313 ? 19.249 29.029 44.412 1.00 75.56 313 ALA A N 1
ATOM 2382 C CA . ALA A 1 313 ? 19.182 30.111 43.422 1.00 75.56 313 ALA A CA 1
ATOM 2383 C C . ALA A 1 313 ? 18.564 29.683 42.073 1.00 75.56 313 ALA A C 1
ATOM 2385 O O . ALA A 1 313 ? 17.966 30.503 41.383 1.00 75.56 313 ALA A O 1
ATOM 2386 N N . SER A 1 314 ? 18.655 28.396 41.715 1.00 76.62 314 SER A N 1
ATOM 2387 C CA . SER A 1 314 ? 18.054 27.826 40.497 1.00 76.62 314 SER A CA 1
ATOM 2388 C C . SER A 1 314 ? 16.521 27.854 40.488 1.00 76.62 314 SER A C 1
ATOM 2390 O O . SER A 1 314 ? 15.914 27.566 39.461 1.00 76.62 314 SER A O 1
ATOM 2392 N N . GLN A 1 315 ? 15.897 28.183 41.621 1.00 76.75 315 GLN A N 1
ATOM 2393 C CA . GLN A 1 315 ? 14.445 28.201 41.791 1.00 76.75 315 GLN A CA 1
ATOM 2394 C C . GLN A 1 315 ? 13.831 29.591 41.550 1.00 76.75 315 GLN A C 1
ATOM 2396 O O . GLN A 1 315 ? 12.611 29.719 41.569 1.00 76.75 315 GLN A O 1
ATOM 2401 N N . CYS A 1 316 ? 14.643 30.622 41.285 1.00 78.25 316 CYS A N 1
ATOM 2402 C CA . CYS A 1 316 ? 14.158 31.959 40.941 1.00 78.25 316 CYS A CA 1
ATOM 2403 C C . CYS A 1 316 ? 13.912 32.084 39.421 1.00 78.25 316 CYS A C 1
ATOM 2405 O O . CYS A 1 316 ? 14.800 31.801 38.617 1.00 78.25 316 CYS A O 1
ATOM 2407 N N . THR A 1 317 ? 12.730 32.549 39.002 1.00 66.12 317 THR A N 1
ATOM 2408 C CA . THR A 1 317 ? 12.404 32.767 37.577 1.00 66.12 317 THR A CA 1
ATOM 2409 C C . THR A 1 317 ? 13.064 34.043 37.014 1.00 66.12 317 THR A C 1
ATOM 2411 O O . THR A 1 317 ? 12.988 35.078 37.683 1.00 66.12 317 THR A O 1
ATOM 2414 N N . PRO A 1 318 ? 13.652 34.030 35.800 1.00 53.59 318 PRO A N 1
ATOM 2415 C CA . PRO A 1 318 ? 14.276 35.209 35.180 1.00 53.59 318 PRO A CA 1
ATOM 2416 C C . PRO A 1 318 ? 13.258 36.267 34.694 1.00 53.59 318 PRO A C 1
ATOM 2418 O O . PRO A 1 318 ? 12.119 35.941 34.365 1.00 53.59 318 PRO A O 1
ATOM 2421 N N . VAL A 1 319 ? 13.676 37.541 34.662 1.00 55.88 319 VAL A N 1
ATOM 2422 C CA . VAL A 1 319 ? 12.870 38.729 34.294 1.00 55.88 319 VAL A CA 1
ATOM 2423 C C . VAL A 1 319 ? 13.129 39.120 32.827 1.00 55.88 319 VAL A C 1
ATOM 2425 O O . VAL A 1 319 ? 14.287 39.256 32.437 1.00 55.88 319 VAL A O 1
ATOM 2428 N N . GLU A 1 320 ? 12.081 39.321 32.018 1.00 45.00 320 GLU A N 1
ATOM 2429 C CA . GLU A 1 320 ? 12.173 39.878 30.653 1.00 45.00 320 GLU A CA 1
ATOM 2430 C C . GLU A 1 320 ? 12.256 41.419 30.684 1.00 45.00 320 GLU A C 1
ATOM 2432 O O . GLU A 1 320 ? 11.444 42.075 31.335 1.00 45.00 320 GLU A O 1
ATOM 2437 N N . ASN A 1 321 ? 13.228 42.002 29.970 1.00 46.03 321 ASN A N 1
ATOM 2438 C CA . ASN A 1 321 ? 13.438 43.454 29.856 1.00 46.03 321 ASN A CA 1
ATOM 2439 C C . ASN A 1 321 ? 12.797 44.017 28.570 1.00 46.03 321 ASN A C 1
ATOM 2441 O O . ASN A 1 321 ? 13.078 43.518 27.481 1.00 46.03 321 ASN A O 1
ATOM 2445 N N . GLY A 1 322 ? 12.010 45.095 28.679 1.00 42.28 322 GLY A N 1
ATOM 2446 C CA . GLY A 1 322 ? 11.506 45.898 27.551 1.00 42.28 322 GLY A CA 1
ATOM 2447 C C . GLY A 1 322 ? 12.304 47.200 27.365 1.00 42.28 322 GLY A C 1
ATOM 2448 O O . GLY A 1 322 ? 12.615 47.867 28.349 1.00 42.28 322 GLY A O 1
ATOM 2449 N N . GLY A 1 323 ? 12.652 47.549 26.119 1.00 38.72 323 GLY A N 1
ATOM 2450 C CA . GLY A 1 323 ? 13.435 48.741 25.747 1.00 38.72 323 GLY A CA 1
ATOM 2451 C C . GLY A 1 323 ? 12.604 49.837 25.059 1.00 38.72 323 GLY A C 1
ATOM 2452 O O . GLY A 1 323 ? 11.640 49.526 24.363 1.00 38.72 323 GLY A O 1
ATOM 2453 N N . GLY A 1 324 ? 12.990 51.103 25.269 1.00 39.09 324 GLY A N 1
ATOM 2454 C CA . GLY A 1 324 ? 12.367 52.318 24.716 1.00 39.09 324 GLY A CA 1
ATOM 2455 C C . GLY A 1 324 ? 13.195 53.030 23.628 1.00 39.09 324 GLY A C 1
ATOM 2456 O O . GLY A 1 324 ? 14.369 52.721 23.427 1.00 39.09 324 GLY A O 1
ATOM 2457 N N . GLU A 1 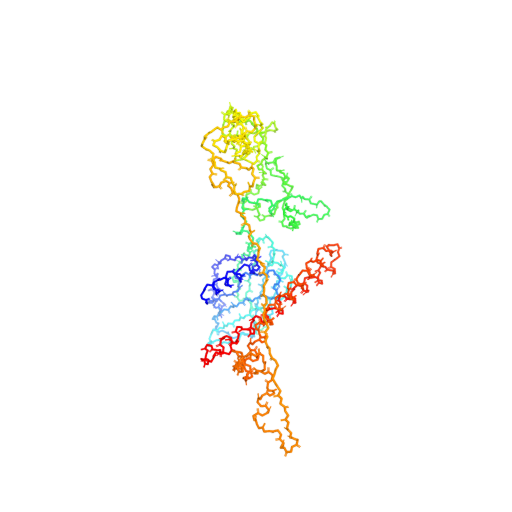325 ? 12.540 53.972 22.936 1.00 44.84 325 GLU A N 1
ATOM 2458 C CA . GLU A 1 325 ? 13.005 54.790 21.797 1.00 44.84 325 GLU A CA 1
ATOM 2459 C C . GLU A 1 325 ? 13.543 56.178 22.213 1.00 44.84 325 GLU A C 1
ATOM 2461 O O . GLU A 1 325 ? 13.003 56.783 23.135 1.00 44.84 325 GLU A O 1
ATOM 2466 N N . GLU A 1 326 ? 14.496 56.736 21.447 1.00 40.41 326 GLU A N 1
ATOM 2467 C CA . GLU A 1 326 ? 14.789 58.185 21.353 1.00 40.41 326 GLU A CA 1
ATOM 2468 C C . GLU A 1 326 ? 15.256 58.579 19.928 1.00 40.41 326 GLU A C 1
ATOM 2470 O O . GLU A 1 326 ? 15.868 57.777 19.218 1.00 40.41 326 GLU A O 1
ATOM 2475 N N . GLY A 1 327 ? 14.942 59.816 19.505 1.00 43.97 327 GLY A N 1
ATOM 2476 C CA . GLY A 1 327 ? 15.156 60.374 18.156 1.00 43.97 327 GLY A CA 1
ATOM 2477 C C . GLY A 1 327 ? 16.242 61.464 18.028 1.00 43.97 327 GLY A C 1
ATOM 2478 O O . GLY A 1 327 ? 16.975 61.744 18.969 1.00 43.97 327 GLY A O 1
ATOM 2479 N N . GLY A 1 328 ? 16.330 62.104 16.848 1.00 36.66 328 GLY A N 1
ATOM 2480 C CA . GLY A 1 328 ? 17.191 63.277 16.575 1.00 36.66 328 GLY A CA 1
ATOM 2481 C C . GLY A 1 328 ? 17.188 63.739 15.098 1.00 36.66 328 GLY A C 1
ATOM 2482 O O . GLY A 1 328 ? 17.265 62.901 14.198 1.00 36.66 328 GLY A O 1
ATOM 2483 N N . GLY A 1 329 ? 17.061 65.059 14.861 1.00 46.03 329 GLY A N 1
ATOM 2484 C CA . GLY A 1 329 ? 16.833 65.724 13.556 1.00 46.03 329 GLY A CA 1
ATOM 2485 C C . GLY A 1 329 ? 18.041 66.435 12.906 1.00 46.03 329 GLY A C 1
ATOM 2486 O O . GLY A 1 329 ? 19.177 66.170 13.286 1.00 46.03 329 GLY A O 1
ATOM 2487 N N . GLY A 1 330 ? 17.784 67.328 11.927 1.00 39.62 330 GLY A N 1
ATOM 2488 C CA . GLY A 1 330 ? 18.775 68.276 11.373 1.00 39.62 330 GLY A CA 1
ATOM 2489 C C . GLY A 1 330 ? 18.477 68.895 9.984 1.00 39.62 330 GLY A C 1
ATOM 2490 O O . GLY A 1 330 ? 18.444 68.164 9.000 1.00 39.62 330 GLY A O 1
ATOM 2491 N N . ASP A 1 331 ? 18.332 70.231 9.993 1.00 42.53 331 ASP A N 1
ATOM 2492 C CA . ASP A 1 331 ? 18.688 71.333 9.060 1.00 42.53 331 ASP A CA 1
ATOM 2493 C C . ASP A 1 331 ? 18.239 71.465 7.583 1.00 42.53 331 ASP A C 1
ATOM 2495 O O . ASP A 1 331 ? 18.518 70.637 6.718 1.00 42.53 331 ASP A O 1
ATOM 2499 N N . ASP A 1 332 ? 17.699 72.666 7.303 1.00 45.31 332 ASP A N 1
ATOM 2500 C CA . ASP A 1 332 ? 17.331 73.237 6.003 1.00 45.31 332 ASP A CA 1
ATOM 2501 C C . ASP A 1 332 ? 18.378 74.262 5.514 1.00 45.31 332 ASP A C 1
ATOM 2503 O O . ASP A 1 332 ? 18.776 75.171 6.248 1.00 45.31 332 ASP A O 1
ATOM 2507 N N . GLY A 1 333 ? 18.773 74.168 4.239 1.00 42.88 333 GLY A N 1
ATOM 2508 C CA . GLY A 1 333 ? 19.671 75.105 3.558 1.00 42.88 333 GLY A CA 1
ATOM 2509 C C . GLY A 1 333 ? 19.141 75.539 2.184 1.00 42.88 333 GLY A C 1
ATOM 2510 O O . GLY A 1 333 ? 18.805 74.717 1.339 1.00 42.88 333 GLY A O 1
ATOM 2511 N N . ASN A 1 334 ? 19.089 76.858 2.009 1.00 51.44 334 ASN A N 1
ATOM 2512 C CA . ASN A 1 334 ? 18.609 77.692 0.899 1.00 51.44 334 ASN A CA 1
ATOM 2513 C C . ASN A 1 334 ? 19.225 77.399 -0.497 1.00 51.44 334 ASN A C 1
ATOM 2515 O O . ASN A 1 334 ? 20.427 77.159 -0.592 1.00 51.44 334 ASN A O 1
ATOM 2519 N N . LEU A 1 335 ? 18.443 77.534 -1.584 1.00 46.25 335 LEU A N 1
ATOM 2520 C CA . LEU A 1 335 ? 18.949 77.622 -2.969 1.00 46.25 335 LEU A CA 1
ATOM 2521 C C . LEU A 1 335 ? 18.008 78.433 -3.885 1.00 46.25 335 LEU A C 1
ATOM 2523 O O . LEU A 1 335 ? 16.966 77.955 -4.336 1.00 46.25 335 LEU A O 1
ATOM 2527 N N . GLU A 1 336 ? 18.427 79.661 -4.193 1.00 51.22 336 GLU A N 1
ATOM 2528 C CA . GLU A 1 336 ? 17.937 80.474 -5.310 1.00 51.22 336 GLU A CA 1
ATOM 2529 C C . GLU A 1 336 ? 18.657 80.084 -6.622 1.00 51.22 336 GLU A C 1
ATOM 2531 O O . GLU A 1 336 ? 19.875 79.906 -6.621 1.00 51.22 336 GLU A O 1
ATOM 2536 N N . GLY A 1 337 ? 17.936 80.046 -7.758 1.00 48.38 337 GLY A N 1
ATOM 2537 C CA . GLY A 1 337 ? 18.524 80.316 -9.085 1.00 48.38 337 GLY A CA 1
ATOM 2538 C C . GLY A 1 337 ? 18.168 79.390 -10.269 1.00 48.38 337 GLY A C 1
ATOM 2539 O O . GLY A 1 337 ? 18.633 78.261 -10.342 1.00 48.38 337 GLY A O 1
ATOM 2540 N N . GLY A 1 338 ? 17.473 79.950 -11.277 1.00 47.94 338 GLY A N 1
ATOM 2541 C CA . GLY A 1 338 ? 17.809 79.787 -12.712 1.00 47.94 338 GLY A CA 1
ATOM 2542 C C . GLY A 1 338 ? 17.161 78.656 -13.542 1.00 47.94 338 GLY A C 1
ATOM 2543 O O . GLY A 1 338 ? 17.683 77.551 -13.615 1.00 47.94 338 GLY A O 1
ATOM 2544 N N . LEU A 1 339 ? 16.097 78.972 -14.298 1.00 51.47 339 LEU A N 1
ATOM 2545 C CA . LEU A 1 339 ? 15.317 78.070 -15.179 1.00 51.47 339 LEU A CA 1
ATOM 2546 C C . LEU A 1 339 ? 15.746 78.057 -16.674 1.00 51.47 339 LEU A C 1
ATOM 2548 O O . LEU A 1 339 ? 14.891 78.159 -17.552 1.00 51.47 339 LEU A O 1
ATOM 2552 N N . THR A 1 340 ? 17.034 77.946 -17.028 1.00 56.84 340 THR A N 1
ATOM 2553 C CA . THR A 1 340 ? 17.437 77.961 -18.465 1.00 56.84 340 THR A CA 1
ATOM 2554 C C . THR A 1 340 ? 18.406 76.873 -18.930 1.00 56.84 340 THR A C 1
ATOM 2556 O O . THR A 1 340 ? 18.899 76.937 -20.055 1.00 56.84 340 THR A O 1
ATOM 2559 N N . GLN A 1 341 ? 18.624 75.813 -18.151 1.00 59.38 341 GLN A N 1
ATOM 2560 C CA . GLN A 1 341 ? 19.294 74.605 -18.647 1.00 59.38 341 GLN A CA 1
ATOM 2561 C C . GLN A 1 341 ? 18.359 73.405 -18.522 1.00 59.38 341 GLN A C 1
ATOM 2563 O O . GLN A 1 341 ? 17.795 73.155 -17.458 1.00 59.38 341 GLN A O 1
ATOM 2568 N N . GLY A 1 342 ? 18.169 72.679 -19.629 1.00 72.31 342 GLY A N 1
ATOM 2569 C CA . GLY A 1 342 ? 17.487 71.387 -19.602 1.00 72.31 342 GLY A CA 1
ATOM 2570 C C . GLY A 1 342 ? 18.183 70.443 -18.614 1.00 72.31 342 GLY A C 1
ATOM 2571 O O . GLY A 1 342 ? 19.396 70.567 -18.424 1.00 72.31 342 GLY A O 1
ATOM 2572 N N . PRO A 1 343 ? 17.439 69.529 -17.967 1.00 71.19 343 PRO A N 1
ATOM 2573 C CA . PRO A 1 343 ? 17.972 68.715 -16.889 1.00 71.19 343 PRO A CA 1
ATOM 2574 C C . PRO A 1 343 ? 19.194 67.922 -17.358 1.00 71.19 343 PRO A C 1
ATOM 2576 O O . PRO A 1 343 ? 19.130 67.101 -18.272 1.00 71.19 343 PRO A O 1
ATOM 2579 N N . THR A 1 344 ? 20.330 68.209 -16.737 1.00 78.19 344 THR A N 1
ATOM 2580 C CA . THR A 1 344 ? 21.597 67.518 -16.965 1.00 78.19 344 THR A CA 1
ATOM 2581 C C . THR A 1 344 ? 21.504 66.070 -16.475 1.00 78.19 344 THR A C 1
ATOM 2583 O O . THR A 1 344 ? 20.697 65.739 -15.606 1.00 78.19 344 THR A O 1
ATOM 2586 N N . VAL A 1 345 ? 22.362 65.182 -16.986 1.00 75.75 345 VAL A N 1
ATOM 2587 C CA . VAL A 1 345 ? 22.442 63.780 -16.521 1.00 75.75 345 VAL A CA 1
ATOM 2588 C C . VAL A 1 345 ? 22.658 63.667 -15.005 1.00 75.75 345 VAL A C 1
ATOM 2590 O O . VAL A 1 345 ? 22.180 62.719 -14.393 1.00 75.75 345 VAL A O 1
ATOM 2593 N N . ALA A 1 346 ? 23.288 64.670 -14.384 1.00 72.44 346 ALA A N 1
ATOM 2594 C CA . ALA A 1 346 ? 23.436 64.764 -12.935 1.00 72.44 346 ALA A CA 1
ATOM 2595 C C . ALA A 1 346 ? 22.102 65.040 -12.216 1.00 72.44 346 ALA A C 1
ATOM 2597 O O . ALA A 1 346 ? 21.863 64.493 -11.144 1.00 72.44 346 ALA A O 1
ATOM 2598 N N . GLN A 1 347 ? 21.204 65.831 -12.814 1.00 72.88 347 GLN A N 1
ATOM 2599 C CA . GLN A 1 347 ? 19.866 66.091 -12.268 1.00 72.88 347 GLN A CA 1
ATOM 2600 C C . GLN A 1 347 ? 18.948 64.867 -12.399 1.00 72.88 347 GLN A C 1
ATOM 2602 O O . GLN A 1 347 ? 18.180 64.587 -11.484 1.00 72.88 347 GLN A O 1
ATOM 2607 N N . PHE A 1 348 ? 19.063 64.086 -13.478 1.00 72.94 348 PHE A N 1
ATOM 2608 C CA . PHE A 1 348 ? 18.344 62.809 -13.591 1.00 72.94 348 PHE A CA 1
ATOM 2609 C C . PHE A 1 348 ? 18.881 61.736 -12.639 1.00 72.94 348 PHE A C 1
ATOM 2611 O O . PHE A 1 348 ? 18.102 60.965 -12.085 1.00 72.94 348 PHE A O 1
ATOM 2618 N N . ASP A 1 349 ? 20.193 61.701 -12.407 1.00 73.94 349 ASP A N 1
ATOM 2619 C CA . ASP A 1 349 ? 20.799 60.762 -11.462 1.00 73.94 349 ASP A CA 1
ATOM 2620 C C . ASP A 1 349 ? 20.472 61.121 -9.999 1.00 73.94 349 ASP A C 1
ATOM 2622 O O . ASP A 1 349 ? 20.256 60.230 -9.177 1.00 73.94 349 ASP A O 1
ATOM 2626 N N . ALA A 1 350 ? 20.331 62.417 -9.694 1.00 68.31 350 ALA A N 1
ATOM 2627 C CA . ALA A 1 350 ? 19.832 62.908 -8.407 1.00 68.31 350 ALA A CA 1
ATOM 2628 C C . ALA A 1 350 ? 18.339 62.598 -8.180 1.00 68.31 350 ALA A C 1
ATOM 2630 O O . ALA A 1 350 ? 17.915 62.440 -7.038 1.00 68.31 350 ALA A O 1
ATOM 2631 N N . LEU A 1 351 ? 17.551 62.460 -9.252 1.00 71.31 351 LEU A N 1
ATOM 2632 C CA . LEU A 1 351 ? 16.143 62.050 -9.203 1.00 71.31 351 LEU A CA 1
ATOM 2633 C C . LEU A 1 351 ? 15.951 60.527 -9.265 1.00 71.31 351 LEU A C 1
ATOM 2635 O O . LEU A 1 351 ? 14.816 60.054 -9.302 1.00 71.31 351 LEU A O 1
ATOM 2639 N N . ASN A 1 352 ? 17.031 59.739 -9.261 1.00 68.00 352 ASN A N 1
ATOM 2640 C CA . ASN A 1 352 ? 16.929 58.289 -9.271 1.00 68.00 352 ASN A CA 1
ATOM 2641 C C . ASN A 1 352 ? 16.396 57.788 -7.911 1.00 68.00 352 ASN A C 1
ATOM 2643 O O . ASN A 1 352 ? 17.120 57.852 -6.910 1.00 68.00 352 ASN A O 1
ATOM 2647 N N . PRO A 1 353 ? 15.175 57.221 -7.843 1.00 69.31 353 PRO A N 1
ATOM 2648 C CA . PRO A 1 353 ? 14.578 56.762 -6.586 1.00 69.31 353 PRO A CA 1
ATOM 2649 C C . PRO A 1 353 ? 15.392 55.655 -5.893 1.00 69.31 353 PRO A C 1
ATOM 2651 O O . PRO A 1 353 ? 15.204 55.405 -4.706 1.00 69.31 353 PRO A O 1
ATOM 2654 N N . LEU A 1 354 ? 16.345 55.023 -6.589 1.00 62.47 354 LEU A N 1
ATOM 2655 C CA . LEU A 1 354 ? 17.275 54.046 -6.013 1.00 62.47 354 LEU A CA 1
ATOM 2656 C C . LEU A 1 354 ? 18.411 54.684 -5.182 1.00 62.47 354 LEU A C 1
ATOM 2658 O O . LEU A 1 354 ? 19.070 53.973 -4.418 1.00 62.47 354 LEU A O 1
ATOM 2662 N N . LYS A 1 355 ? 18.653 55.997 -5.321 1.00 60.16 355 LYS A N 1
ATOM 2663 C CA . LYS A 1 355 ? 19.704 56.758 -4.612 1.00 60.16 355 LYS A CA 1
ATOM 2664 C C . LYS A 1 355 ? 19.164 57.676 -3.507 1.00 60.16 355 LYS A C 1
ATOM 2666 O O . LYS A 1 355 ? 19.861 57.894 -2.523 1.00 60.16 355 LYS A O 1
ATOM 2671 N N . ILE A 1 356 ? 17.918 58.142 -3.625 1.00 61.66 356 ILE A N 1
ATOM 2672 C CA . ILE A 1 356 ? 17.300 59.139 -2.722 1.00 61.66 356 ILE A CA 1
ATOM 2673 C C . ILE A 1 356 ? 16.995 58.579 -1.313 1.00 61.66 356 ILE A C 1
ATOM 2675 O O . ILE A 1 356 ? 16.804 59.331 -0.365 1.00 61.66 356 ILE A O 1
ATOM 2679 N N . GLY A 1 357 ? 16.996 57.256 -1.129 1.00 58.78 357 GLY A N 1
ATOM 2680 C CA . GLY A 1 357 ? 16.651 56.619 0.150 1.00 58.78 357 GLY A CA 1
ATOM 2681 C C . GLY A 1 357 ? 17.758 56.555 1.212 1.00 58.78 357 GLY A C 1
ATOM 2682 O O . GLY A 1 357 ? 17.532 55.952 2.258 1.00 58.78 357 GLY A O 1
ATOM 2683 N N . ASN A 1 358 ? 18.954 57.103 0.972 1.00 59.28 358 ASN A N 1
ATOM 2684 C CA . ASN A 1 358 ? 20.077 56.998 1.910 1.00 59.28 358 ASN A CA 1
ATOM 2685 C C . ASN A 1 358 ? 20.578 58.389 2.328 1.00 59.28 358 ASN A C 1
ATOM 2687 O O . ASN A 1 358 ? 20.927 59.193 1.466 1.00 59.28 358 ASN A O 1
ATOM 2691 N N . LYS A 1 359 ? 20.662 58.652 3.644 1.00 55.16 359 LYS A N 1
ATOM 2692 C CA . LYS A 1 359 ? 21.013 59.959 4.250 1.00 55.16 359 LYS A CA 1
ATOM 2693 C C . LYS A 1 359 ? 22.334 60.572 3.745 1.00 55.16 359 LYS A C 1
ATOM 2695 O O . LYS A 1 359 ? 22.549 61.760 3.937 1.00 55.16 359 LYS A O 1
ATOM 2700 N N . ASN A 1 360 ? 23.187 59.792 3.072 1.00 61.03 360 ASN A N 1
ATOM 2701 C CA . ASN A 1 360 ? 24.525 60.201 2.636 1.00 61.03 360 ASN A CA 1
ATOM 2702 C C . ASN A 1 360 ? 24.754 60.133 1.107 1.00 61.03 360 ASN A C 1
ATOM 2704 O O . ASN A 1 360 ? 25.904 59.992 0.693 1.00 61.03 360 ASN A O 1
ATOM 2708 N N . ASN A 1 361 ? 23.713 60.138 0.256 1.00 59.72 361 ASN A N 1
ATOM 2709 C CA . ASN A 1 361 ? 23.841 59.961 -1.213 1.00 59.72 361 ASN A CA 1
ATOM 2710 C C . ASN A 1 361 ? 24.611 58.690 -1.643 1.00 59.72 361 ASN A C 1
ATOM 2712 O O . ASN A 1 361 ? 25.081 58.563 -2.775 1.00 59.72 361 ASN A O 1
ATOM 2716 N N . THR A 1 362 ? 24.757 57.722 -0.740 1.00 62.06 362 THR A N 1
ATOM 2717 C CA . THR A 1 362 ? 25.400 56.439 -1.014 1.00 62.06 362 THR A CA 1
ATOM 2718 C C . THR A 1 362 ? 24.352 55.500 -1.590 1.00 62.06 362 THR A C 1
ATOM 2720 O O . THR A 1 362 ? 23.292 55.311 -0.992 1.00 62.06 362 THR A O 1
ATOM 2723 N N . ALA A 1 363 ? 24.628 54.929 -2.768 1.00 60.28 363 ALA A N 1
ATOM 2724 C CA . ALA A 1 363 ? 23.714 54.006 -3.437 1.00 60.28 363 ALA A CA 1
ATOM 2725 C C . ALA A 1 363 ? 23.224 52.940 -2.447 1.00 60.28 363 ALA A C 1
ATOM 2727 O O . ALA A 1 363 ? 24.031 52.382 -1.697 1.00 60.28 363 ALA A O 1
ATOM 2728 N N . SER A 1 364 ? 21.911 52.679 -2.415 1.00 62.69 364 SER A N 1
ATOM 2729 C CA . SER A 1 364 ? 21.383 51.655 -1.514 1.00 62.69 364 SER A CA 1
ATOM 2730 C C . SER A 1 364 ? 22.119 50.333 -1.783 1.00 62.69 364 SER A C 1
ATOM 2732 O O . SER A 1 364 ? 22.374 50.005 -2.950 1.00 62.69 364 SER A O 1
ATOM 2734 N N . PRO A 1 365 ? 22.453 49.539 -0.750 1.00 64.44 365 PRO A N 1
ATOM 2735 C CA . PRO A 1 365 ? 23.147 48.259 -0.925 1.00 64.44 365 PRO A CA 1
ATOM 2736 C C . PRO A 1 365 ? 22.372 47.258 -1.807 1.00 64.44 365 PRO A C 1
ATOM 2738 O O . PRO A 1 365 ? 22.908 46.222 -2.200 1.00 64.44 365 PRO A O 1
ATOM 2741 N N . HIS A 1 366 ? 21.121 47.569 -2.166 1.00 63.22 366 HIS A N 1
ATOM 2742 C CA . HIS A 1 366 ? 20.269 46.776 -3.046 1.00 63.22 366 HIS A CA 1
ATOM 2743 C C . HIS A 1 366 ? 20.152 47.338 -4.475 1.00 63.22 366 HIS A C 1
ATOM 2745 O O . HIS A 1 366 ? 19.700 46.613 -5.362 1.00 63.22 366 HIS A O 1
ATOM 2751 N N . ALA A 1 367 ? 20.599 48.574 -4.732 1.00 61.44 367 ALA A N 1
ATOM 2752 C CA . ALA A 1 367 ? 20.519 49.221 -6.046 1.00 61.44 367 ALA A CA 1
ATOM 2753 C C . ALA A 1 367 ? 21.319 48.464 -7.122 1.00 61.44 367 ALA A C 1
ATOM 2755 O O . ALA A 1 367 ? 20.847 48.297 -8.245 1.00 61.44 367 ALA A O 1
ATOM 2756 N N . VAL A 1 368 ? 22.486 47.916 -6.759 1.00 64.06 368 VAL A N 1
ATOM 2757 C CA . VAL A 1 368 ? 23.314 47.100 -7.667 1.00 64.06 368 VAL A CA 1
ATOM 2758 C C . VAL A 1 368 ? 22.587 45.815 -8.076 1.00 64.06 368 VAL A C 1
ATOM 2760 O O . VAL A 1 368 ? 22.621 45.438 -9.243 1.00 64.06 368 VAL A O 1
ATOM 2763 N N . ARG A 1 369 ? 21.859 45.165 -7.158 1.00 61.81 369 ARG A N 1
ATOM 2764 C CA . ARG A 1 369 ? 21.151 43.908 -7.458 1.00 61.81 369 ARG A CA 1
ATOM 2765 C C . ARG A 1 369 ? 19.881 44.138 -8.280 1.00 61.81 369 ARG A C 1
ATOM 2767 O O . ARG A 1 369 ? 19.628 43.391 -9.216 1.00 61.81 369 ARG A O 1
ATOM 2774 N N . LEU A 1 370 ? 19.133 45.204 -7.994 1.00 65.69 370 LEU A N 1
ATOM 2775 C CA . LEU A 1 370 ? 17.893 45.555 -8.705 1.00 65.69 370 LEU A CA 1
ATOM 2776 C C . LEU A 1 370 ? 18.125 46.126 -10.115 1.00 65.69 370 LEU A C 1
ATOM 2778 O O . LEU A 1 370 ? 17.194 46.160 -10.912 1.00 65.69 370 LEU A O 1
ATOM 2782 N N . SER A 1 371 ? 19.351 46.552 -10.436 1.00 68.94 371 SER A N 1
ATOM 2783 C CA . SER A 1 371 ? 19.712 47.048 -11.775 1.00 68.94 371 SER A CA 1
ATOM 2784 C C . SER A 1 371 ? 19.792 45.951 -12.846 1.00 68.94 371 SER A C 1
ATOM 2786 O O . SER A 1 371 ? 19.822 46.248 -14.039 1.00 68.94 371 SER A O 1
ATOM 2788 N N . THR A 1 372 ? 19.796 44.681 -12.429 1.00 77.62 372 THR A N 1
ATOM 2789 C CA . THR A 1 372 ? 19.799 43.526 -13.330 1.00 77.62 372 THR A CA 1
ATOM 2790 C C . THR A 1 372 ? 18.418 42.861 -13.351 1.00 77.62 372 THR A C 1
ATOM 2792 O O . THR A 1 372 ? 17.809 42.708 -12.289 1.00 77.62 372 THR A O 1
ATOM 2795 N N . PRO A 1 373 ? 17.926 42.394 -14.516 1.00 74.00 373 PRO A N 1
ATOM 2796 C CA . PRO A 1 373 ? 16.676 41.632 -14.593 1.00 74.00 373 PRO A CA 1
ATOM 2797 C C . PRO A 1 373 ? 16.672 40.407 -13.664 1.00 74.00 373 PRO A C 1
ATOM 2799 O O . PRO A 1 373 ? 15.649 40.089 -13.062 1.00 74.00 373 PRO A O 1
ATOM 2802 N N . GLY A 1 374 ? 17.835 39.765 -13.488 1.00 76.62 374 GLY A N 1
ATOM 2803 C CA . GLY A 1 374 ? 18.008 38.627 -12.584 1.00 76.62 374 GLY A CA 1
ATOM 2804 C C . GLY A 1 374 ? 17.754 38.983 -11.120 1.00 76.62 374 GLY A C 1
ATOM 2805 O O . GLY A 1 374 ? 16.980 38.303 -10.456 1.00 76.62 374 GLY A O 1
ATOM 2806 N N . GLY A 1 375 ? 18.308 40.093 -10.621 1.00 77.19 375 GLY A N 1
ATOM 2807 C CA . GLY A 1 375 ? 18.148 40.449 -9.209 1.00 77.19 375 GLY A CA 1
ATOM 2808 C C . GLY A 1 375 ? 16.730 40.876 -8.813 1.00 77.19 375 GLY A C 1
ATOM 2809 O O . GLY A 1 375 ? 16.362 40.723 -7.646 1.00 77.19 375 GLY A O 1
ATOM 2810 N N . ILE A 1 376 ? 15.905 41.339 -9.761 1.00 81.00 376 ILE A N 1
ATOM 2811 C CA . ILE A 1 376 ? 14.465 41.560 -9.531 1.00 81.00 376 ILE A CA 1
ATOM 2812 C C . ILE A 1 376 ? 13.756 40.216 -9.317 1.00 81.00 376 ILE A C 1
ATOM 2814 O O . ILE A 1 376 ? 12.993 40.066 -8.360 1.00 81.00 376 ILE A O 1
ATOM 2818 N N . VAL A 1 377 ? 14.048 39.224 -10.165 1.00 82.31 377 VAL A N 1
ATOM 2819 C CA . VAL A 1 377 ? 13.473 37.873 -10.073 1.00 82.31 377 VAL A CA 1
ATOM 2820 C C . VAL A 1 377 ? 13.891 37.197 -8.767 1.00 82.31 377 VAL A C 1
ATOM 2822 O O . VAL A 1 377 ? 13.024 36.731 -8.030 1.00 82.31 377 VAL A O 1
ATOM 2825 N N . THR A 1 378 ? 15.175 37.228 -8.400 1.00 82.50 378 THR A N 1
ATOM 2826 C CA . THR A 1 378 ? 15.672 36.648 -7.139 1.00 82.50 378 THR A CA 1
ATOM 2827 C C . THR A 1 378 ? 14.961 37.238 -5.918 1.00 82.50 378 THR A C 1
ATOM 2829 O O . THR A 1 378 ? 14.546 36.514 -5.010 1.00 82.50 378 THR A O 1
ATOM 2832 N N . ARG A 1 379 ? 14.758 38.563 -5.899 1.00 83.12 379 ARG A N 1
ATOM 2833 C CA . ARG A 1 379 ? 14.065 39.234 -4.792 1.00 83.12 379 ARG A CA 1
ATOM 2834 C C . ARG A 1 379 ? 12.584 38.868 -4.742 1.00 83.12 379 ARG A C 1
ATOM 2836 O O . ARG A 1 379 ? 12.061 38.670 -3.650 1.00 83.12 379 ARG A O 1
ATOM 2843 N N . PHE A 1 380 ? 11.925 38.751 -5.893 1.00 86.00 380 PHE A N 1
ATOM 2844 C CA . PHE A 1 380 ? 10.537 38.300 -5.970 1.00 86.00 380 PHE A CA 1
ATOM 2845 C C . PHE A 1 380 ? 10.381 36.859 -5.461 1.00 86.00 380 PHE A C 1
ATOM 2847 O O . PHE A 1 380 ? 9.502 36.595 -4.643 1.00 86.00 380 PHE A O 1
ATOM 2854 N N . LEU A 1 381 ? 11.277 35.948 -5.860 1.00 84.62 381 LEU A N 1
ATOM 2855 C CA . LEU A 1 381 ? 11.277 34.551 -5.409 1.00 84.62 381 LEU A CA 1
ATOM 2856 C C . LEU A 1 381 ? 11.387 34.438 -3.881 1.00 84.62 381 LEU A C 1
ATOM 2858 O O . LEU A 1 381 ? 10.674 33.635 -3.279 1.00 84.62 381 LEU A O 1
ATOM 2862 N N . GLN A 1 382 ? 12.207 35.282 -3.244 1.00 83.94 382 GLN A N 1
ATOM 2863 C CA . GLN A 1 382 ? 12.368 35.300 -1.786 1.00 83.94 382 GLN A CA 1
ATOM 2864 C C . GLN A 1 382 ? 11.043 35.549 -1.037 1.00 83.94 382 GLN A C 1
ATOM 2866 O O . GLN A 1 382 ? 10.847 35.003 0.048 1.00 83.94 382 GLN A O 1
ATOM 2871 N N . PHE A 1 383 ? 10.127 36.333 -1.614 1.00 87.38 383 PHE A N 1
ATOM 2872 C CA . PHE A 1 383 ? 8.795 36.574 -1.046 1.00 87.38 383 PHE A CA 1
ATOM 2873 C C . PHE A 1 383 ? 7.736 35.592 -1.561 1.00 87.38 383 PHE A C 1
ATOM 2875 O O . PHE A 1 383 ? 6.821 35.235 -0.819 1.00 87.38 383 PHE A O 1
ATOM 2882 N N . ALA A 1 384 ? 7.864 35.113 -2.800 1.00 88.69 384 ALA A N 1
ATOM 2883 C CA . ALA A 1 384 ? 6.899 34.206 -3.410 1.00 88.69 384 ALA A CA 1
ATOM 2884 C C . ALA A 1 384 ? 6.838 32.839 -2.706 1.00 88.69 384 ALA A C 1
ATOM 2886 O O . ALA A 1 384 ? 5.743 32.316 -2.511 1.00 88.69 384 ALA A O 1
ATOM 2887 N N . PHE A 1 385 ? 7.974 32.270 -2.275 1.00 86.69 385 PHE A N 1
ATOM 2888 C CA . PHE A 1 385 ? 7.991 30.952 -1.618 1.00 86.69 385 PHE A CA 1
ATOM 2889 C C . PHE A 1 385 ? 7.243 30.914 -0.272 1.00 86.69 385 PHE A C 1
ATOM 2891 O O . PHE A 1 385 ? 6.395 30.033 -0.104 1.00 86.69 385 PHE A O 1
ATOM 2898 N N . PRO A 1 386 ? 7.472 31.852 0.672 1.00 89.50 386 PRO A N 1
ATOM 2899 C CA . PRO A 1 386 ? 6.675 31.928 1.897 1.00 89.50 386 PRO A CA 1
ATOM 2900 C C . PRO A 1 386 ? 5.178 32.122 1.629 1.00 89.50 386 PRO A C 1
ATOM 2902 O O . PRO A 1 386 ? 4.352 31.471 2.265 1.00 89.50 386 PRO A O 1
ATOM 2905 N N . ILE A 1 387 ? 4.822 32.970 0.656 1.00 94.19 387 ILE A N 1
ATOM 2906 C CA . ILE A 1 387 ? 3.421 33.226 0.288 1.00 94.19 387 ILE A CA 1
ATOM 2907 C C . ILE A 1 387 ? 2.773 31.965 -0.296 1.00 94.19 387 ILE A C 1
ATOM 2909 O O . ILE A 1 387 ? 1.661 31.614 0.093 1.00 94.19 387 ILE A O 1
ATOM 2913 N N . ALA A 1 388 ? 3.467 31.237 -1.172 1.00 91.88 388 ALA A N 1
ATOM 2914 C CA . ALA A 1 388 ? 2.979 29.973 -1.719 1.00 91.88 388 ALA A CA 1
ATOM 2915 C C . ALA A 1 388 ? 2.758 28.918 -0.622 1.00 91.88 388 ALA A C 1
ATOM 2917 O O . ALA A 1 388 ? 1.751 28.210 -0.644 1.00 91.88 388 ALA A O 1
ATOM 2918 N N . GLY A 1 389 ? 3.654 28.847 0.370 1.00 92.75 389 GLY A N 1
ATOM 2919 C CA . GLY A 1 389 ? 3.484 27.983 1.541 1.00 92.75 389 GLY A CA 1
ATOM 2920 C C . GLY A 1 389 ? 2.260 28.359 2.383 1.00 92.75 389 GLY A C 1
ATOM 2921 O O . GLY A 1 389 ? 1.498 27.483 2.790 1.00 92.75 389 GLY A O 1
ATOM 2922 N N . LEU A 1 390 ? 2.022 29.657 2.586 1.00 96.38 390 LEU A N 1
ATOM 2923 C CA . LEU A 1 390 ? 0.842 30.151 3.299 1.00 96.38 390 LEU A CA 1
ATOM 2924 C C . LEU A 1 390 ? -0.461 29.819 2.552 1.00 96.38 390 LEU A C 1
ATOM 2926 O O . LEU A 1 390 ? -1.433 29.382 3.166 1.00 96.38 390 LEU A O 1
ATOM 2930 N N . ILE A 1 391 ? -0.470 29.972 1.224 1.00 94.81 391 ILE A N 1
ATOM 2931 C CA . ILE A 1 391 ? -1.610 29.610 0.370 1.00 94.81 391 ILE A CA 1
ATOM 2932 C C . ILE A 1 391 ? -1.883 28.102 0.437 1.00 94.81 391 ILE A C 1
ATOM 2934 O O . ILE A 1 391 ? -3.038 27.700 0.587 1.00 94.81 391 ILE A O 1
ATOM 2938 N N . LEU A 1 392 ? -0.840 27.264 0.372 1.00 95.31 392 LEU A N 1
ATOM 2939 C CA . LEU A 1 392 ? -0.978 25.814 0.532 1.00 95.31 392 LEU A CA 1
ATOM 2940 C C . LEU A 1 392 ? -1.617 25.474 1.883 1.00 95.31 392 LEU A C 1
ATOM 2942 O O . LEU A 1 392 ? -2.560 24.686 1.935 1.00 95.31 392 LEU A O 1
ATOM 2946 N N . PHE A 1 393 ? -1.125 26.077 2.966 1.00 96.00 393 PHE A N 1
ATOM 2947 C CA . PHE A 1 393 ? -1.650 25.842 4.308 1.00 96.00 393 PHE A CA 1
ATOM 2948 C C . PHE A 1 393 ? -3.135 26.213 4.420 1.00 96.00 393 PHE A C 1
ATOM 2950 O O . PHE A 1 393 ? -3.927 25.438 4.961 1.00 96.00 393 PHE A O 1
ATOM 2957 N N . ALA A 1 394 ? -3.533 27.358 3.859 1.00 96.81 394 ALA A N 1
ATOM 2958 C CA . ALA A 1 394 ? -4.929 27.785 3.837 1.00 96.81 394 ALA A CA 1
ATOM 2959 C C . ALA A 1 394 ? -5.819 26.809 3.044 1.00 96.81 394 ALA A C 1
ATOM 2961 O O . ALA A 1 394 ? -6.891 26.432 3.520 1.00 96.81 394 ALA A O 1
ATOM 2962 N N . MET A 1 395 ? -5.362 26.343 1.875 1.00 95.12 395 MET A N 1
ATOM 2963 C CA . MET A 1 395 ? -6.108 25.372 1.066 1.00 95.12 395 MET A CA 1
ATOM 2964 C C . MET A 1 395 ? -6.241 24.007 1.749 1.00 95.12 395 MET A C 1
ATOM 2966 O O . MET A 1 395 ? -7.324 23.425 1.733 1.00 95.12 395 MET A O 1
ATOM 2970 N N . LEU A 1 396 ? -5.175 23.503 2.377 1.00 96.25 396 LEU A N 1
ATOM 2971 C CA . LEU A 1 396 ? -5.217 22.239 3.118 1.00 96.25 396 LEU A CA 1
ATOM 2972 C C . LEU A 1 396 ? -6.126 22.323 4.343 1.00 96.25 396 LEU A C 1
ATOM 2974 O O . LEU A 1 396 ? -6.892 21.396 4.596 1.00 96.25 396 LEU A O 1
ATOM 2978 N N . SER A 1 397 ? -6.086 23.444 5.066 1.00 96.50 397 SER A N 1
ATOM 2979 C CA . SER A 1 397 ? -6.980 23.681 6.201 1.00 96.50 397 SER A CA 1
ATOM 2980 C C . SER A 1 397 ? -8.442 23.652 5.752 1.00 96.50 397 SER A C 1
ATOM 2982 O O . SER A 1 397 ? -9.260 22.959 6.354 1.00 96.50 397 SER A O 1
ATOM 2984 N N . TRP A 1 398 ? -8.766 24.330 4.646 1.00 94.94 398 TRP A N 1
ATOM 2985 C CA . TRP A 1 398 ? -10.120 24.338 4.090 1.00 94.94 398 TRP A CA 1
ATOM 2986 C C . TRP A 1 398 ? -10.577 22.948 3.631 1.00 94.94 398 TRP A C 1
ATOM 2988 O O . TRP A 1 398 ? -11.688 22.526 3.946 1.00 94.94 398 TRP A O 1
ATOM 2998 N N . ALA A 1 399 ? -9.708 22.211 2.936 1.00 95.56 399 ALA A N 1
ATOM 2999 C CA . ALA A 1 399 ? -9.998 20.846 2.509 1.00 95.56 399 ALA A CA 1
ATOM 3000 C C . ALA A 1 399 ? -10.224 19.908 3.709 1.00 95.56 399 ALA A C 1
ATOM 3002 O O . ALA A 1 399 ? -11.135 19.083 3.683 1.00 95.56 399 ALA A O 1
ATOM 3003 N N . GLY A 1 400 ? -9.449 20.068 4.787 1.00 94.81 400 GLY A N 1
ATOM 3004 C CA . GLY A 1 400 ? -9.640 19.328 6.034 1.00 94.81 400 GLY A CA 1
ATOM 3005 C C . GLY A 1 400 ? -11.004 19.599 6.673 1.00 94.81 400 GLY A C 1
ATOM 3006 O O . GLY A 1 400 ? -11.719 18.657 7.013 1.00 94.81 400 GLY A O 1
ATOM 3007 N N . PHE A 1 401 ? -11.411 20.868 6.769 1.00 94.94 401 PHE A N 1
ATOM 3008 C CA . PHE A 1 401 ? -12.740 21.228 7.277 1.00 94.94 401 PHE A CA 1
ATOM 3009 C C . PHE A 1 401 ? -13.875 20.655 6.420 1.00 94.94 401 PHE A C 1
ATOM 3011 O O . PHE A 1 401 ? -14.873 20.185 6.963 1.00 94.94 401 PHE A O 1
ATOM 3018 N N . GLU A 1 402 ? -13.732 20.646 5.097 1.00 93.19 402 GLU A N 1
ATOM 3019 C CA . GLU A 1 402 ? -14.732 20.087 4.180 1.00 93.19 402 GLU A CA 1
ATOM 3020 C C . GLU A 1 402 ? -14.880 18.564 4.323 1.00 93.19 402 GLU A C 1
ATOM 3022 O O . GLU A 1 402 ? -15.997 18.048 4.295 1.00 93.19 402 GLU A O 1
ATOM 3027 N N . ILE A 1 403 ? -13.780 17.846 4.568 1.00 93.69 403 ILE A N 1
ATOM 3028 C CA . ILE A 1 403 ? -13.810 16.404 4.854 1.00 93.69 403 ILE A CA 1
ATOM 3029 C C . ILE A 1 403 ? -14.494 16.133 6.203 1.00 93.69 403 ILE A C 1
ATOM 3031 O O . ILE A 1 403 ? -15.350 15.254 6.291 1.00 93.69 403 ILE A O 1
ATOM 3035 N N . LEU A 1 404 ? -14.161 16.903 7.246 1.00 93.94 404 LEU A N 1
ATOM 3036 C CA . LEU A 1 404 ? -14.719 16.711 8.591 1.00 93.94 404 LEU A CA 1
ATOM 3037 C C . LEU A 1 404 ? -16.214 17.048 8.661 1.00 93.94 404 LEU A C 1
ATOM 3039 O O . LEU A 1 404 ? -16.989 16.315 9.271 1.00 93.94 404 LEU A O 1
ATOM 3043 N N . THR A 1 405 ? -16.637 18.134 8.014 1.00 92.62 405 THR A N 1
ATOM 3044 C CA . THR A 1 405 ? -18.053 18.545 7.967 1.00 92.62 405 THR A CA 1
ATOM 3045 C C . THR A 1 405 ? -18.878 17.706 6.987 1.00 92.62 405 THR A C 1
ATOM 3047 O O . THR A 1 405 ? -20.089 17.571 7.151 1.00 92.62 405 THR A O 1
ATOM 3050 N N . GLY A 1 406 ? -18.228 17.102 5.989 1.00 84.56 406 GLY A N 1
ATOM 3051 C CA . GLY A 1 406 ? -18.839 16.266 4.961 1.00 84.56 406 GLY A CA 1
ATOM 3052 C C . GLY A 1 406 ? -19.016 14.792 5.323 1.00 84.56 406 GLY A C 1
ATOM 3053 O O . GLY A 1 406 ?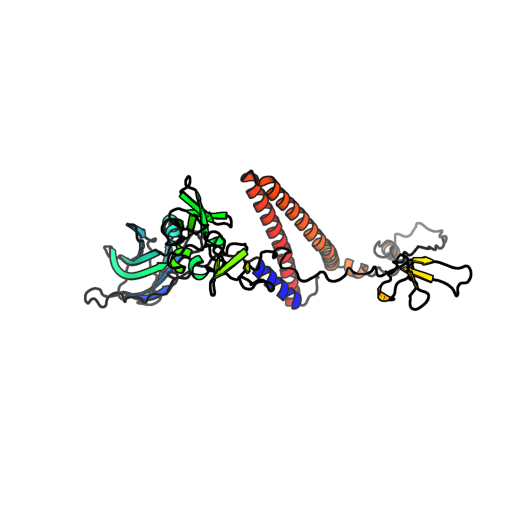 -19.530 14.056 4.489 1.00 84.56 406 GLY A O 1
ATOM 3054 N N . ALA A 1 407 ? -18.640 14.340 6.525 1.00 78.88 407 ALA A N 1
ATOM 3055 C CA . ALA A 1 407 ? -18.615 12.915 6.887 1.00 78.88 407 ALA A CA 1
ATOM 3056 C C . ALA A 1 407 ? -19.945 12.158 6.669 1.00 78.88 407 ALA A C 1
ATOM 3058 O O . ALA A 1 407 ? -19.933 10.952 6.441 1.00 78.88 407 ALA A O 1
ATOM 3059 N N . ALA A 1 408 ? -21.086 12.856 6.691 1.00 82.00 408 ALA A N 1
ATOM 3060 C CA . ALA A 1 408 ? -22.409 12.274 6.446 1.00 82.00 408 ALA A CA 1
ATOM 3061 C C . ALA A 1 408 ? -22.844 12.270 4.962 1.00 82.00 408 ALA A C 1
ATOM 3063 O O . ALA A 1 408 ? -23.872 11.684 4.631 1.00 82.00 408 ALA A O 1
ATOM 3064 N N . ASN A 1 409 ? -22.109 12.931 4.060 1.00 87.88 409 ASN A N 1
ATOM 3065 C CA . ASN A 1 409 ? -22.464 13.062 2.647 1.00 87.88 409 ASN A CA 1
ATOM 3066 C C . ASN A 1 409 ? -21.262 12.735 1.746 1.00 87.88 409 ASN A C 1
ATOM 3068 O O . ASN A 1 409 ? -20.316 13.517 1.637 1.00 87.88 409 ASN A O 1
ATOM 3072 N N . GLN A 1 410 ? -21.339 11.600 1.044 1.00 86.19 410 GLN A N 1
ATOM 3073 C CA . GLN A 1 410 ? -20.284 11.081 0.163 1.00 86.19 410 GLN A CA 1
ATOM 3074 C C . GLN A 1 410 ? -19.758 12.131 -0.832 1.00 86.19 410 GLN A C 1
ATOM 3076 O O . GLN A 1 410 ? -18.559 12.210 -1.089 1.00 86.19 410 GLN A O 1
ATOM 3081 N N . LYS A 1 411 ? -20.639 13.004 -1.337 1.00 88.38 411 LYS A N 1
ATOM 3082 C CA . LYS A 1 411 ? -20.276 14.032 -2.321 1.00 88.38 411 LYS A CA 1
ATOM 3083 C C . LYS A 1 411 ? -19.299 15.077 -1.764 1.00 88.38 411 LYS A C 1
ATOM 3085 O O . LYS A 1 411 ? -18.413 15.526 -2.487 1.00 88.38 411 LYS A O 1
ATOM 3090 N N . SER A 1 412 ? -19.453 15.466 -0.499 1.00 84.94 412 SER A N 1
ATOM 3091 C CA . SER A 1 412 ? -18.585 16.462 0.146 1.00 84.94 412 SER A CA 1
ATOM 3092 C C . SER A 1 412 ? -17.221 15.874 0.511 1.00 84.94 412 SER A C 1
ATOM 3094 O O . SER A 1 412 ? -16.205 16.557 0.395 1.00 84.94 412 SER A O 1
ATOM 3096 N N . LEU A 1 413 ? -17.183 14.587 0.877 1.00 90.44 413 LEU A N 1
ATOM 3097 C CA . LEU A 1 413 ? -15.936 13.861 1.132 1.00 90.44 413 LEU A CA 1
ATOM 3098 C C . LEU A 1 413 ? -15.061 13.769 -0.119 1.00 90.44 413 LEU A C 1
ATOM 3100 O O . LEU A 1 413 ? -13.863 14.053 -0.055 1.00 90.44 413 LEU A O 1
ATOM 3104 N N . ASP A 1 414 ? -15.651 13.408 -1.257 1.00 89.56 414 ASP A N 1
ATOM 3105 C CA . ASP A 1 414 ? -14.902 13.277 -2.508 1.00 89.56 414 ASP A CA 1
ATOM 3106 C C . ASP A 1 414 ? -14.419 14.645 -3.022 1.00 89.56 414 ASP A C 1
ATOM 3108 O O . ASP A 1 414 ? -13.273 14.771 -3.460 1.00 89.56 414 ASP A O 1
ATOM 3112 N N . ALA A 1 415 ? -15.229 15.700 -2.865 1.00 90.25 415 ALA A N 1
ATOM 3113 C CA . ALA A 1 415 ? -14.825 17.071 -3.184 1.00 90.25 415 ALA A CA 1
ATOM 3114 C C . ALA A 1 415 ? -13.645 17.556 -2.317 1.00 90.25 415 ALA A C 1
ATOM 3116 O O . ALA A 1 415 ? -12.679 18.119 -2.844 1.00 90.25 415 ALA A O 1
ATOM 3117 N N . GLY A 1 416 ? -13.678 17.288 -1.006 1.00 90.62 416 GLY A N 1
ATOM 3118 C CA . GLY A 1 416 ? -12.590 17.626 -0.087 1.00 90.62 416 GLY A CA 1
ATOM 3119 C C . GLY A 1 416 ? -11.286 16.889 -0.418 1.00 90.62 416 GLY A C 1
ATOM 3120 O O . GLY A 1 416 ? -10.221 17.508 -0.484 1.00 90.62 416 GLY A O 1
ATOM 3121 N N . LYS A 1 417 ? -11.359 15.585 -0.732 1.00 90.62 417 LYS A N 1
ATOM 3122 C CA . LYS A 1 417 ? -10.201 14.789 -1.187 1.00 90.62 417 LYS A CA 1
ATOM 3123 C C . LYS A 1 417 ? -9.609 15.322 -2.491 1.00 90.62 417 LYS A C 1
ATOM 3125 O O . LYS A 1 417 ? -8.385 15.431 -2.614 1.00 90.62 417 LYS A O 1
ATOM 3130 N N . GLN A 1 418 ? -10.455 15.683 -3.455 1.00 92.94 418 GLN A N 1
ATOM 3131 C CA . GLN A 1 418 ? -10.002 16.231 -4.731 1.00 92.94 418 GLN A CA 1
ATOM 3132 C C . GLN A 1 418 ? -9.292 17.578 -4.541 1.00 92.94 418 GLN A C 1
ATOM 3134 O O . GLN A 1 418 ? -8.223 17.789 -5.115 1.00 92.94 418 GLN A O 1
ATOM 3139 N N . ARG A 1 419 ? -9.830 18.467 -3.694 1.00 92.88 419 ARG A N 1
ATOM 3140 C CA . ARG A 1 419 ? -9.200 19.758 -3.370 1.00 92.88 419 ARG A CA 1
ATOM 3141 C C . ARG A 1 419 ? -7.866 19.594 -2.650 1.00 92.88 419 ARG A C 1
ATOM 3143 O O . ARG A 1 419 ? -6.900 20.248 -3.037 1.00 92.88 419 ARG A O 1
ATOM 3150 N N . ALA A 1 420 ? -7.787 18.699 -1.665 1.00 94.12 420 ALA A N 1
ATOM 3151 C CA . ALA A 1 420 ? -6.529 18.392 -0.986 1.00 94.12 420 ALA A CA 1
ATOM 3152 C C . ALA A 1 420 ? -5.471 17.890 -1.981 1.00 94.12 420 ALA A C 1
ATOM 3154 O O . ALA A 1 420 ? -4.345 18.386 -2.000 1.00 94.12 420 ALA A O 1
ATOM 3155 N N . THR A 1 421 ? -5.855 16.967 -2.867 1.00 91.19 421 THR A N 1
ATOM 3156 C CA . THR A 1 421 ? -4.955 16.420 -3.891 1.00 91.19 421 THR A CA 1
ATOM 3157 C C . THR A 1 421 ? -4.486 17.507 -4.858 1.00 91.19 421 THR A C 1
ATOM 3159 O O . THR A 1 421 ? -3.294 17.611 -5.130 1.00 91.19 421 THR A O 1
ATOM 3162 N N . ALA A 1 422 ? -5.391 18.369 -5.332 1.00 93.44 422 ALA A N 1
ATOM 3163 C CA . ALA A 1 422 ? -5.046 19.471 -6.227 1.00 93.44 422 ALA A CA 1
ATOM 3164 C C . ALA A 1 422 ? -4.074 20.473 -5.578 1.00 93.44 422 ALA A C 1
ATOM 3166 O O . ALA A 1 422 ? -3.114 20.897 -6.224 1.00 93.44 422 ALA A O 1
ATOM 3167 N N . ALA A 1 423 ? -4.274 20.810 -4.299 1.00 93.69 423 ALA A N 1
ATOM 3168 C CA . ALA A 1 423 ? -3.375 21.690 -3.553 1.00 93.69 423 ALA A CA 1
ATOM 3169 C C . ALA A 1 423 ? -1.967 21.085 -3.410 1.00 93.69 423 ALA A C 1
ATOM 3171 O O . ALA A 1 423 ? -0.970 21.768 -3.654 1.00 93.69 423 ALA A O 1
ATOM 3172 N N . ILE A 1 424 ? -1.881 19.790 -3.084 1.00 93.94 424 ILE A N 1
ATOM 3173 C CA . ILE A 1 424 ? -0.608 19.066 -2.957 1.00 93.94 424 ILE A CA 1
ATOM 3174 C C . ILE A 1 424 ? 0.113 18.987 -4.307 1.00 93.94 424 ILE A C 1
ATOM 3176 O O . ILE A 1 424 ? 1.304 19.286 -4.383 1.00 93.94 424 ILE A O 1
ATOM 3180 N N . VAL A 1 425 ? -0.599 18.631 -5.381 1.00 94.19 425 VAL A N 1
ATOM 3181 C CA . VAL A 1 425 ? -0.026 18.540 -6.734 1.00 94.19 425 VAL A CA 1
ATOM 3182 C C . VAL A 1 425 ? 0.469 19.906 -7.212 1.00 94.19 425 VAL A C 1
ATOM 3184 O O . VAL A 1 425 ? 1.585 20.006 -7.719 1.00 94.19 425 VAL A O 1
ATOM 3187 N N . GLY A 1 426 ? -0.308 20.972 -7.005 1.00 91.75 426 GLY A N 1
ATOM 3188 C CA . GLY A 1 426 ? 0.099 22.331 -7.369 1.00 91.75 426 GLY A CA 1
ATOM 3189 C C . GLY A 1 426 ? 1.368 22.779 -6.641 1.00 91.75 426 GLY A C 1
ATOM 3190 O O . GLY A 1 426 ? 2.285 23.321 -7.259 1.00 91.75 426 GLY A O 1
ATOM 3191 N N . TYR A 1 427 ? 1.471 22.491 -5.343 1.00 92.75 427 TYR A N 1
ATOM 3192 C CA . TYR A 1 427 ? 2.679 22.789 -4.578 1.00 92.75 427 TYR A CA 1
ATOM 3193 C C . TYR A 1 427 ? 3.881 21.944 -5.013 1.00 92.75 427 TYR A C 1
ATOM 3195 O O . TYR A 1 427 ? 4.981 22.478 -5.146 1.00 92.75 427 TYR A O 1
ATOM 3203 N N . LEU A 1 428 ? 3.680 20.655 -5.306 1.00 92.06 428 LEU A N 1
ATOM 3204 C CA . LEU A 1 428 ? 4.727 19.788 -5.854 1.00 92.06 428 LEU A CA 1
ATOM 3205 C C . LEU A 1 428 ? 5.266 20.306 -7.191 1.00 92.06 428 LEU A C 1
ATOM 3207 O O . LEU A 1 428 ? 6.473 20.252 -7.405 1.00 92.06 428 LEU A O 1
ATOM 3211 N N . LEU A 1 429 ? 4.412 20.851 -8.062 1.00 93.38 429 LEU A N 1
ATOM 3212 C CA . LEU A 1 429 ? 4.846 21.466 -9.321 1.00 93.38 429 LEU A CA 1
ATOM 3213 C C . LEU A 1 429 ? 5.698 22.723 -9.091 1.00 93.38 429 LEU A C 1
ATOM 3215 O O . LEU A 1 429 ? 6.753 22.863 -9.710 1.00 93.38 429 LEU A O 1
ATOM 3219 N N . LEU A 1 430 ? 5.293 23.610 -8.173 1.00 89.88 430 LEU A N 1
ATOM 3220 C CA . LEU A 1 430 ? 6.093 24.788 -7.801 1.00 89.88 430 LEU A CA 1
ATOM 3221 C C . LEU A 1 430 ? 7.448 24.383 -7.213 1.00 89.88 430 LEU A C 1
ATOM 3223 O O . LEU A 1 430 ? 8.486 24.951 -7.557 1.00 89.88 430 LEU A O 1
ATOM 3227 N N . PHE A 1 431 ? 7.442 23.367 -6.356 1.00 87.88 431 PHE A N 1
ATOM 3228 C CA . PHE A 1 431 ? 8.649 22.820 -5.759 1.00 87.88 431 PHE A CA 1
ATOM 3229 C C . PHE A 1 431 ? 9.566 22.195 -6.820 1.00 87.88 431 PHE A C 1
ATOM 3231 O O . PHE A 1 431 ? 10.753 22.504 -6.861 1.00 87.88 431 PHE A O 1
ATOM 3238 N N . ALA A 1 432 ? 9.033 21.382 -7.734 1.00 91.94 432 ALA A N 1
ATOM 3239 C CA . ALA A 1 432 ? 9.797 20.788 -8.830 1.00 91.94 432 ALA A CA 1
ATOM 3240 C C . ALA A 1 432 ? 10.412 21.854 -9.752 1.00 91.94 432 ALA A C 1
ATOM 3242 O O . ALA A 1 432 ? 11.570 21.730 -10.148 1.00 91.94 432 ALA A O 1
ATOM 3243 N N . SER A 1 433 ? 9.681 22.938 -10.033 1.00 90.62 433 SER A N 1
ATOM 3244 C CA . SER A 1 433 ? 10.202 24.069 -10.807 1.00 90.62 433 SER A CA 1
ATOM 3245 C C . SER A 1 433 ? 11.418 24.721 -10.140 1.00 90.62 433 SER A C 1
ATOM 3247 O O . SER A 1 433 ? 12.369 25.081 -10.832 1.00 90.62 433 SER A O 1
ATOM 3249 N N . TYR A 1 434 ? 11.419 24.854 -8.810 1.00 86.06 434 TYR A N 1
ATOM 3250 C CA . TYR A 1 434 ? 12.579 25.357 -8.066 1.00 86.06 434 TYR A CA 1
ATOM 3251 C C . TYR A 1 434 ? 13.795 24.429 -8.208 1.00 86.06 434 TYR A C 1
ATOM 3253 O O . TYR A 1 434 ? 14.913 24.893 -8.431 1.00 86.06 434 TYR A O 1
ATOM 3261 N N . TRP A 1 435 ? 13.581 23.113 -8.136 1.00 86.50 435 TRP A N 1
ATOM 3262 C CA . TRP A 1 435 ? 14.655 22.131 -8.303 1.00 86.50 435 TRP A CA 1
ATOM 3263 C C . TRP A 1 435 ? 15.245 22.120 -9.708 1.00 86.50 435 TRP A C 1
ATOM 3265 O O . TRP A 1 435 ? 16.460 22.003 -9.849 1.00 86.50 435 TRP A O 1
ATOM 3275 N N . LEU A 1 436 ? 14.414 22.283 -10.739 1.00 88.75 436 LEU A N 1
ATOM 3276 C CA . LEU A 1 436 ? 14.901 22.409 -12.111 1.00 88.75 436 LEU A CA 1
ATOM 3277 C C . LEU A 1 436 ? 15.834 23.617 -12.258 1.00 88.75 436 LEU A C 1
ATOM 3279 O O . LEU A 1 436 ? 16.902 23.478 -12.846 1.00 88.75 436 LEU A O 1
ATOM 3283 N N . MET A 1 437 ? 15.489 24.761 -11.658 1.00 85.25 437 MET A N 1
ATOM 3284 C CA . MET A 1 437 ? 16.358 25.945 -11.670 1.00 85.25 437 MET A CA 1
ATOM 3285 C C . MET A 1 437 ? 17.687 25.688 -10.951 1.00 85.25 437 MET A C 1
ATOM 3287 O O . MET A 1 437 ? 18.738 25.976 -11.510 1.00 85.25 437 MET A O 1
ATOM 3291 N N . GLN A 1 438 ? 17.666 25.056 -9.776 1.00 84.44 438 GLN A N 1
ATOM 3292 C CA . GLN A 1 438 ? 18.888 24.685 -9.046 1.00 84.44 438 GLN A CA 1
ATOM 3293 C C . GLN A 1 438 ? 19.803 23.746 -9.848 1.00 84.44 438 GLN A C 1
ATOM 3295 O O . GLN A 1 438 ? 21.024 23.889 -9.830 1.00 84.44 438 GLN A O 1
ATOM 3300 N N . ILE A 1 439 ? 19.232 22.789 -10.586 1.00 86.62 439 ILE A N 1
ATOM 3301 C CA . ILE A 1 439 ? 20.016 21.893 -11.449 1.00 86.62 439 ILE A CA 1
ATOM 3302 C C . ILE A 1 439 ? 20.664 22.682 -12.591 1.00 86.62 439 ILE A C 1
ATOM 3304 O O . ILE A 1 439 ? 21.843 22.478 -12.876 1.00 86.62 439 ILE A O 1
ATOM 3308 N N . VAL A 1 440 ? 19.926 23.601 -13.218 1.00 86.94 440 VAL A N 1
ATOM 3309 C CA . VAL A 1 440 ? 20.460 24.477 -14.272 1.00 86.94 440 VAL A CA 1
ATOM 3310 C C . VAL A 1 440 ? 21.628 25.314 -13.735 1.00 86.94 440 VAL A C 1
ATOM 3312 O O . VAL A 1 440 ? 22.672 25.376 -14.377 1.00 86.94 440 VAL A O 1
ATOM 3315 N N . GLU A 1 441 ? 21.526 25.880 -12.534 1.00 87.06 441 GLU A N 1
ATOM 3316 C CA . GLU A 1 441 ? 22.619 26.652 -11.920 1.00 87.06 441 GLU A CA 1
ATOM 3317 C C . GLU A 1 441 ? 23.891 25.829 -11.717 1.00 87.06 441 GLU A C 1
ATOM 3319 O O . GLU A 1 441 ? 24.988 26.284 -12.041 1.00 87.06 441 GLU A O 1
ATOM 3324 N N . VAL A 1 442 ? 23.747 24.592 -11.236 1.00 86.56 442 VAL A N 1
ATOM 3325 C CA . VAL A 1 442 ? 24.879 23.682 -11.016 1.00 86.56 442 VAL A CA 1
ATOM 3326 C C . VAL A 1 442 ? 25.530 23.269 -12.336 1.00 86.56 442 VAL A C 1
ATOM 3328 O O . VAL A 1 442 ? 26.753 23.181 -12.409 1.00 86.56 442 VAL A O 1
ATOM 3331 N N . VAL A 1 443 ? 24.735 23.025 -13.380 1.00 89.06 443 VAL A N 1
ATOM 3332 C CA . VAL A 1 443 ? 25.239 22.580 -14.688 1.00 89.06 443 VAL A CA 1
ATOM 3333 C C . VAL A 1 443 ? 25.923 23.716 -15.448 1.00 89.06 443 VAL A C 1
ATOM 3335 O O . VAL A 1 443 ? 26.975 23.501 -16.045 1.00 89.06 443 VAL A O 1
ATOM 3338 N N . PHE A 1 444 ? 25.351 24.921 -15.425 1.00 89.06 444 PHE A N 1
ATOM 3339 C CA . PHE A 1 444 ? 25.892 26.073 -16.151 1.00 89.06 444 PHE A CA 1
ATOM 3340 C C . PHE A 1 444 ? 26.902 26.892 -15.332 1.00 89.06 444 PHE A C 1
ATOM 3342 O O . PHE A 1 444 ? 27.595 27.734 -15.898 1.00 89.06 444 PHE A O 1
ATOM 3349 N N . GLY A 1 445 ? 27.021 26.649 -14.022 1.00 81.50 445 GLY A N 1
ATOM 3350 C CA . GLY A 1 445 ? 27.949 27.366 -13.142 1.00 81.50 445 GLY A CA 1
ATOM 3351 C C . GLY A 1 445 ? 27.584 28.840 -12.932 1.00 81.50 445 GLY A C 1
ATOM 3352 O O . GLY A 1 445 ? 28.448 29.647 -12.594 1.00 81.50 445 GLY A O 1
ATOM 3353 N N . ILE A 1 446 ? 26.317 29.202 -13.152 1.00 81.69 446 ILE A N 1
ATOM 3354 C CA . ILE A 1 446 ? 25.791 30.562 -12.999 1.00 81.69 446 ILE A CA 1
ATOM 3355 C C . ILE A 1 446 ? 24.884 30.566 -11.767 1.00 81.69 446 ILE A C 1
ATOM 3357 O O . ILE A 1 446 ? 23.974 29.748 -11.685 1.00 81.69 446 ILE A O 1
ATOM 3361 N N . SER A 1 447 ? 25.110 31.483 -10.820 1.00 68.81 447 SER A N 1
ATOM 3362 C CA . SER A 1 447 ? 24.234 31.662 -9.650 1.00 68.81 447 SER A CA 1
ATOM 3363 C C . SER A 1 447 ? 23.151 32.686 -9.990 1.00 68.81 447 SER A C 1
ATOM 3365 O O . SER A 1 447 ? 23.467 33.864 -10.178 1.00 68.81 447 SER A O 1
ATOM 3367 N N . VAL A 1 448 ? 21.897 32.247 -10.110 1.00 66.12 448 VAL A N 1
ATOM 3368 C CA . VAL A 1 448 ? 20.741 33.103 -10.436 1.00 66.12 448 VAL A CA 1
ATOM 3369 C C . VAL A 1 448 ? 19.828 33.292 -9.211 1.00 66.12 448 VAL A C 1
ATOM 3371 O O . VAL A 1 448 ? 19.187 34.338 -9.076 1.00 66.12 448 VAL A O 1
ATOM 3374 N N . LEU A 1 449 ? 19.807 32.327 -8.290 1.00 62.94 449 LEU A N 1
ATOM 3375 C CA . LEU A 1 449 ? 19.112 32.335 -7.003 1.00 62.94 449 LEU A CA 1
ATOM 3376 C C . LEU A 1 449 ? 19.987 32.793 -5.834 1.00 62.94 449 LEU A C 1
ATOM 3378 O O . LEU A 1 449 ? 21.203 32.486 -5.806 1.00 62.94 449 LEU A O 1
#

Secondary structure (DSSP, 8-state):
-HHHHHHHHHHHHHTS-----PPBP------S---TT---EEEEEEESTTS---TT-S-EEEEEEEEESS--SEEEEEEEETTS-EEEPPPBPPEEEETTEEEEEEEE--HHHHHHHT-SS-EEEEEEEEEESSSEEEEEEEEEEEE--GGGGG--TT-GGGTEEEEETTTTEEEETTS-EEETTTEEESTTSS-TT-S-SEEEHHHHHHTTT-PPPP--SSEEEEETTEEE-TTSPEESSEEE-SS-TTEEEETTS---GGGS--PPPPPPP-EEEEE--SSGGG-EEEETTEEE-SS-EE-SSTTEEESSGGGSPPPPPP------------------SPPPHHHHHHT-TTTTTSTTSPPPTTHHHHTSHHHHHHHHHHHHHHHHHHHHHHHHHHHHHHHHHTTT-HHHHHHHHHHHHHHHHHHHHHHHHHHHHHHHHHHHT----